Protein AF-0000000083382140 (afdb_homodimer)

Sequence (510 aa):
MSEPKHSSSPPAGTVYHRVIHLPLLIGEDTEAACHGDRGETRAVQCLDQLLLPPCPHCAQPQSFLDHEGVDYEYKSVNPRTDPDYVKINPLDYIPALVDADVVVSDSHAITLYLEDKYPKHPLLPNDLKRKALNLQIANIVCSSIQPLQAQGYAIIGVHGGRLSPDESLQVIQYYIDKGFRAIEKLLEGCESKYATGDDVQLGDVFLAPQIHAGIHRFQIDMSKYPILARLHDTYMETPAFQDALPENQPDAPSSMSEPKHSSSPPAGTVYHRVIHLPLLIGEDTEAACHGDRGETRAVQCLDQLLLPPCPHCAQPQSFLDHEGVDYEYKSVNPRTDPDYVKINPLDYIPALVDADVVVSDSHAITLYLEDKYPKHPLLPNDLKRKALNLQIANIVCSSIQPLQAQGYAIIGVHGGRLSPDESLQVIQYYIDKGFRAIEKLLEGCESKYATGDDVQLGDVFLAPQIHAGIHRFQIDMSKYPILARLHDTYMETPAFQDALPENQPDAPSS

Radius of gyration: 28.2 Å; Cα contacts (8 Å, |Δi|>4): 692; chains: 2; bounding box: 55×165×77 Å

Foldseek 3Di:
DDPPDPPPPDDPDDPPPCPPPPDPDDDDPPPPPPPPPPPDPPVQLEQEEWEDAFDLLSLLLQLVCLVLVHHYDYHYDDLVPDVCVCVLPVVSDDTWTHGPPDIDHTSVRSNVVCCVVRVPPHQADPDPVLNVLLVVLLCLLRPQQVVCVVCLCVVVPPVVVPDDPVRSLVSNQVSLVVSLVVLLVSQPPPDALASRHVDHHNSLSNLQSSVVCCVPPSNHDCVVRVVSVSNNVSLCVPVSSVCSHSCNDPPRDDD/DDDPPPPPPDDDDPPCPCPPPPPPPVDDPPDPPPPPPPPDPPVQLEFEEWEDAQDLLSLLLQLVCLVLVHHYDYHYDDLVPDVCVCVLPVVSDDTWTHGPPDIDHTSVRSNVVCCVVRVPPHQADPDPVLNVLLVVLLCLLRPQQVVCVVCVCCVVPPPVVPDDPVRSLVSNQVSLVVSLVVLLVSQPPPDALASRHVDHHNSLSSLQSSVVCCVPPSNHDCVVRVVSVSNNVSLCVPVSSVCSHSCNDPPRDDD

Nearest PDB structures (foldseek):
  2jl4-assembly1_B  TM=9.138E-01  e=1.648E-14  Ralstonia sp. U2
  6jwk-assembly1_A  TM=8.766E-01  e=2.594E-12  Pseudomonas aeruginosa PAO1
  6jwk-assembly1_B  TM=9.003E-01  e=1.610E-11  Pseudomonas aeruginosa PAO1
  4o7h-assembly1_B  TM=7.891E-01  e=1.287E-09  Rhodospirillum rubrum F11
  6weg-assembly2_D  TM=7.941E-01  e=6.430E-08  Francisella tularensis subsp. tularensis SCHU S4

Secondary structure (DSSP, 8-state):
-------------------------S-----------SSS------EEEEEE-S-HHHHHHHHHHHHHT--EEEEE--TTT-GGGGGT-TT--S-EEEETTEEEESHHHHHHHHHHH-TTS-SS-SSHHHHHHHHHHHHIIIIIIHHHHHHIIIIIIIIT--S-HHHHHHHHHHHHHHHHHHHHHHTTT--SSSSSSSS--HHHHHHHHHHHHHHHTT---GGG-HHHHHHHHHHHTSHHHHHTSGGGSTTS---/------------------------SS-----------SSS------EEEEEE-S-HHHHHHHHHHHHHT--EEEEE--TTT-GGGGGT-TT--S-EEEETTEEEESHHHHHHHHHHH-TTS-SS-SSHHHHHHHHHHHHIIIIIIHHHHHHIIIIIIIIT--S-HHHHHHHHHHHHHHHHHHHHHHTTT--SSSSSSSS--HHHHHHHHHHHHHHHTT---GGG-HHHHHHHHHHHTSHHHHHTSGGGSTTS---

Organism: Setaria viridis (NCBI:txid4556)

Solvent-accessible surface area (backbone atoms only — not comparable to full-atom values): 29070 Å² total; per-residue (Å²): 138,82,78,80,79,81,78,76,79,81,83,82,81,82,80,77,77,77,73,77,74,78,80,82,75,91,86,82,81,75,76,79,71,81,65,70,75,69,81,79,82,66,82,61,68,65,42,50,33,43,35,25,58,76,38,53,51,32,23,25,39,43,20,49,32,50,64,66,68,50,46,64,37,82,37,81,49,50,59,88,78,33,80,70,44,42,78,74,30,62,70,54,60,76,21,36,37,35,45,88,92,37,73,35,47,43,39,66,33,38,38,54,45,45,46,68,73,52,57,86,71,55,40,64,60,86,51,64,64,60,27,40,50,27,41,28,49,31,43,40,45,52,25,58,24,43,38,45,51,66,39,35,45,42,54,45,23,62,77,53,65,72,35,50,73,67,55,37,49,51,53,34,43,48,36,43,49,48,43,51,53,21,50,44,60,74,39,60,87,59,78,46,70,35,76,88,27,81,53,79,31,44,27,41,42,45,43,50,35,47,52,50,42,34,46,76,74,59,65,49,73,51,85,82,32,60,66,57,46,51,41,48,56,48,37,68,71,31,65,36,52,45,59,33,32,44,84,61,37,96,81,32,79,77,127,134,88,73,83,77,79,78,77,79,79,83,87,82,78,78,74,75,76,74,76,73,72,73,86,63,105,67,85,84,76,73,82,68,80,68,66,79,68,81,80,83,65,84,61,66,62,42,49,34,42,35,26,61,76,37,56,51,35,23,25,40,42,20,49,32,51,66,67,68,50,44,62,37,80,37,82,47,50,60,89,77,32,82,67,45,40,79,74,30,61,69,54,60,76,21,37,38,34,44,86,93,38,73,36,45,43,40,68,31,37,39,54,45,44,45,67,75,51,58,86,71,55,39,64,59,86,53,64,64,62,27,39,50,27,42,28,49,31,44,41,44,52,26,59,25,4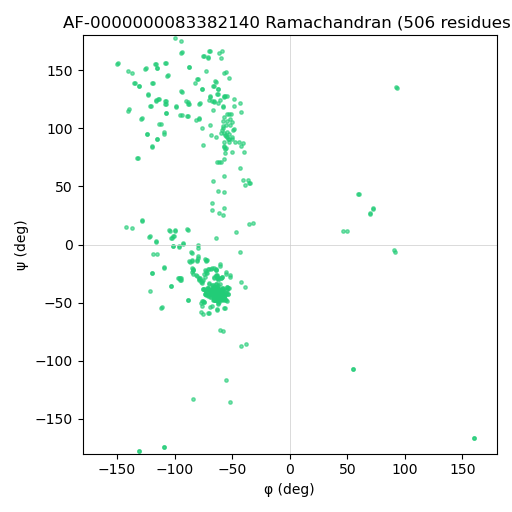2,37,46,50,65,40,34,45,41,52,46,26,60,77,55,63,72,37,51,73,67,55,36,48,50,53,35,44,49,36,43,48,47,43,51,52,22,50,44,59,73,41,60,88,61,79,45,70,35,77,90,30,80,54,80,30,46,27,42,41,43,42,48,35,47,52,51,41,34,46,75,73,59,66,49,74,50,83,82,31,61,65,57,45,51,40,47,56,48,37,69,70,32,65,37,52,45,61,32,33,44,82,61,39,94,82,32,77,79,126

pLDDT: mean 74.11, std 25.02, range [18.27, 98.0]

Structure (mmCIF, N/CA/C/O backbone):
data_AF-0000000083382140-model_v1
#
loop_
_entity.id
_entity.type
_entity.pdbx_description
1 polymer 'GST N-terminal domain-containing protein'
#
loop_
_atom_site.group_PDB
_atom_site.id
_atom_site.type_symbol
_atom_site.label_atom_id
_atom_site.label_alt_id
_atom_site.label_comp_id
_atom_site.label_asym_id
_atom_site.label_entity_id
_atom_site.label_seq_id
_atom_site.pdbx_PDB_ins_code
_atom_site.Cartn_x
_atom_site.Cartn_y
_atom_site.Cartn_z
_atom_site.occupancy
_atom_site.B_iso_or_equiv
_atom_site.auth_seq_id
_atom_site.auth_comp_id
_atom_site.auth_asym_id
_atom_site.auth_atom_id
_atom_site.pdbx_PDB_model_num
ATOM 1 N N . MET A 1 1 ? -3.844 83.125 -4.703 1 29.58 1 MET A N 1
ATOM 2 C CA . MET A 1 1 ? -4.398 81.938 -4.074 1 29.58 1 MET A CA 1
ATOM 3 C C . MET A 1 1 ? -4.617 80.812 -5.105 1 29.58 1 MET A C 1
ATOM 5 O O . MET A 1 1 ? -5.512 80.938 -5.945 1 29.58 1 MET A O 1
ATOM 9 N N . SER A 1 2 ? -3.488 80.188 -5.656 1 28.16 2 SER A N 1
ATOM 10 C CA . SER A 1 2 ? -3.023 79.5 -6.844 1 28.16 2 SER A CA 1
ATOM 11 C C . SER A 1 2 ? -3.699 78.125 -6.969 1 28.16 2 SER A C 1
ATOM 13 O O . SER A 1 2 ? -3.771 77.375 -5.996 1 28.16 2 SER A O 1
ATOM 15 N N . GLU A 1 3 ? -4.715 78 -7.875 1 31.7 3 GLU A N 1
ATOM 16 C CA . GLU A 1 3 ? -5.66 76.938 -8.211 1 31.7 3 GLU A CA 1
ATOM 17 C C . GLU A 1 3 ? -4.934 75.688 -8.586 1 31.7 3 GLU A C 1
ATOM 19 O O . GLU A 1 3 ? -4.141 75.625 -9.531 1 31.7 3 GLU A O 1
ATOM 24 N N . PRO A 1 4 ? -4.52 74.812 -7.586 1 33.47 4 PRO A N 1
ATOM 25 C CA . PRO A 1 4 ? -3.598 73.688 -7.871 1 33.47 4 PRO A CA 1
ATOM 26 C C . PRO A 1 4 ? -4.133 72.75 -8.93 1 33.47 4 PRO A C 1
ATOM 28 O O . PRO A 1 4 ? -5.332 72.438 -8.953 1 33.47 4 PRO A O 1
ATOM 31 N N . LYS A 1 5 ? -3.6 72.75 -10.203 1 29.62 5 LYS A N 1
ATOM 32 C CA . LYS A 1 5 ? -3.857 72.062 -11.461 1 29.62 5 LYS A CA 1
ATOM 33 C C . LYS A 1 5 ? -3.848 70.562 -11.258 1 29.62 5 LYS A C 1
ATOM 35 O O . LYS A 1 5 ? -2.877 70 -10.734 1 29.62 5 LYS A O 1
ATOM 40 N N . HIS A 1 6 ? -5.035 69.875 -10.945 1 30 6 HIS A N 1
ATOM 41 C CA . HIS A 1 6 ? -5.305 68.5 -10.688 1 30 6 HIS A CA 1
ATOM 42 C C . HIS A 1 6 ? -4.871 67.625 -11.867 1 30 6 HIS A C 1
ATOM 44 O O . HIS A 1 6 ? -5.414 67.75 -12.969 1 30 6 HIS A O 1
ATOM 50 N N . SER A 1 7 ? -3.51 67.375 -12.125 1 25.11 7 SER A N 1
ATOM 51 C CA . SER A 1 7 ? -2.91 66.688 -13.234 1 25.11 7 SER A CA 1
ATOM 52 C C . SER A 1 7 ? -3.549 65.312 -13.406 1 25.11 7 SER A C 1
ATOM 54 O O . SER A 1 7 ? -3.535 64.5 -12.477 1 25.11 7 SER A O 1
ATOM 56 N N . SER A 1 8 ? -4.598 65.125 -14.195 1 26.41 8 SER A N 1
ATOM 57 C CA . SER A 1 8 ? -5.426 64 -14.578 1 26.41 8 SER A CA 1
ATOM 58 C C . SER A 1 8 ? -4.582 62.875 -15.18 1 26.41 8 SER A C 1
ATOM 60 O O . SER A 1 8 ? -3.939 63.062 -16.219 1 26.41 8 SER A O 1
ATOM 62 N N . SER A 1 9 ? -3.906 61.969 -14.352 1 25.59 9 SER A N 1
ATOM 63 C CA . SER A 1 9 ? -2.979 60.906 -14.727 1 25.59 9 SER A CA 1
ATOM 64 C C . SER A 1 9 ? -3.555 60.062 -15.844 1 25.59 9 SER A C 1
ATOM 66 O O . SER A 1 9 ? -4.73 59.688 -15.805 1 25.59 9 SER A O 1
ATOM 68 N N . PRO A 1 10 ? -2.852 59.875 -16.984 1 27.16 10 PRO A N 1
ATOM 69 C CA . PRO A 1 10 ? -3.229 59.375 -18.312 1 27.16 10 PRO A CA 1
ATOM 70 C C . PRO A 1 10 ? -3.807 57.969 -18.266 1 27.16 10 PRO A C 1
ATOM 72 O O . PRO A 1 10 ? -3.613 57.25 -17.281 1 27.16 10 PRO A O 1
ATOM 75 N N . PRO A 1 11 ? -4.445 57.5 -19.375 1 27.75 11 PRO A N 1
ATOM 76 C CA . PRO A 1 11 ? -5.41 56.531 -19.844 1 27.75 11 PRO A CA 1
ATOM 77 C C . PRO A 1 11 ? -4.824 55.094 -19.906 1 27.75 11 PRO A C 1
ATOM 79 O O . PRO A 1 11 ? -3.697 54.906 -20.375 1 27.75 11 PRO A O 1
ATOM 82 N N . ALA A 1 12 ? -5.066 54.188 -18.938 1 26.3 12 ALA A N 1
ATOM 83 C CA . ALA A 1 12 ? -4.539 52.844 -18.734 1 26.3 12 ALA A CA 1
ATOM 84 C C . ALA A 1 12 ? -4.613 52.031 -20.016 1 26.3 12 ALA A C 1
ATOM 86 O O . ALA A 1 12 ? -5.59 52.094 -20.766 1 26.3 12 ALA A O 1
ATOM 87 N N . GLY A 1 13 ? -3.43 51.531 -20.594 1 22.27 13 GLY A N 1
ATOM 88 C CA . GLY A 1 13 ? -3.004 50.844 -21.797 1 22.27 13 GLY A CA 1
ATOM 89 C C . GLY A 1 13 ? -3.826 49.594 -22.094 1 22.27 13 GLY A C 1
ATOM 90 O O . GLY A 1 13 ? -4.164 48.844 -21.188 1 22.27 13 GLY A O 1
ATOM 91 N N . THR A 1 14 ? -4.637 49.562 -23.188 1 22.02 14 THR A N 1
ATOM 92 C CA . THR A 1 14 ? -5.516 48.625 -23.875 1 22.02 14 THR A CA 1
ATOM 93 C C . THR A 1 14 ? -4.773 47.344 -24.203 1 22.02 14 THR A C 1
ATOM 95 O O . THR A 1 14 ? -3.795 47.344 -24.953 1 22.02 14 THR A O 1
ATOM 98 N N . VAL A 1 15 ? -4.82 46.281 -23.312 1 21.27 15 VAL A N 1
ATOM 99 C CA . VAL A 1 15 ? -4.293 44.906 -23.406 1 21.27 15 VAL A CA 1
ATOM 100 C C . VAL A 1 15 ? -4.91 44.188 -24.609 1 21.27 15 VAL A C 1
ATOM 102 O O . VAL A 1 15 ? -6.117 43.938 -24.625 1 21.27 15 VAL A O 1
ATOM 105 N N . TYR A 1 16 ? -4.574 44.531 -25.828 1 19.42 16 TYR A N 1
ATOM 106 C CA . TYR A 1 16 ? -5.109 43.906 -27.031 1 19.42 16 TYR A CA 1
ATOM 107 C C . TYR A 1 16 ? -4.867 42.406 -27.016 1 19.42 16 TYR A C 1
ATOM 109 O O . TYR A 1 16 ? -3.725 41.938 -26.891 1 19.42 16 TYR A O 1
ATOM 117 N N . HIS A 1 17 ? -5.863 41.625 -26.531 1 20.72 17 HIS A N 1
ATOM 118 C CA . HIS A 1 17 ? -5.938 40.188 -26.422 1 20.72 17 HIS A CA 1
ATOM 119 C C . HIS A 1 17 ? -5.98 39.531 -27.797 1 20.72 17 HIS A C 1
ATOM 121 O O . HIS A 1 17 ? -7.051 39.406 -28.391 1 20.72 17 HIS A O 1
ATOM 127 N N . ARG A 1 18 ? -5.004 39.812 -28.688 1 18.27 18 ARG A N 1
ATOM 128 C CA . ARG A 1 18 ? -5.18 39.312 -30.062 1 18.27 18 ARG A CA 1
ATOM 129 C C . ARG A 1 18 ? -5.297 37.781 -30.078 1 18.27 18 ARG A C 1
ATOM 131 O O . ARG A 1 18 ? -4.387 37.094 -29.641 1 18.27 18 ARG A O 1
ATOM 138 N N . VAL A 1 19 ? -6.512 37.312 -30.094 1 22.27 19 VAL A N 1
ATOM 139 C CA . VAL A 1 19 ? -7.055 35.969 -30.203 1 22.27 19 VAL A CA 1
ATOM 140 C C . VAL A 1 19 ? -6.652 35.344 -31.547 1 22.27 19 VAL A C 1
ATOM 142 O O . VAL A 1 19 ? -7.512 34.969 -32.344 1 22.27 19 VAL A O 1
ATOM 145 N N . ILE A 1 20 ? -5.359 35.438 -31.969 1 19.91 20 ILE A N 1
ATOM 146 C CA . ILE A 1 20 ? -5.18 35.062 -33.375 1 19.91 20 ILE A CA 1
ATOM 147 C C . ILE A 1 20 ? -5.609 33.594 -33.562 1 19.91 20 ILE A C 1
ATOM 149 O O . ILE A 1 20 ? -5.277 32.75 -32.75 1 19.91 20 ILE A O 1
ATOM 153 N N . HIS A 1 21 ? -6.539 33.312 -34.469 1 23.45 21 HIS A N 1
ATOM 154 C CA . HIS A 1 21 ? -7.312 32.219 -35.062 1 23.45 21 HIS A CA 1
ATOM 155 C C . HIS A 1 21 ? -6.402 31.203 -35.75 1 23.45 21 HIS A C 1
ATOM 157 O O . HIS A 1 21 ? -6.844 30.469 -36.625 1 23.45 21 HIS A O 1
ATOM 163 N N . LEU A 1 22 ? -5.141 31 -35.375 1 21.78 22 LEU A N 1
ATOM 164 C CA . LEU A 1 22 ? -4.469 30.266 -36.438 1 21.78 22 LEU A CA 1
ATOM 165 C C . LEU A 1 22 ? -5.117 28.906 -36.656 1 21.78 22 LEU A C 1
ATOM 167 O O . LEU A 1 22 ? -5.379 28.172 -35.688 1 21.78 22 LEU A O 1
ATOM 171 N N . PRO A 1 23 ? -5.621 28.562 -37.844 1 26.27 23 PRO A N 1
ATOM 172 C CA . PRO A 1 23 ? -6.094 27.297 -38.438 1 26.27 23 PRO A CA 1
ATOM 173 C C . PRO A 1 23 ? -5.176 26.125 -38.125 1 26.27 23 PRO A C 1
ATOM 175 O O . PRO A 1 23 ? -3.951 26.281 -38.094 1 26.27 23 PRO A O 1
ATOM 178 N N . LEU A 1 24 ? -5.656 25 -37.469 1 25.77 24 LEU A N 1
ATOM 179 C CA . LEU A 1 24 ? -5.258 23.75 -36.844 1 25.77 24 LEU A CA 1
ATOM 180 C C . LEU A 1 24 ? -4.645 22.797 -37.844 1 25.77 24 LEU A C 1
ATOM 182 O O . LEU A 1 24 ? -4.738 21.578 -37.688 1 25.77 24 LEU A O 1
ATOM 186 N N . LEU A 1 25 ? -4.402 23.188 -39.188 1 23.61 25 LEU A N 1
ATOM 187 C CA . LEU A 1 25 ? -4.098 22.078 -40.094 1 23.61 25 LEU A CA 1
ATOM 188 C C . LEU A 1 25 ? -2.914 21.266 -39.562 1 23.61 25 LEU A C 1
ATOM 190 O O . LEU A 1 25 ? -2.998 20.047 -39.469 1 23.61 25 LEU A O 1
ATOM 194 N N . ILE A 1 26 ? -1.724 21.266 -40.406 1 24.98 26 ILE A N 1
ATOM 195 C CA . ILE A 1 26 ? -0.537 20.422 -40.469 1 24.98 26 ILE A CA 1
ATOM 196 C C . ILE A 1 26 ? 0.092 20.328 -39.062 1 24.98 26 ILE A C 1
ATOM 198 O O . ILE A 1 26 ? -0.226 21.125 -38.188 1 24.98 26 ILE A O 1
ATOM 202 N N . GLY A 1 27 ? 1.683 20.484 -39 1 24.38 27 GLY A N 1
ATOM 203 C CA . GLY A 1 27 ? 3.07 20.047 -38.969 1 24.38 27 GLY A CA 1
ATOM 204 C C . GLY A 1 27 ? 3.809 20.531 -37.719 1 24.38 27 GLY A C 1
ATOM 205 O O . GLY A 1 27 ? 4.926 20.094 -37.438 1 24.38 27 GLY A O 1
ATOM 206 N N . GLU A 1 28 ? 3.652 21.734 -37.188 1 24.69 28 GLU A N 1
ATOM 207 C CA . GLU A 1 28 ? 4.723 22.547 -36.594 1 24.69 28 GLU A CA 1
ATOM 208 C C . GLU A 1 28 ? 5.012 22.125 -35.156 1 24.69 28 GLU A C 1
ATOM 210 O O . GLU A 1 28 ? 4.098 21.734 -34.406 1 24.69 28 GLU A O 1
ATOM 215 N N . ASP A 1 29 ? 6.418 22.078 -34.75 1 28.23 29 ASP A N 1
ATOM 216 C CA . ASP A 1 29 ? 7.383 21.781 -33.688 1 28.23 29 ASP A CA 1
ATOM 217 C C . ASP A 1 29 ? 7.09 22.609 -32.438 1 28.23 29 ASP A C 1
ATOM 219 O O . ASP A 1 29 ? 7.629 23.703 -32.25 1 28.23 29 ASP A O 1
ATOM 223 N N . THR A 1 30 ? 5.973 22.984 -32.062 1 27.38 30 THR A N 1
ATOM 224 C CA . THR A 1 30 ? 5.832 24.016 -31.047 1 27.38 30 THR A CA 1
ATOM 225 C C . THR A 1 30 ? 6.598 23.609 -29.781 1 27.38 30 THR A C 1
ATOM 227 O O . THR A 1 30 ? 6.348 22.547 -29.203 1 27.38 30 THR A O 1
ATOM 230 N N . GLU A 1 31 ? 7.805 24.25 -29.594 1 28.62 31 GLU A N 1
ATOM 231 C CA . GLU A 1 31 ? 8.719 24.391 -28.469 1 28.62 31 GLU A CA 1
ATOM 232 C C . GLU A 1 31 ? 7.961 24.672 -27.172 1 28.62 31 GLU A C 1
ATOM 234 O O . GLU A 1 31 ? 7.324 25.734 -27.047 1 28.62 31 GLU A O 1
ATOM 239 N N . ALA A 1 32 ? 7.258 23.859 -26.734 1 29.56 32 ALA A N 1
ATOM 240 C CA . ALA A 1 32 ? 6.609 24.031 -25.438 1 29.56 32 ALA A CA 1
ATOM 241 C C . ALA A 1 32 ? 7.555 24.688 -24.438 1 29.56 32 ALA A C 1
ATOM 243 O O . ALA A 1 32 ? 8.562 24.109 -24.047 1 29.56 32 ALA A O 1
ATOM 244 N N . ALA A 1 33 ? 7.711 26 -24.5 1 29.75 33 ALA A N 1
ATOM 245 C CA . ALA A 1 33 ? 8.398 26.953 -23.641 1 29.75 33 ALA A CA 1
ATOM 246 C C . ALA A 1 33 ? 8.117 26.672 -22.156 1 29.75 33 ALA A C 1
ATOM 248 O O . ALA A 1 33 ? 6.965 26.688 -21.734 1 29.75 33 ALA A O 1
ATOM 249 N N . CYS A 1 34 ? 8.852 25.859 -21.469 1 31.48 34 CYS A N 1
ATOM 250 C CA . CYS A 1 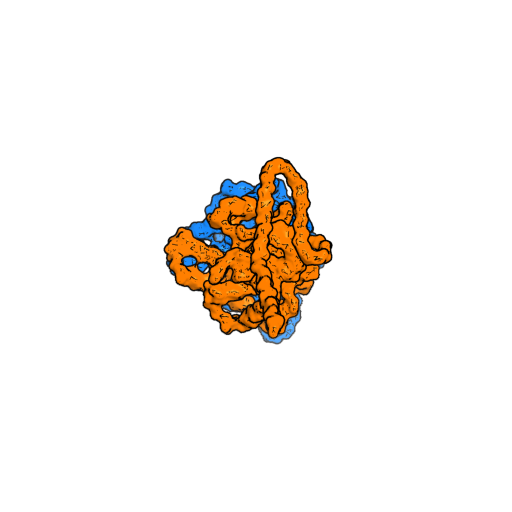34 ? 9.148 25.828 -20.047 1 31.48 34 CYS A CA 1
ATOM 251 C C . CYS A 1 34 ? 9.328 27.234 -19.5 1 31.48 34 CYS A C 1
ATOM 253 O O . CYS A 1 34 ? 10.359 27.875 -19.719 1 31.48 34 CYS A O 1
ATOM 255 N N . HIS A 1 35 ? 8.352 28.141 -19.766 1 28.94 35 HIS A N 1
ATOM 256 C CA . HIS A 1 35 ? 8.539 29.562 -19.547 1 28.94 35 HIS A CA 1
ATOM 257 C C . HIS A 1 35 ? 8.656 29.875 -18.062 1 28.94 35 HIS A C 1
ATOM 259 O O . HIS A 1 35 ? 7.934 30.734 -17.547 1 28.94 35 HIS A O 1
ATOM 265 N N . GLY A 1 36 ? 9.125 29.125 -17.078 1 28.84 36 GLY A N 1
ATOM 266 C CA . GLY A 1 36 ? 9.25 29.844 -15.82 1 28.84 36 GLY A CA 1
ATOM 267 C C . GLY A 1 36 ? 9.984 31.172 -15.961 1 28.84 36 GLY A C 1
ATOM 268 O O . GLY A 1 36 ? 10.93 31.281 -16.75 1 28.84 36 GLY A O 1
ATOM 269 N N . ASP A 1 37 ? 9.359 32.25 -15.93 1 30.17 37 ASP A N 1
ATOM 270 C CA . ASP A 1 37 ? 10 33.562 -15.781 1 30.17 37 ASP A CA 1
ATOM 271 C C . ASP A 1 37 ? 11.117 33.531 -14.742 1 30.17 37 ASP A C 1
ATOM 273 O O . ASP A 1 37 ? 11.656 34.562 -14.352 1 30.17 37 ASP A O 1
ATOM 277 N N . ARG A 1 38 ? 11.023 32.688 -13.648 1 28.02 38 ARG A N 1
ATOM 278 C CA . ARG A 1 38 ? 12.18 33.031 -12.828 1 28.02 38 ARG A CA 1
ATOM 279 C C . ARG A 1 38 ? 13.469 32.969 -13.641 1 28.02 38 ARG A C 1
ATOM 281 O O . ARG A 1 38 ? 13.531 32.281 -14.664 1 28.02 38 ARG A O 1
ATOM 288 N N . GLY A 1 39 ? 14.516 33.812 -13.5 1 29.52 39 GLY A N 1
ATOM 289 C CA . GLY A 1 39 ? 15.781 34.062 -14.188 1 29.52 39 GLY A CA 1
ATOM 290 C C . GLY A 1 39 ? 16.453 32.781 -14.672 1 29.52 39 GLY A C 1
ATOM 291 O O . GLY A 1 39 ? 16.844 32.688 -15.836 1 29.52 39 GLY A O 1
ATOM 292 N N . GLU A 1 40 ? 17.312 32.094 -13.664 1 32.09 40 GLU A N 1
ATOM 293 C CA . GLU A 1 40 ? 18.359 31.172 -14.125 1 32.09 40 GLU A CA 1
ATOM 294 C C . GLU A 1 40 ? 17.75 29.922 -14.773 1 32.09 40 GLU A C 1
ATOM 296 O O . GLU A 1 40 ? 16.688 29.469 -14.367 1 32.09 40 GLU A O 1
ATOM 301 N N . THR A 1 41 ? 17.984 29.5 -15.977 1 33.09 41 THR A N 1
ATOM 302 C CA . THR A 1 41 ? 17.797 28.391 -16.922 1 33.09 41 THR A CA 1
ATOM 303 C C . THR A 1 41 ? 17.781 27.062 -16.188 1 33.09 41 THR A C 1
ATOM 305 O O . THR A 1 41 ? 18.781 26.328 -16.172 1 33.09 41 THR A O 1
ATOM 308 N N . ARG A 1 42 ? 17.547 27.016 -14.859 1 30.88 42 ARG A N 1
ATOM 309 C CA . ARG A 1 42 ? 17.719 25.672 -14.305 1 30.88 42 ARG A CA 1
ATOM 310 C C . ARG A 1 42 ? 16.859 24.656 -15.055 1 30.88 42 ARG A C 1
ATOM 312 O O . ARG A 1 42 ? 15.68 24.906 -15.312 1 30.88 42 ARG A O 1
ATOM 319 N N . ALA A 1 43 ? 17.344 23.781 -15.891 1 33.53 43 ALA A N 1
ATOM 320 C CA . ALA A 1 43 ? 16.812 22.625 -16.594 1 33.53 43 ALA A CA 1
ATOM 321 C C . ALA A 1 43 ? 15.766 21.891 -15.758 1 33.53 43 ALA A C 1
ATOM 323 O O . ALA A 1 43 ? 16.109 21.172 -14.828 1 33.53 43 ALA A O 1
ATOM 324 N N . VAL A 1 44 ? 14.766 22.516 -15.25 1 37.59 44 VAL A N 1
ATOM 325 C CA . VAL A 1 44 ? 13.758 21.906 -14.391 1 37.59 44 VAL A CA 1
ATOM 326 C C . VAL A 1 44 ? 13.18 20.656 -15.07 1 37.59 44 VAL A C 1
ATOM 328 O O . VAL A 1 44 ? 12.766 20.719 -16.234 1 37.59 44 VAL A O 1
ATOM 331 N N . GLN A 1 45 ? 13.727 19.516 -14.922 1 43.59 45 GLN A N 1
ATOM 332 C CA . GLN A 1 45 ? 13.219 18.234 -15.414 1 43.59 45 GLN A CA 1
ATOM 333 C C . GLN A 1 45 ? 11.703 18.141 -15.219 1 43.59 45 GLN A C 1
ATOM 335 O O . GLN A 1 45 ? 11.203 18.375 -14.117 1 43.59 45 GLN A O 1
ATOM 340 N N . CYS A 1 46 ? 10.875 18.609 -16.156 1 42.31 46 CYS A N 1
ATOM 341 C CA . CYS A 1 46 ? 9.422 18.719 -16.219 1 42.31 46 CYS A CA 1
ATOM 342 C C . CYS A 1 46 ? 8.766 17.344 -16.203 1 42.31 46 CYS A C 1
ATOM 344 O O . CYS A 1 46 ? 9.133 16.484 -17 1 42.31 46 CYS A O 1
ATOM 346 N N . LEU A 1 47 ? 8.383 16.797 -15.062 1 49.94 47 LEU A N 1
ATOM 347 C CA . LEU A 1 47 ? 7.418 15.703 -15.109 1 49.94 47 LEU A CA 1
ATOM 348 C C . LEU A 1 47 ? 6.168 16.125 -15.883 1 49.94 47 LEU A C 1
ATOM 350 O O . LEU A 1 47 ? 5.758 17.281 -15.828 1 49.94 47 LEU A O 1
ATOM 354 N N . ASP A 1 48 ? 5.703 15.422 -16.844 1 50.72 48 ASP A N 1
ATOM 355 C CA . ASP A 1 48 ? 4.625 15.867 -17.719 1 50.72 48 ASP A CA 1
ATOM 356 C C . ASP A 1 48 ? 3.354 16.141 -16.906 1 50.72 48 ASP A C 1
ATOM 358 O O . ASP A 1 48 ? 2.855 17.281 -16.906 1 50.72 48 ASP A O 1
ATOM 362 N N . GLN A 1 49 ? 2.637 15.07 -16.422 1 54.69 49 GLN A N 1
ATOM 363 C CA . GLN A 1 49 ? 1.291 15.367 -15.945 1 54.69 49 GLN A CA 1
ATOM 364 C C . GLN A 1 49 ? 0.968 14.586 -14.68 1 54.69 49 GLN A C 1
ATOM 366 O O . GLN A 1 49 ? 1.248 13.391 -14.594 1 54.69 49 GLN A O 1
ATOM 371 N N . LEU A 1 50 ? 0.811 15.414 -13.672 1 55.59 50 LEU A N 1
ATOM 372 C CA . LEU A 1 50 ? 0.125 14.812 -12.531 1 55.59 50 LEU A CA 1
ATOM 373 C C . LEU A 1 50 ? -1.375 15.078 -12.602 1 55.59 50 LEU A C 1
ATOM 375 O O . LEU A 1 50 ? -1.806 16.234 -12.602 1 55.59 50 LEU A O 1
ATOM 379 N N . LEU A 1 51 ? -2.104 14.016 -12.828 1 47.53 51 LEU A N 1
ATOM 380 C CA . LEU A 1 51 ? -3.549 14.125 -13 1 47.53 51 LEU A CA 1
ATOM 381 C C . LEU A 1 51 ? -4.27 14.023 -11.664 1 47.53 51 LEU A C 1
ATOM 383 O O . LEU A 1 51 ? -4.164 13.008 -10.977 1 47.53 51 LEU A O 1
ATOM 387 N N . LEU A 1 52 ? -4.859 15.188 -11.234 1 60.41 52 LEU A N 1
ATOM 388 C CA . LEU A 1 52 ? -5.555 15.398 -9.969 1 60.41 52 LEU A CA 1
ATOM 389 C C . LEU A 1 52 ? -6.957 15.945 -10.211 1 60.41 52 LEU A C 1
ATOM 391 O O . LEU A 1 52 ? -7.332 16.219 -11.352 1 60.41 52 LEU A O 1
ATOM 395 N N . PRO A 1 53 ? -8.141 15.547 -9.039 1 59.09 53 PRO A N 1
ATOM 396 C CA . PRO A 1 53 ? -8.555 16.672 -8.188 1 59.09 53 PRO A CA 1
ATOM 397 C C . PRO A 1 53 ? -7.859 16.656 -6.824 1 59.09 53 PRO A C 1
ATOM 399 O O . PRO A 1 53 ? -7.121 15.727 -6.508 1 59.09 53 PRO A O 1
ATOM 402 N N . PRO A 1 54 ? -8.297 17.75 -6.188 1 57.84 54 PRO A N 1
ATOM 403 C CA . PRO A 1 54 ? -7.848 17.875 -4.801 1 57.84 54 PRO A CA 1
ATOM 404 C C . PRO A 1 54 ? -8.273 16.688 -3.939 1 57.84 54 PRO A C 1
ATOM 406 O O . PRO A 1 54 ? -9.477 16.469 -3.725 1 57.84 54 PRO A O 1
ATOM 409 N N . CYS A 1 55 ? -7.414 15.742 -3.719 1 69.69 55 CYS A N 1
ATOM 410 C CA . CYS A 1 55 ? -7.676 14.617 -2.832 1 69.69 55 CYS A CA 1
ATOM 411 C C . CYS A 1 55 ? -6.438 14.258 -2.02 1 69.69 55 CYS A C 1
ATOM 413 O O . CYS A 1 55 ? -5.316 14.586 -2.414 1 69.69 55 CYS A O 1
ATOM 415 N N . PRO A 1 56 ? -6.754 13.773 -0.869 1 73.12 56 PRO A N 1
ATOM 416 C CA . PRO A 1 56 ? -5.617 13.422 -0.015 1 73.12 56 PRO A CA 1
ATOM 417 C C . PRO A 1 56 ? -4.609 12.516 -0.716 1 73.12 56 PRO A C 1
ATOM 419 O O . PRO A 1 56 ? -3.404 12.609 -0.461 1 73.12 56 PRO A O 1
ATOM 422 N N . HIS A 1 57 ? -5.043 11.75 -1.646 1 77.25 57 HIS A N 1
ATOM 423 C CA . HIS A 1 57 ? -4.156 10.844 -2.365 1 77.25 57 HIS A CA 1
ATOM 424 C C . HIS A 1 57 ? -3.287 11.602 -3.365 1 77.25 57 HIS A C 1
ATOM 426 O O . HIS A 1 57 ? -2.141 11.227 -3.611 1 77.25 57 HIS A O 1
ATOM 432 N N . CYS A 1 58 ? -3.859 12.641 -3.836 1 77.5 58 CYS A N 1
ATOM 433 C CA . CYS A 1 58 ? -3.15 13.445 -4.824 1 77.5 58 CYS A CA 1
ATOM 434 C C . CYS A 1 58 ? -2.117 14.344 -4.152 1 77.5 58 CYS A C 1
ATOM 436 O O . CYS A 1 58 ? -1.075 14.641 -4.738 1 77.5 58 CYS A O 1
ATOM 438 N N . ALA A 1 59 ? -2.445 14.672 -2.959 1 81.75 59 ALA A N 1
ATOM 439 C CA . ALA A 1 59 ? -1.577 15.594 -2.229 1 81.75 59 ALA A CA 1
ATOM 440 C C . ALA A 1 59 ? -0.255 14.922 -1.861 1 81.75 59 ALA A C 1
ATOM 442 O O . ALA A 1 59 ? 0.749 15.602 -1.636 1 81.75 59 ALA A O 1
ATOM 443 N N . GLN A 1 60 ? -0.233 13.633 -1.837 1 88.38 60 GLN A N 1
ATOM 444 C CA . GLN A 1 60 ? 0.959 12.914 -1.398 1 88.38 60 GLN A CA 1
ATOM 445 C C . GLN A 1 60 ? 2.084 13.039 -2.42 1 88.38 60 GLN A C 1
ATOM 447 O O . GLN A 1 60 ? 3.115 13.656 -2.145 1 88.38 60 GLN A O 1
ATOM 452 N N . PRO A 1 61 ? 1.876 12.617 -3.641 1 86.06 61 PRO A N 1
ATOM 453 C CA . PRO A 1 61 ? 2.947 12.836 -4.613 1 86.06 61 PRO A CA 1
ATOM 454 C C . PRO A 1 61 ? 3.219 14.32 -4.867 1 86.06 61 PRO A C 1
ATOM 456 O O . PRO A 1 61 ? 4.359 14.703 -5.148 1 86.06 61 PRO A O 1
ATOM 459 N N . GLN A 1 62 ? 2.236 15.156 -4.695 1 84.25 62 GLN A N 1
ATOM 460 C CA . GLN A 1 62 ? 2.43 16.594 -4.867 1 84.25 62 GLN A CA 1
ATOM 461 C C . GLN A 1 62 ? 3.375 17.156 -3.809 1 84.25 62 GLN A C 1
ATOM 463 O O . GLN A 1 62 ? 4.27 17.938 -4.121 1 84.25 62 GLN A O 1
ATOM 468 N N . SER A 1 63 ? 3.096 16.766 -2.629 1 85.5 63 SER A N 1
ATOM 469 C CA . SER A 1 63 ? 3.953 17.219 -1.536 1 85.5 63 SER A CA 1
ATOM 470 C C . SER A 1 63 ? 5.402 16.812 -1.77 1 85.5 63 SER A C 1
ATOM 472 O O . SER A 1 63 ? 6.324 17.547 -1.43 1 85.5 63 SER A O 1
ATOM 474 N N . PHE A 1 64 ? 5.602 15.625 -2.314 1 84.19 64 PHE A N 1
ATOM 475 C CA . PHE A 1 64 ? 6.949 15.18 -2.648 1 84.19 64 PHE A CA 1
ATOM 476 C C . PHE A 1 64 ? 7.582 16.094 -3.688 1 84.19 64 PHE A C 1
ATOM 478 O O . PHE A 1 64 ? 8.719 16.547 -3.525 1 84.19 64 PHE A O 1
ATOM 485 N N . LEU A 1 65 ? 6.859 16.359 -4.707 1 82.69 65 LEU A N 1
ATOM 486 C CA . LEU A 1 65 ? 7.371 17.172 -5.805 1 82.69 65 LEU A CA 1
ATOM 487 C C . LEU A 1 65 ? 7.711 18.578 -5.32 1 82.69 65 LEU A C 1
ATOM 489 O O . LEU A 1 65 ? 8.758 19.125 -5.676 1 82.69 65 LEU A O 1
ATOM 493 N N . ASP A 1 66 ? 6.867 19.031 -4.508 1 82.69 66 ASP A N 1
ATOM 494 C CA . ASP A 1 66 ? 7.098 20.359 -3.955 1 82.69 66 ASP A CA 1
ATOM 495 C C . ASP A 1 66 ? 8.297 20.359 -3.012 1 82.69 66 ASP A C 1
ATOM 497 O O . ASP A 1 66 ? 9.086 21.312 -3.01 1 82.69 66 ASP A O 1
ATOM 501 N N . HIS A 1 67 ? 8.383 19.359 -2.285 1 84.25 67 HIS A N 1
ATOM 502 C CA . HIS A 1 67 ? 9.508 19.203 -1.37 1 84.25 67 HIS A CA 1
ATOM 503 C C . HIS A 1 67 ? 10.828 19.109 -2.129 1 84.25 67 HIS A C 1
ATOM 505 O O . HIS A 1 67 ? 11.844 19.641 -1.684 1 84.25 67 HIS A O 1
ATOM 511 N N . GLU A 1 68 ? 10.797 18.453 -3.264 1 84.62 68 GLU A N 1
ATOM 512 C CA . GLU A 1 68 ? 12 18.25 -4.07 1 84.62 68 GLU A CA 1
ATOM 513 C C . GLU A 1 68 ? 12.266 19.438 -4.984 1 84.62 68 GLU A C 1
ATOM 515 O O . GLU A 1 68 ? 13.352 19.562 -5.559 1 84.62 68 GLU A O 1
ATOM 520 N N . GLY A 1 69 ? 11.359 20.266 -5.141 1 81.62 69 GLY A N 1
ATOM 521 C CA . GLY A 1 69 ? 11.5 21.406 -6.027 1 81.62 69 GLY A CA 1
ATOM 522 C C . GLY A 1 69 ? 11.461 21.031 -7.496 1 81.62 69 GLY A C 1
ATOM 523 O O . GLY A 1 69 ? 12.188 21.609 -8.305 1 81.62 69 GLY A O 1
ATOM 524 N N . VAL A 1 70 ? 10.742 20.016 -7.816 1 83.06 70 VAL A N 1
ATOM 525 C CA . VAL A 1 70 ? 10.617 19.547 -9.195 1 83.06 70 VAL A CA 1
ATOM 526 C C . VAL A 1 70 ? 9.375 20.156 -9.836 1 83.06 70 VAL A C 1
ATOM 528 O O . VAL A 1 70 ? 8.289 20.141 -9.25 1 83.06 70 VAL A O 1
ATOM 531 N N . ASP A 1 71 ? 9.57 20.656 -10.969 1 81.75 71 ASP A N 1
ATOM 532 C CA . ASP A 1 71 ? 8.445 21.25 -11.688 1 81.75 71 ASP A CA 1
ATOM 533 C C . ASP A 1 71 ? 7.613 20.172 -12.375 1 81.75 71 ASP A C 1
ATOM 535 O O . ASP A 1 71 ? 8.156 19.172 -12.875 1 81.75 71 ASP A O 1
ATOM 539 N N . TYR A 1 72 ? 6.312 20.422 -12.344 1 81.81 72 TYR A N 1
ATOM 540 C CA . TYR A 1 72 ? 5.406 19.5 -13.008 1 81.81 72 TYR A CA 1
ATOM 541 C C . TYR A 1 72 ? 4.168 20.219 -13.531 1 81.81 72 TYR A C 1
ATOM 543 O O . TYR A 1 72 ? 3.844 21.312 -13.062 1 81.81 72 TYR A O 1
ATOM 551 N N . GLU A 1 73 ? 3.576 19.578 -14.531 1 82.12 73 GLU A N 1
ATOM 552 C CA . GLU A 1 73 ? 2.301 20.094 -15.039 1 82.12 73 GLU A CA 1
ATOM 553 C C . GLU A 1 73 ? 1.129 19.469 -14.281 1 82.12 73 GLU A C 1
ATOM 555 O O . GLU A 1 73 ? 1.03 18.25 -14.172 1 82.12 73 GLU A O 1
ATOM 560 N N . TYR A 1 74 ? 0.371 20.375 -13.734 1 81.25 74 TYR A N 1
ATOM 561 C CA . TYR A 1 74 ? -0.838 19.969 -13.023 1 81.25 74 TYR A CA 1
ATOM 562 C C . TYR A 1 74 ? -2.021 19.859 -13.977 1 81.25 74 TYR A C 1
ATOM 564 O O . TYR A 1 74 ? -2.357 20.828 -14.664 1 81.25 74 TYR A O 1
ATOM 572 N N . LYS A 1 75 ? -2.627 18.656 -14.07 1 80.75 75 LYS A N 1
ATOM 573 C CA . LYS A 1 75 ? -3.83 18.469 -14.875 1 80.75 75 LYS A CA 1
ATOM 574 C C . LYS A 1 75 ? -4.992 17.969 -14.023 1 80.75 75 LYS A C 1
ATOM 576 O O . LYS A 1 75 ? -4.91 16.891 -13.43 1 80.75 75 LYS A O 1
ATOM 581 N N . SER A 1 76 ? -6.016 18.766 -13.992 1 80.31 76 SER A N 1
ATOM 582 C CA . SER A 1 76 ? -7.211 18.375 -13.258 1 80.31 76 SER A CA 1
ATOM 583 C C . SER A 1 76 ? -8.039 17.359 -14.055 1 80.31 76 SER A C 1
ATOM 585 O O . SER A 1 76 ? -8.383 17.609 -15.211 1 80.31 76 SER A O 1
ATOM 587 N N . VAL A 1 77 ? -8.258 16.203 -13.453 1 77.69 77 VAL A N 1
ATOM 588 C CA . VAL A 1 77 ? -9.055 15.172 -14.117 1 77.69 77 VAL A CA 1
ATOM 589 C C . VAL A 1 77 ? -10.117 14.641 -13.156 1 77.69 77 VAL A C 1
ATOM 591 O O . VAL A 1 77 ? -9.867 14.523 -11.953 1 77.69 77 VAL A O 1
ATOM 594 N N . ASN A 1 78 ? -11.258 14.492 -13.672 1 74.25 78 ASN A N 1
ATOM 595 C CA . ASN A 1 78 ? -12.328 13.789 -12.977 1 74.25 78 ASN A CA 1
ATOM 596 C C . ASN A 1 78 ? -12.703 12.484 -13.68 1 74.25 78 ASN A C 1
ATOM 598 O O . ASN A 1 78 ? -13.391 12.508 -14.703 1 74.25 78 ASN A O 1
ATOM 602 N N . PRO A 1 79 ? -12.211 11.375 -13.055 1 74.75 79 PRO A N 1
ATOM 603 C CA . PRO A 1 79 ? -12.453 10.086 -13.719 1 74.75 79 PRO A CA 1
ATOM 604 C C . PRO A 1 79 ? -13.93 9.836 -14 1 74.75 79 PRO A C 1
ATOM 606 O O . PRO A 1 79 ? -14.266 9.125 -14.953 1 74.75 79 PRO A O 1
ATOM 609 N N . ARG A 1 80 ? -14.797 10.391 -13.289 1 72.81 80 ARG A N 1
ATOM 610 C CA . ARG A 1 80 ? -16.219 10.172 -13.461 1 72.81 80 ARG A CA 1
ATOM 611 C C . ARG A 1 80 ? -16.734 10.883 -14.711 1 72.81 80 ARG A C 1
ATOM 613 O O . ARG A 1 80 ? -17.703 10.43 -15.336 1 72.81 80 ARG A O 1
ATOM 620 N N . THR A 1 81 ? -16.109 11.898 -15.062 1 74.81 81 THR A N 1
ATOM 621 C CA . THR A 1 81 ? -16.625 12.695 -16.172 1 74.81 81 THR A CA 1
ATOM 622 C C . THR A 1 81 ? -15.672 12.672 -17.359 1 74.81 81 THR A C 1
ATOM 624 O O . THR A 1 81 ? -16 13.172 -18.438 1 74.81 81 THR A O 1
ATOM 627 N N . ASP A 1 82 ? -14.523 12.094 -17.094 1 79.69 82 ASP A N 1
ATOM 628 C CA . ASP A 1 82 ? -13.539 12.008 -18.156 1 79.69 82 ASP A CA 1
ATOM 629 C C . ASP A 1 82 ? -13.383 10.562 -18.641 1 79.69 82 ASP A C 1
ATOM 631 O O . ASP A 1 82 ? -12.57 9.805 -18.109 1 79.69 82 ASP A O 1
ATOM 635 N N . PRO A 1 83 ? -14.039 10.219 -19.672 1 82.44 83 PRO A N 1
ATOM 636 C CA . PRO A 1 83 ? -14.047 8.82 -20.109 1 82.44 83 PRO A CA 1
ATOM 637 C C . PRO A 1 83 ? -12.688 8.359 -20.641 1 82.44 83 PRO A C 1
ATOM 639 O O . PRO A 1 83 ? -12.398 7.164 -20.656 1 82.44 83 PRO A O 1
ATOM 642 N N . ASP A 1 84 ? -11.875 9.312 -21.031 1 83.62 84 ASP A N 1
ATOM 643 C CA . ASP A 1 84 ? -10.594 8.945 -21.625 1 83.62 84 ASP A CA 1
ATOM 644 C C . ASP A 1 84 ? -9.539 8.711 -20.547 1 83.62 84 ASP A C 1
ATOM 646 O O . ASP A 1 84 ? -8.453 8.203 -20.844 1 83.62 84 ASP A O 1
ATOM 650 N N . TYR A 1 85 ? -9.883 8.992 -19.328 1 84.81 85 TYR A N 1
ATOM 651 C CA . TYR A 1 85 ? -8.898 8.859 -18.25 1 84.81 85 TYR A CA 1
ATOM 652 C C . TYR A 1 85 ? -8.492 7.402 -18.062 1 84.81 85 TYR A C 1
ATOM 654 O O . TYR A 1 85 ? -7.352 7.105 -17.703 1 84.81 85 TYR A O 1
ATOM 662 N N . VAL A 1 86 ? -9.398 6.496 -18.391 1 86.75 86 VAL A N 1
ATOM 663 C CA . VAL A 1 86 ? -9.156 5.066 -18.203 1 86.75 86 VAL A CA 1
ATOM 664 C C . VAL A 1 86 ? -8.023 4.613 -19.125 1 86.75 86 VAL A C 1
ATOM 666 O O . VAL A 1 86 ? -7.363 3.609 -18.844 1 86.75 86 VAL A O 1
ATOM 669 N N . LYS A 1 87 ? -7.746 5.352 -20.141 1 86.06 87 LYS A N 1
ATOM 670 C CA . LYS A 1 87 ? -6.641 5.043 -21.047 1 86.06 87 LYS A CA 1
ATOM 671 C C . LYS A 1 87 ? -5.293 5.336 -20.391 1 86.06 87 LYS A C 1
ATOM 673 O O . LYS A 1 87 ? -4.273 4.754 -20.766 1 86.06 87 LYS A O 1
ATOM 678 N N . ILE A 1 88 ? -5.348 6.223 -19.438 1 85.12 88 ILE A N 1
ATOM 679 C CA . ILE A 1 88 ? -4.137 6.602 -18.719 1 85.12 88 ILE A CA 1
ATOM 680 C C . ILE A 1 88 ? -3.932 5.672 -17.531 1 85.12 88 ILE A C 1
ATOM 682 O O . ILE A 1 88 ? -2.846 5.113 -17.344 1 85.12 88 ILE A O 1
ATOM 686 N N . ASN A 1 89 ? -5.02 5.496 -16.781 1 86.94 89 ASN A N 1
ATOM 687 C CA . ASN A 1 89 ? -5.016 4.582 -15.648 1 86.94 89 ASN A CA 1
ATOM 688 C C . ASN A 1 89 ? -6.18 3.598 -15.711 1 86.94 89 ASN A C 1
ATOM 690 O O . ASN A 1 89 ? -7.312 3.947 -15.375 1 86.94 89 ASN A O 1
ATOM 694 N N . PRO A 1 90 ? -5.832 2.414 -15.984 1 88.5 90 PRO A N 1
ATOM 695 C CA . PRO A 1 90 ? -6.891 1.414 -16.156 1 88.5 90 PRO A CA 1
ATOM 696 C C . PRO A 1 90 ? -7.684 1.175 -14.867 1 88.5 90 PRO A C 1
ATOM 698 O O . PRO A 1 90 ? -8.797 0.646 -14.922 1 88.5 90 PRO A O 1
ATOM 701 N N . LEU A 1 91 ? -7.164 1.465 -13.703 1 86.25 91 LEU A N 1
ATOM 702 C CA . LEU A 1 91 ? -7.906 1.352 -12.453 1 86.25 91 LEU A CA 1
ATOM 703 C C . LEU A 1 91 ? -8.945 2.463 -12.336 1 86.25 91 LEU A C 1
ATOM 705 O O . LEU A 1 91 ? -9.875 2.365 -11.531 1 86.25 91 LEU A O 1
ATOM 709 N N . ASP A 1 92 ? -8.727 3.516 -13.039 1 79.44 92 ASP A N 1
ATOM 710 C CA . ASP A 1 92 ? -9.641 4.652 -13.125 1 79.44 92 ASP A CA 1
ATOM 711 C C . ASP A 1 92 ? -9.68 5.422 -11.812 1 79.44 92 ASP A C 1
ATOM 713 O O . ASP A 1 92 ? -10.734 5.941 -11.422 1 79.44 92 ASP A O 1
ATOM 717 N N . TYR A 1 93 ? -8.562 5.297 -11.117 1 80.94 93 TYR A N 1
ATOM 718 C CA . TYR A 1 93 ? -8.383 6.082 -9.898 1 80.94 93 TYR A CA 1
ATOM 719 C C . TYR A 1 93 ? -7.371 7.199 -10.117 1 80.94 93 TYR A C 1
ATOM 721 O O . TYR A 1 93 ? -6.625 7.191 -11.094 1 80.94 93 TYR A O 1
ATOM 729 N N . ILE A 1 94 ? -7.504 8.188 -9.32 1 80.31 94 ILE A N 1
ATOM 730 C CA . ILE A 1 94 ? -6.523 9.266 -9.266 1 80.31 94 ILE A CA 1
ATOM 731 C C . ILE A 1 94 ? -5.688 9.141 -7.992 1 80.31 94 ILE A C 1
ATOM 733 O O . ILE A 1 94 ? -6.148 8.586 -6.992 1 80.31 94 ILE A O 1
ATOM 737 N N . PRO A 1 95 ? -4.363 9.508 -8.039 1 86.94 95 PRO A N 1
ATOM 738 C CA . PRO A 1 95 ? -3.619 10.242 -9.062 1 86.94 95 PRO A CA 1
ATOM 739 C C . PRO A 1 95 ? -2.926 9.32 -10.062 1 86.94 95 PRO A C 1
ATOM 741 O O . PRO A 1 95 ? -2.822 8.117 -9.836 1 86.94 95 PRO A O 1
ATOM 744 N N . ALA A 1 96 ? -2.492 9.914 -11.18 1 88.44 96 ALA A N 1
ATOM 745 C CA . ALA A 1 96 ? -1.598 9.281 -12.141 1 88.44 96 ALA A CA 1
ATOM 746 C C . ALA A 1 96 ? -0.489 10.234 -12.57 1 88.44 96 ALA A C 1
ATOM 748 O O . ALA A 1 96 ? -0.729 11.43 -12.758 1 88.44 96 ALA A O 1
ATOM 749 N N . LEU A 1 97 ? 0.686 9.727 -12.688 1 89.88 97 LEU A N 1
ATOM 750 C CA . LEU A 1 97 ? 1.847 10.477 -13.164 1 89.88 97 LEU A CA 1
ATOM 751 C C . LEU A 1 97 ? 2.246 10.031 -14.562 1 89.88 97 LEU A C 1
ATOM 753 O O . LEU A 1 97 ? 2.395 8.836 -14.82 1 89.88 97 LEU A O 1
ATOM 757 N N . VAL A 1 98 ? 2.279 10.961 -15.438 1 88.25 98 VAL A N 1
ATOM 758 C CA . VAL A 1 98 ? 2.797 10.703 -16.781 1 88.25 98 VAL A CA 1
ATOM 759 C C . VAL A 1 98 ? 4.164 11.367 -16.938 1 88.25 98 VAL A C 1
ATOM 761 O O . VAL A 1 98 ? 4.277 12.594 -16.844 1 88.25 98 VAL A O 1
ATOM 764 N N . ASP A 1 99 ? 5.164 10.57 -17.078 1 87.75 99 ASP A N 1
ATOM 765 C CA . ASP A 1 99 ? 6.543 11.008 -17.297 1 87.75 99 ASP A CA 1
ATOM 766 C C . ASP A 1 99 ? 7.125 10.398 -18.562 1 87.75 99 ASP A C 1
ATOM 768 O O . ASP A 1 99 ? 7.695 9.305 -18.531 1 87.75 99 ASP A O 1
ATOM 772 N N . ALA A 1 100 ? 7.035 11.172 -19.656 1 84.38 100 ALA A N 1
ATOM 773 C CA . ALA A 1 100 ? 7.449 10.672 -20.969 1 84.38 100 ALA A CA 1
ATOM 774 C C . ALA A 1 100 ? 6.727 9.375 -21.312 1 84.38 100 ALA A C 1
ATOM 776 O O . ALA A 1 100 ? 5.496 9.344 -21.406 1 84.38 100 ALA A O 1
ATOM 777 N N . ASP A 1 101 ? 7.395 8.273 -21.266 1 84.25 101 ASP A N 1
ATOM 778 C CA . ASP A 1 101 ? 6.793 7.008 -21.672 1 84.25 101 ASP A CA 1
ATOM 779 C C . ASP A 1 101 ? 6.441 6.156 -20.469 1 84.25 101 ASP A C 1
ATOM 781 O O . ASP A 1 101 ? 6.043 4.996 -20.609 1 84.25 101 ASP A O 1
ATOM 785 N N . VAL A 1 102 ? 6.488 6.805 -19.328 1 86.75 102 VAL A N 1
ATOM 786 C CA . VAL A 1 102 ? 6.184 6.078 -18.094 1 86.75 102 VAL A CA 1
ATOM 787 C C . VAL A 1 102 ? 4.91 6.641 -17.469 1 86.75 102 VAL A C 1
ATOM 789 O O . VAL A 1 102 ? 4.77 7.855 -17.312 1 86.75 102 VAL A O 1
ATOM 792 N N . VAL A 1 103 ? 4.012 5.75 -17.25 1 87.88 103 VAL A N 1
ATOM 793 C CA . VAL A 1 103 ? 2.801 6.109 -16.516 1 87.88 103 VAL A CA 1
ATOM 794 C C . VAL A 1 103 ? 2.734 5.324 -15.211 1 87.88 103 VAL A C 1
ATOM 796 O O . VAL A 1 103 ? 2.875 4.098 -15.203 1 87.88 103 VAL A O 1
ATOM 799 N N . VAL A 1 104 ? 2.629 6.062 -14.172 1 90.06 104 VAL A N 1
ATOM 800 C CA . VAL A 1 104 ? 2.523 5.43 -12.867 1 90.06 104 VAL A CA 1
ATOM 801 C C . VAL A 1 104 ? 1.252 5.898 -12.164 1 90.06 104 VAL A C 1
ATOM 803 O O . VAL A 1 104 ? 0.968 7.098 -12.117 1 90.06 104 VAL A O 1
ATOM 806 N N . SER A 1 105 ? 0.557 4.863 -11.711 1 88.06 105 SER A N 1
ATOM 807 C CA . SER A 1 105 ? -0.642 5.184 -10.945 1 88.06 105 SER A CA 1
ATOM 808 C C . SER A 1 105 ? -0.53 4.684 -9.508 1 88.06 105 SER A C 1
ATOM 810 O O . SER A 1 105 ? 0.236 3.76 -9.227 1 88.06 105 SER A O 1
ATOM 812 N N . ASP A 1 106 ? -1.277 5.32 -8.625 1 86.38 106 ASP A N 1
ATOM 813 C CA . ASP A 1 106 ? -1.253 5.074 -7.184 1 86.38 106 ASP A CA 1
ATOM 814 C C . ASP A 1 106 ? -0.264 6 -6.48 1 86.38 106 ASP A C 1
ATOM 816 O O . ASP A 1 106 ? 0.887 6.129 -6.906 1 86.38 106 ASP A O 1
ATOM 820 N N . SER A 1 107 ? -0.659 6.523 -5.453 1 88.12 107 SER A N 1
ATOM 821 C CA . SER A 1 107 ? 0.112 7.551 -4.762 1 88.12 107 SER A CA 1
ATOM 822 C C . SER A 1 107 ? 1.422 6.984 -4.223 1 88.12 107 SER A C 1
ATOM 824 O O . SER A 1 107 ? 2.469 7.633 -4.32 1 88.12 107 SER A O 1
ATOM 826 N N . HIS A 1 108 ? 1.36 5.785 -3.715 1 91.69 108 HIS A N 1
ATOM 827 C CA . HIS A 1 108 ? 2.561 5.191 -3.139 1 91.69 108 HIS A CA 1
ATOM 828 C C . HIS A 1 108 ? 3.568 4.824 -4.223 1 91.69 108 HIS A C 1
ATOM 830 O O . HIS A 1 108 ? 4.758 5.121 -4.098 1 91.69 108 HIS A O 1
ATOM 836 N N . ALA A 1 109 ? 3.107 4.238 -5.301 1 91.12 109 ALA A N 1
ATOM 837 C CA . ALA A 1 109 ? 3.98 3.881 -6.414 1 91.12 109 ALA A CA 1
ATOM 838 C C . ALA A 1 109 ? 4.594 5.125 -7.051 1 91.12 109 ALA A C 1
ATOM 840 O O . ALA A 1 109 ? 5.785 5.141 -7.375 1 91.12 109 ALA A O 1
ATOM 841 N N . ILE A 1 110 ? 3.777 6.125 -7.188 1 91.12 110 ILE A N 1
ATOM 842 C CA . ILE A 1 110 ? 4.254 7.379 -7.758 1 91.12 110 ILE A CA 1
ATOM 843 C C . ILE A 1 110 ? 5.367 7.953 -6.883 1 91.12 110 ILE A C 1
ATOM 845 O O . ILE A 1 110 ? 6.422 8.352 -7.387 1 91.12 110 ILE A O 1
ATOM 849 N N . THR A 1 111 ? 5.109 7.965 -5.609 1 92.06 111 THR A N 1
ATOM 850 C CA . THR A 1 111 ? 6.059 8.57 -4.676 1 92.06 111 THR A CA 1
ATOM 851 C C . THR A 1 111 ? 7.379 7.805 -4.68 1 92.06 111 THR A C 1
ATOM 853 O O . THR A 1 111 ? 8.453 8.414 -4.699 1 92.06 111 THR A O 1
ATOM 856 N N . LEU A 1 112 ? 7.316 6.5 -4.734 1 92.12 112 LEU A N 1
ATOM 857 C CA . LEU A 1 112 ? 8.539 5.703 -4.766 1 92.12 112 LEU A CA 1
ATOM 858 C C . LEU A 1 112 ? 9.258 5.867 -6.102 1 92.12 112 LEU A C 1
ATOM 860 O O . LEU A 1 112 ? 10.492 5.891 -6.145 1 92.12 112 LEU A O 1
ATOM 864 N N . TYR A 1 113 ? 8.523 6.047 -7.199 1 91.81 113 TYR A N 1
ATOM 865 C CA . TYR A 1 113 ? 9.094 6.324 -8.508 1 91.81 113 TYR A CA 1
ATOM 866 C C . TYR A 1 113 ? 9.859 7.645 -8.5 1 91.81 113 TYR A C 1
ATOM 868 O O . TYR A 1 113 ? 11 7.715 -8.969 1 91.81 113 TYR A O 1
ATOM 876 N N . LEU A 1 114 ? 9.258 8.578 -7.879 1 89.56 114 LEU A N 1
ATOM 877 C CA . LEU A 1 114 ? 9.852 9.914 -7.809 1 89.56 114 LEU A CA 1
ATOM 878 C C . LEU A 1 114 ? 11.07 9.914 -6.895 1 89.56 114 LEU A C 1
ATOM 880 O O . LEU A 1 114 ? 12.047 10.617 -7.156 1 89.56 114 LEU A O 1
ATOM 884 N N . GLU A 1 115 ? 10.922 9.156 -5.855 1 90.56 115 GLU A N 1
ATOM 885 C CA . GLU A 1 115 ? 12.047 9.008 -4.941 1 90.56 115 GLU A CA 1
ATOM 886 C C . GLU A 1 115 ? 13.281 8.469 -5.664 1 90.56 115 GLU A C 1
ATOM 888 O O . GLU A 1 115 ? 14.406 8.898 -5.387 1 90.56 115 GLU A O 1
ATOM 893 N N . ASP A 1 116 ? 13.102 7.562 -6.531 1 89.75 116 ASP A N 1
ATOM 894 C CA . ASP A 1 116 ? 14.188 6.961 -7.297 1 89.75 116 ASP A CA 1
ATOM 895 C C . ASP A 1 116 ? 14.727 7.93 -8.344 1 89.75 116 ASP A C 1
ATOM 897 O O . ASP A 1 116 ? 15.938 7.996 -8.57 1 89.75 116 ASP A O 1
ATOM 901 N N . LYS A 1 117 ? 13.898 8.594 -8.93 1 88.81 117 LYS A N 1
ATOM 902 C CA . LYS A 1 117 ? 14.258 9.469 -10.039 1 88.81 117 LYS A CA 1
ATOM 903 C C . LYS A 1 117 ? 14.945 10.734 -9.547 1 88.81 117 LYS A C 1
ATOM 905 O O . LYS A 1 117 ? 15.852 11.258 -10.203 1 88.81 117 LYS A O 1
ATOM 910 N N . TYR A 1 118 ? 14.453 11.25 -8.414 1 87.88 118 TYR A N 1
ATOM 911 C CA . TYR A 1 118 ? 14.984 12.484 -7.844 1 87.88 118 TYR A CA 1
ATOM 912 C C . TYR A 1 118 ? 15.539 12.242 -6.445 1 87.88 118 TYR A C 1
ATOM 914 O O . TYR A 1 118 ? 14.914 12.625 -5.453 1 87.88 118 TYR A O 1
ATOM 922 N N . PRO A 1 119 ? 16.75 11.797 -6.352 1 84.31 119 PRO A N 1
ATOM 923 C CA . PRO A 1 119 ? 17.297 11.375 -5.059 1 84.31 119 PRO A CA 1
ATOM 924 C C . PRO A 1 119 ? 17.953 12.516 -4.293 1 84.31 119 PRO A C 1
ATOM 926 O O . PRO A 1 119 ? 18.625 12.281 -3.283 1 84.31 119 PRO A O 1
ATOM 929 N N . LYS A 1 120 ? 17.828 13.734 -4.598 1 85.75 120 LYS A N 1
ATOM 930 C CA . LYS A 1 120 ? 18.516 14.867 -3.979 1 85.75 120 LYS A CA 1
ATOM 931 C C . LYS A 1 120 ? 18.156 14.984 -2.5 1 85.75 120 LYS A C 1
ATOM 933 O O . LYS A 1 120 ? 19.031 15.133 -1.65 1 85.75 120 LYS A O 1
ATOM 938 N N . HIS A 1 121 ? 16.922 14.977 -2.18 1 87.94 121 HIS A N 1
ATOM 939 C CA . HIS A 1 121 ? 16.422 14.961 -0.808 1 87.94 121 HIS A CA 1
ATOM 940 C C . HIS A 1 121 ? 15.664 13.672 -0.512 1 87.94 121 HIS A C 1
ATOM 942 O O . HIS A 1 121 ? 14.438 13.625 -0.621 1 87.94 121 HIS A O 1
ATOM 948 N N . PRO A 1 122 ? 16.312 12.719 -0.05 1 90.06 122 PRO A N 1
ATOM 949 C CA . PRO A 1 122 ? 15.695 11.398 0.074 1 90.06 122 PRO A CA 1
ATOM 950 C C . PRO A 1 122 ? 14.562 11.367 1.1 1 90.06 122 PRO A C 1
ATOM 952 O O . PRO A 1 122 ? 14.695 11.938 2.184 1 90.06 122 PRO A O 1
ATOM 955 N N . LEU A 1 123 ? 13.531 10.734 0.733 1 92.81 123 LEU A N 1
ATOM 956 C CA . LEU A 1 123 ? 12.406 10.516 1.63 1 92.81 123 LEU A CA 1
ATOM 957 C C . LEU A 1 123 ? 12.633 9.289 2.502 1 92.81 123 LEU A C 1
ATOM 959 O O . LEU A 1 123 ? 11.992 9.133 3.545 1 92.81 123 LEU A O 1
ATOM 963 N N . LEU A 1 124 ? 13.453 8.453 1.976 1 94 124 LEU A N 1
ATOM 964 C CA . LEU A 1 124 ? 13.758 7.246 2.74 1 94 124 LEU A CA 1
ATOM 965 C C . LEU A 1 124 ? 15.18 7.301 3.291 1 94 124 LEU A C 1
ATOM 967 O O . LEU A 1 124 ? 16.141 7.473 2.535 1 94 124 LEU A O 1
ATOM 971 N N . PRO A 1 125 ? 15.289 7.215 4.613 1 93.44 125 PRO A N 1
ATOM 972 C CA . PRO A 1 125 ? 16.625 7.23 5.223 1 93.44 125 PRO A CA 1
ATOM 973 C C . PRO A 1 125 ? 17.406 5.953 4.941 1 93.44 125 PRO A C 1
ATOM 975 O O . PRO A 1 125 ? 16.828 4.945 4.527 1 93.44 125 PRO A O 1
ATOM 978 N N . ASN A 1 126 ? 18.734 6 5.223 1 89.81 126 ASN A N 1
ATOM 979 C CA . ASN A 1 126 ? 19.594 4.848 4.996 1 89.81 126 ASN A CA 1
ATOM 980 C C . ASN A 1 126 ? 19.484 3.832 6.133 1 89.81 126 ASN A C 1
ATOM 982 O O . ASN A 1 126 ? 19.719 2.639 5.926 1 89.81 126 ASN A O 1
ATOM 986 N N . ASP A 1 127 ? 19.141 4.363 7.266 1 92.25 127 ASP A N 1
ATOM 987 C CA . ASP A 1 127 ? 18.969 3.48 8.414 1 92.25 127 ASP A CA 1
ATOM 988 C C . ASP A 1 127 ? 17.797 2.533 8.211 1 92.25 127 ASP A C 1
ATOM 990 O O . ASP A 1 127 ? 16.656 2.977 8 1 92.25 127 ASP A O 1
ATOM 994 N N . LEU A 1 128 ? 18.031 1.228 8.281 1 91.38 128 LEU A N 1
ATOM 995 C CA . LEU A 1 128 ? 17.062 0.203 7.93 1 91.38 128 LEU A CA 1
ATOM 996 C C . LEU A 1 128 ? 15.828 0.292 8.836 1 91.38 128 LEU A C 1
ATOM 998 O O . LEU A 1 128 ? 14.703 0.13 8.375 1 91.38 128 LEU A O 1
ATOM 1002 N N . LYS A 1 129 ? 16.078 0.496 10.07 1 91.56 129 LYS A N 1
ATOM 1003 C CA . LYS A 1 129 ? 14.977 0.568 11.031 1 91.56 129 LYS A CA 1
ATOM 1004 C C . LYS A 1 129 ? 14.078 1.773 10.75 1 91.56 129 LYS A C 1
ATOM 1006 O O . LYS A 1 129 ? 12.859 1.646 10.695 1 91.56 129 LYS A O 1
ATOM 1011 N N . ARG A 1 130 ? 14.695 2.891 10.562 1 93.38 130 ARG A N 1
ATOM 1012 C CA . ARG A 1 130 ? 13.945 4.109 10.281 1 93.38 130 ARG A CA 1
ATOM 1013 C C . ARG A 1 130 ? 13.258 4.027 8.922 1 93.38 130 ARG A C 1
ATOM 1015 O O . ARG A 1 130 ? 12.148 4.535 8.75 1 93.38 130 ARG A O 1
ATOM 1022 N N . LYS A 1 131 ? 13.945 3.422 8.023 1 94.44 131 LYS A N 1
ATOM 1023 C CA . LYS A 1 131 ? 13.359 3.221 6.699 1 94.44 131 LYS A CA 1
ATOM 1024 C C . LYS A 1 131 ? 12.102 2.354 6.785 1 94.44 131 LYS A C 1
ATOM 1026 O O . LYS A 1 131 ? 11.07 2.691 6.203 1 94.44 131 LYS A O 1
ATOM 1031 N N . ALA A 1 132 ? 12.195 1.307 7.512 1 93.38 132 ALA A N 1
ATOM 1032 C CA . ALA A 1 132 ? 11.07 0.397 7.695 1 93.38 132 ALA A CA 1
ATOM 1033 C C . ALA A 1 132 ? 9.891 1.111 8.352 1 93.38 132 ALA A C 1
ATOM 1035 O O . ALA A 1 132 ? 8.734 0.886 7.984 1 93.38 132 ALA A O 1
ATOM 1036 N N . LEU A 1 133 ? 10.188 1.965 9.281 1 94.75 133 LEU A N 1
ATOM 1037 C CA . LEU A 1 133 ? 9.141 2.713 9.969 1 94.75 133 LEU A CA 1
ATOM 1038 C C . LEU A 1 133 ? 8.422 3.648 9 1 94.75 133 LEU A C 1
ATOM 1040 O O . LEU A 1 133 ? 7.191 3.742 9.023 1 94.75 133 LEU A O 1
ATOM 1044 N N . ASN A 1 134 ? 9.18 4.293 8.18 1 95.94 134 ASN A N 1
ATOM 1045 C CA . ASN A 1 134 ? 8.594 5.16 7.164 1 95.94 134 ASN A CA 1
ATOM 1046 C C . ASN A 1 134 ? 7.684 4.379 6.219 1 95.94 134 ASN A C 1
ATOM 1048 O O . ASN A 1 134 ? 6.559 4.801 5.941 1 95.94 134 ASN A O 1
ATOM 1052 N N . LEU A 1 135 ? 8.18 3.273 5.773 1 95 135 LEU A N 1
ATOM 1053 C CA . LEU A 1 135 ? 7.402 2.436 4.863 1 95 135 LEU A CA 1
ATOM 1054 C C . LEU A 1 135 ? 6.133 1.933 5.543 1 95 135 LEU A C 1
ATOM 1056 O O . LEU A 1 135 ? 5.062 1.916 4.93 1 95 135 LEU A O 1
ATOM 1060 N N . GLN A 1 136 ? 6.227 1.605 6.75 1 94.5 136 GLN A N 1
ATOM 1061 C CA . GLN A 1 136 ? 5.086 1.103 7.504 1 94.5 136 GLN A CA 1
ATOM 1062 C C . GLN A 1 136 ? 4.02 2.18 7.672 1 94.5 136 GLN A C 1
ATOM 1064 O O . GLN A 1 136 ? 2.832 1.927 7.453 1 94.5 136 GLN A O 1
ATOM 1069 N N . ILE A 1 137 ? 4.438 3.35 8.062 1 96.25 137 ILE A N 1
ATOM 1070 C CA . ILE A 1 137 ? 3.506 4.457 8.234 1 96.25 137 ILE A CA 1
ATOM 1071 C C . ILE A 1 137 ? 2.797 4.754 6.918 1 96.25 137 ILE A C 1
ATOM 1073 O O . ILE A 1 137 ? 1.57 4.867 6.875 1 96.25 137 ILE A O 1
ATOM 1077 N N . ALA A 1 138 ? 3.57 4.824 5.875 1 95.5 138 ALA A N 1
ATOM 1078 C CA . ALA A 1 138 ? 3.012 5.105 4.555 1 95.5 138 ALA A CA 1
ATOM 1079 C C . ALA A 1 138 ? 2.004 4.035 4.145 1 95.5 138 ALA A C 1
ATOM 1081 O O . ALA A 1 138 ? 0.932 4.348 3.623 1 95.5 138 ALA A O 1
ATOM 1082 N N . ASN A 1 139 ? 2.303 2.836 4.395 1 93.06 139 ASN A N 1
ATOM 1083 C CA . ASN A 1 139 ? 1.438 1.731 3.992 1 93.06 139 ASN A CA 1
ATOM 1084 C C . ASN A 1 139 ? 0.166 1.678 4.832 1 93.06 139 ASN A C 1
ATOM 1086 O O . ASN A 1 139 ? -0.897 1.3 4.34 1 93.06 139 ASN A O 1
ATOM 1090 N N . ILE A 1 140 ? 0.282 1.987 6.125 1 93.44 140 ILE A N 1
ATOM 1091 C CA . ILE A 1 140 ? -0.918 2.047 6.953 1 93.44 140 ILE A CA 1
ATOM 1092 C C . ILE A 1 140 ? -1.897 3.062 6.367 1 93.44 140 ILE A C 1
ATOM 1094 O O . ILE A 1 140 ? -3.09 2.775 6.23 1 93.44 140 ILE A O 1
ATOM 1098 N N . VAL A 1 141 ? -1.361 4.141 5.973 1 94.12 141 VAL A N 1
ATOM 1099 C CA . VAL A 1 141 ? -2.211 5.191 5.422 1 94.12 141 VAL A CA 1
ATOM 1100 C C . VAL A 1 141 ? -2.781 4.746 4.078 1 94.12 141 VAL A C 1
ATOM 1102 O O . VAL A 1 141 ? -3.998 4.777 3.873 1 94.12 141 VAL A O 1
ATOM 1105 N N . CYS A 1 142 ? -1.949 4.184 3.24 1 90.19 142 CYS A N 1
ATOM 1106 C CA . CYS A 1 142 ? -2.32 3.953 1.849 1 90.19 142 CYS A CA 1
ATOM 1107 C C . CYS A 1 142 ? -3.1 2.652 1.7 1 90.19 142 CYS A C 1
ATOM 1109 O O . CYS A 1 142 ? -3.848 2.477 0.736 1 90.19 142 CYS A O 1
ATOM 1111 N N . SER A 1 143 ? -2.959 1.781 2.648 1 88 143 SER A N 1
ATOM 1112 C CA . SER A 1 143 ? -3.557 0.465 2.449 1 88 143 SER A CA 1
ATOM 1113 C C . SER A 1 143 ? -4.59 0.157 3.525 1 88 143 SER A C 1
ATOM 1115 O O . SER A 1 143 ? -5.512 -0.631 3.301 1 88 143 SER A O 1
ATOM 1117 N N . SER A 1 144 ? -4.492 0.758 4.645 1 87.5 144 SER A N 1
ATOM 1118 C CA . SER A 1 144 ? -5.395 0.391 5.73 1 87.5 144 SER A CA 1
ATOM 1119 C C . SER A 1 144 ? -6.418 1.49 5.996 1 87.5 144 SER A C 1
ATOM 1121 O O . SER A 1 144 ? -7.484 1.23 6.559 1 87.5 144 SER A O 1
ATOM 1123 N N . ILE A 1 145 ? -6.16 2.707 5.578 1 88.69 145 ILE A N 1
ATOM 1124 C CA . ILE A 1 145 ? -7.059 3.818 5.875 1 88.69 145 ILE A CA 1
ATOM 1125 C C . ILE A 1 145 ? -7.742 4.289 4.594 1 88.69 145 ILE A C 1
ATOM 1127 O O . ILE A 1 145 ? -8.961 4.164 4.449 1 88.69 145 ILE A O 1
ATOM 1131 N N . GLN A 1 146 ? -6.98 4.586 3.635 1 87.62 146 GLN A N 1
ATOM 1132 C CA . GLN A 1 146 ? -7.461 5.375 2.506 1 87.62 146 GLN A CA 1
ATOM 1133 C C . GLN A 1 146 ? -8.352 4.543 1.592 1 87.62 146 GLN A C 1
ATOM 1135 O O . GLN A 1 146 ? -9.352 5.043 1.063 1 87.62 146 GLN A O 1
ATOM 1140 N N . PRO A 1 147 ? -7.992 3.262 1.393 1 81.5 147 PRO A N 1
ATOM 1141 C CA . PRO A 1 147 ? -8.891 2.488 0.531 1 81.5 147 PRO A CA 1
ATOM 1142 C C . PRO A 1 147 ? -10.312 2.406 1.084 1 81.5 147 PRO A C 1
ATOM 1144 O O . PRO A 1 147 ? -11.273 2.363 0.315 1 81.5 147 PRO A O 1
ATOM 1147 N N . LEU A 1 148 ? -10.477 2.465 2.336 1 77 148 LEU A N 1
ATOM 1148 C CA . LEU A 1 148 ? -11.789 2.377 2.971 1 77 148 LEU A CA 1
ATOM 1149 C C . LEU A 1 148 ? -12.469 3.738 2.992 1 77 148 LEU A C 1
ATOM 1151 O O . LEU A 1 148 ? -13.695 3.82 3.105 1 77 148 LEU A O 1
ATOM 1155 N N . GLN A 1 149 ? -11.664 4.75 2.896 1 76.81 149 GLN A N 1
ATOM 1156 C CA . GLN A 1 149 ? -12.203 6.102 2.777 1 76.81 149 GLN A CA 1
ATOM 1157 C C . GLN A 1 149 ? -12.766 6.348 1.383 1 76.81 149 GLN A C 1
ATOM 1159 O O . GLN A 1 149 ? -13.859 6.902 1.239 1 76.81 149 GLN A O 1
ATOM 1164 N N . ALA A 1 150 ? -11.961 6.008 0.41 1 64.88 150 ALA A N 1
ATOM 1165 C CA . ALA A 1 150 ? -12.336 6.27 -0.978 1 64.88 150 ALA A CA 1
ATOM 1166 C C . ALA A 1 150 ? -13.438 5.32 -1.44 1 64.88 150 ALA A C 1
ATOM 1168 O O . ALA A 1 150 ? -14.406 5.746 -2.08 1 64.88 150 ALA A O 1
ATOM 1169 N N . GLN A 1 151 ? -13.273 4.055 -1.067 1 59.88 151 GLN A N 1
ATOM 1170 C CA . GLN A 1 151 ? -14.188 3.049 -1.602 1 59.88 151 GLN A CA 1
ATOM 1171 C C . GLN A 1 151 ? -15.328 2.766 -0.625 1 59.88 151 GLN A C 1
ATOM 1173 O O . GLN A 1 151 ? -16.391 2.293 -1.026 1 59.88 151 GLN A O 1
ATOM 1178 N N . GLY A 1 152 ? -14.984 2.957 0.636 1 55.75 152 GLY A N 1
ATOM 1179 C CA . GLY A 1 152 ? -16.031 2.707 1.609 1 55.75 152 GLY A CA 1
ATOM 1180 C C . GLY A 1 152 ? -17.312 3.49 1.331 1 55.75 152 GLY A C 1
ATOM 1181 O O . GLY A 1 152 ? -18.406 2.941 1.398 1 55.75 152 GLY A O 1
ATOM 1182 N N . TYR A 1 153 ? -17 4.844 1.092 1 53.41 153 TYR A N 1
ATOM 1183 C CA . TYR A 1 153 ? -18.188 5.617 0.747 1 53.41 153 TYR A CA 1
ATOM 1184 C C . TYR A 1 153 ? -18.875 5.051 -0.497 1 53.41 153 TYR A C 1
ATOM 1186 O O . TYR A 1 153 ? -20.094 4.941 -0.549 1 53.41 153 TYR A O 1
ATOM 1194 N N . ALA A 1 154 ? -18.016 4.82 -1.441 1 51.03 154 ALA A N 1
ATOM 1195 C CA . ALA A 1 154 ? -18.594 4.465 -2.736 1 51.03 154 ALA A CA 1
ATOM 1196 C C . ALA A 1 154 ? -19.25 3.09 -2.688 1 51.03 154 ALA A C 1
ATOM 1198 O O . ALA A 1 154 ? -20.375 2.912 -3.178 1 51.03 154 ALA A O 1
ATOM 1199 N N . ILE A 1 155 ? -18.484 2.154 -2.264 1 49.94 155 ILE A N 1
ATOM 1200 C CA . ILE A 1 155 ? -18.922 0.764 -2.33 1 49.94 155 ILE A CA 1
ATOM 1201 C C . ILE A 1 155 ? -20.141 0.565 -1.451 1 49.94 155 ILE A C 1
ATOM 1203 O O . ILE A 1 155 ? -21.125 -0.06 -1.871 1 49.94 155 ILE A O 1
ATOM 1207 N N . ILE A 1 156 ? -19.875 0.967 -0.187 1 51 156 ILE A N 1
ATOM 1208 C CA . ILE A 1 156 ? -20.953 0.666 0.755 1 51 156 ILE A CA 1
ATOM 1209 C C . ILE A 1 156 ? -22.188 1.493 0.412 1 51 156 ILE A C 1
ATOM 1211 O O . ILE A 1 156 ? -23.312 1.002 0.502 1 51 156 ILE A O 1
ATOM 1215 N N . GLY A 1 157 ? -21.938 2.664 0.234 1 46.31 157 GLY A N 1
ATOM 1216 C CA . GLY A 1 157 ? -23.047 3.57 0.036 1 46.31 157 GLY A CA 1
ATOM 1217 C C . GLY A 1 157 ? -23.672 3.463 -1.346 1 46.31 157 GLY A C 1
ATOM 1218 O O . GLY A 1 157 ? -24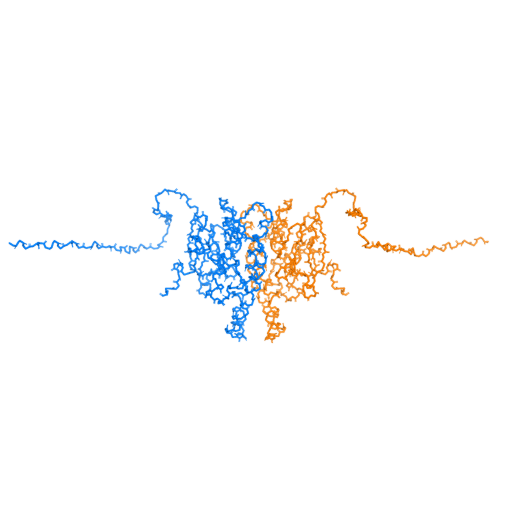.891 3.383 -1.48 1 46.31 157 GLY A O 1
ATOM 1219 N N . VAL A 1 158 ? -22.828 3.709 -2.229 1 46.09 158 VAL A N 1
ATOM 1220 C CA . VAL A 1 158 ? -23.391 4.078 -3.521 1 46.09 158 VAL A CA 1
ATOM 1221 C C . VAL A 1 158 ? -23.891 2.828 -4.242 1 46.09 158 VAL A C 1
ATOM 1223 O O . VAL A 1 158 ? -25 2.816 -4.781 1 46.09 158 VAL A O 1
ATOM 1226 N N . HIS A 1 159 ? -22.906 1.799 -4.281 1 49.34 159 HIS A N 1
ATOM 1227 C CA . HIS A 1 159 ? -23.391 0.813 -5.238 1 49.34 159 HIS A CA 1
ATOM 1228 C C . HIS A 1 159 ? -24.438 -0.096 -4.609 1 49.34 159 HIS A C 1
ATOM 1230 O O . HIS A 1 159 ? -25.266 -0.688 -5.316 1 49.34 159 HIS A O 1
ATOM 1236 N N . GLY A 1 160 ? -24.578 0.248 -3.24 1 52.19 160 GLY A N 1
ATOM 1237 C CA . GLY A 1 160 ? -25.672 -0.632 -2.857 1 52.19 160 GLY A CA 1
ATOM 1238 C C . GLY A 1 160 ? -26.703 0.052 -1.994 1 52.19 160 GLY A C 1
ATOM 1239 O O . GLY A 1 160 ? -27.641 -0.594 -1.503 1 52.19 160 GLY A O 1
ATOM 1240 N N . GLY A 1 161 ? -26.531 1.442 -2.045 1 57 161 GLY A N 1
ATOM 1241 C CA . GLY A 1 161 ? -27.578 2.131 -1.299 1 57 161 GLY A CA 1
ATOM 1242 C C . GLY A 1 161 ? -27.828 1.519 0.065 1 57 161 GLY A C 1
ATOM 1243 O O . GLY A 1 161 ? -28.891 1.739 0.658 1 57 161 GLY A O 1
ATOM 1244 N N . ARG A 1 162 ? -26.953 0.659 0.443 1 61.88 162 ARG A N 1
ATOM 1245 C CA . ARG A 1 162 ? -27.344 -0.073 1.643 1 61.88 162 ARG A CA 1
ATOM 1246 C C . ARG A 1 162 ? -26.938 0.684 2.902 1 61.88 162 ARG A C 1
ATOM 1248 O O . ARG A 1 162 ? -27.547 0.511 3.961 1 61.88 162 ARG A O 1
ATOM 1255 N N . LEU A 1 163 ? -25.984 1.75 2.729 1 69.25 163 LEU A N 1
ATOM 1256 C CA . LEU A 1 163 ? -25.609 2.527 3.904 1 69.25 163 LEU A CA 1
ATOM 1257 C C . LEU A 1 163 ? -25.969 3.998 3.723 1 69.25 163 LEU A C 1
ATOM 1259 O O . LEU A 1 163 ? -25.828 4.547 2.629 1 69.25 163 LEU A O 1
ATOM 1263 N N . SER A 1 164 ? -26.453 4.484 4.801 1 73.88 164 SER A N 1
ATOM 1264 C CA . SER A 1 164 ? -26.688 5.926 4.801 1 73.88 164 SER A CA 1
ATOM 1265 C C . SER A 1 164 ? -25.375 6.695 4.824 1 73.88 164 SER A C 1
ATOM 1267 O O . SER A 1 164 ? -24.328 6.141 5.164 1 73.88 164 SER A O 1
ATOM 1269 N N . PRO A 1 165 ? -25.438 7.945 4.438 1 74.38 165 PRO A N 1
ATOM 1270 C CA . PRO A 1 165 ? -24.234 8.781 4.527 1 74.38 165 PRO A CA 1
ATOM 1271 C C . PRO A 1 165 ? -23.641 8.797 5.93 1 74.38 165 PRO A C 1
ATOM 1273 O O . PRO A 1 165 ? -22.406 8.781 6.074 1 74.38 165 PRO A O 1
ATOM 1276 N N . ASP A 1 166 ? -24.5 8.773 6.859 1 77.94 166 ASP A N 1
ATOM 1277 C CA . ASP A 1 166 ? -24.031 8.789 8.242 1 77.94 166 ASP A CA 1
ATOM 1278 C C . ASP A 1 166 ? -23.344 7.477 8.609 1 77.94 166 ASP A C 1
ATOM 1280 O O . ASP A 1 166 ? -22.328 7.469 9.297 1 77.94 166 ASP A O 1
ATOM 1284 N N . GLU A 1 167 ? -23.875 6.457 8.156 1 76.69 167 GLU A N 1
ATOM 1285 C CA . GLU A 1 167 ? -23.281 5.145 8.414 1 76.69 167 GLU A CA 1
ATOM 1286 C C . GLU A 1 167 ? -21.938 4.988 7.715 1 76.69 167 GLU A C 1
ATOM 1288 O O . GLU A 1 167 ? -21 4.41 8.273 1 76.69 167 GLU A O 1
ATOM 1293 N N . SER A 1 168 ? -21.938 5.508 6.598 1 77.31 168 SER A N 1
ATOM 1294 C CA . SER A 1 168 ? -20.688 5.469 5.848 1 77.31 168 SER A CA 1
ATOM 1295 C C . SER A 1 168 ? -19.594 6.258 6.555 1 77.31 168 SER A C 1
ATOM 1297 O O . SER A 1 168 ? -18.438 5.805 6.645 1 77.31 168 SER A O 1
ATOM 1299 N N . LEU A 1 169 ? -20 7.387 7.055 1 81.31 169 LEU A N 1
ATOM 1300 C CA . LEU A 1 169 ? -19.047 8.227 7.77 1 81.31 169 LEU A CA 1
ATOM 1301 C C . LEU A 1 169 ? -18.531 7.516 9.016 1 81.31 169 LEU A C 1
ATOM 1303 O O . LEU A 1 169 ? -17.344 7.602 9.336 1 81.31 169 LEU A O 1
ATOM 1307 N N . GLN A 1 170 ? -19.344 6.805 9.625 1 81.75 170 GLN A N 1
ATOM 1308 C CA . GLN A 1 170 ? -18.953 6.094 10.836 1 81.75 170 GLN A CA 1
ATOM 1309 C C . GLN A 1 170 ? -17.938 4.988 10.523 1 81.75 170 GLN A C 1
ATOM 1311 O O . GLN A 1 170 ? -17.016 4.762 11.289 1 81.75 170 GLN A O 1
ATOM 1316 N N . VAL A 1 171 ? -18.156 4.348 9.438 1 78 171 VAL A N 1
ATOM 1317 C CA . VAL A 1 171 ? -17.234 3.291 9.023 1 78 171 VAL A CA 1
ATOM 1318 C C . VAL A 1 171 ? -15.875 3.891 8.695 1 78 171 VAL A C 1
ATOM 1320 O O . VAL A 1 171 ? -14.844 3.357 9.109 1 78 171 VAL A O 1
ATOM 1323 N N . ILE A 1 172 ? -15.945 4.973 8.023 1 83.44 172 ILE A N 1
ATOM 1324 C CA . ILE A 1 172 ? -14.711 5.656 7.641 1 83.44 172 ILE A CA 1
ATOM 1325 C C . ILE A 1 172 ? -13.969 6.117 8.891 1 83.44 172 ILE A C 1
ATOM 1327 O O . ILE A 1 172 ? -12.758 5.898 9.016 1 83.44 172 ILE A O 1
ATOM 1331 N N . GLN A 1 173 ? -14.711 6.672 9.805 1 87.75 173 GLN A N 1
ATOM 1332 C CA . GLN A 1 173 ? -14.109 7.156 11.047 1 87.75 173 GLN A CA 1
ATOM 1333 C C . GLN A 1 173 ? -13.508 6.008 11.852 1 87.75 173 GLN A C 1
ATOM 1335 O O . GLN A 1 173 ? -12.484 6.18 12.516 1 87.75 173 GLN A O 1
ATOM 1340 N N . TYR A 1 174 ? -14.125 4.945 11.766 1 84.94 174 TYR A N 1
ATOM 1341 C CA . TYR A 1 174 ? -13.633 3.771 12.484 1 84.94 174 TYR A CA 1
ATOM 1342 C C . TYR A 1 174 ? -12.266 3.355 11.969 1 84.94 174 TYR A C 1
ATOM 1344 O O . TYR A 1 174 ? -11.344 3.111 12.766 1 84.94 174 TYR A O 1
ATOM 1352 N N . TYR A 1 175 ? -12.109 3.305 10.75 1 85.75 175 TYR A N 1
ATOM 1353 C CA . TYR A 1 175 ? -10.859 2.828 10.172 1 85.75 175 TYR A CA 1
ATOM 1354 C C . TYR A 1 175 ? -9.773 3.895 10.273 1 85.75 175 TYR A C 1
ATOM 1356 O O . TYR A 1 175 ? -8.594 3.576 10.422 1 85.75 175 TYR A O 1
ATOM 1364 N N . ILE A 1 176 ? -10.211 5.133 10.172 1 91.56 176 ILE A N 1
ATOM 1365 C CA . ILE A 1 176 ? -9.242 6.191 10.422 1 91.56 176 ILE A CA 1
ATOM 1366 C C . ILE A 1 176 ? -8.719 6.086 11.859 1 91.56 176 ILE A C 1
ATOM 1368 O O . ILE A 1 176 ? -7.516 6.16 12.094 1 91.56 176 ILE A O 1
ATOM 1372 N N . ASP A 1 177 ? -9.641 5.871 12.75 1 93.69 177 ASP A N 1
ATOM 1373 C CA . ASP A 1 177 ? -9.273 5.73 14.156 1 93.69 177 ASP A CA 1
ATOM 1374 C C . ASP A 1 177 ? -8.312 4.559 14.359 1 93.69 177 ASP A C 1
ATOM 1376 O O . ASP A 1 177 ? -7.301 4.691 15.039 1 93.69 177 ASP A O 1
ATOM 1380 N N . LYS A 1 178 ? -8.602 3.479 13.758 1 89.94 178 LYS A N 1
ATOM 1381 C CA . LYS A 1 178 ? -7.758 2.293 13.875 1 89.94 178 LYS A CA 1
ATOM 1382 C C . LYS A 1 178 ? -6.348 2.574 13.359 1 89.94 178 LYS A C 1
ATOM 1384 O O . LYS A 1 178 ? -5.363 2.244 14.023 1 89.94 178 LYS A O 1
ATOM 1389 N N . GLY A 1 179 ? -6.238 3.16 12.242 1 94.5 179 GLY A N 1
ATOM 1390 C CA . GLY A 1 179 ? -4.945 3.498 11.664 1 94.5 179 GLY A CA 1
ATOM 1391 C C . GLY A 1 179 ? -4.188 4.539 12.461 1 94.5 179 GLY A C 1
ATOM 1392 O O . GLY A 1 179 ? -2.992 4.387 12.719 1 94.5 179 GLY A O 1
ATOM 1393 N N . PHE A 1 180 ? -4.91 5.594 12.891 1 97.5 180 PHE A N 1
ATOM 1394 C CA . PHE A 1 180 ? -4.277 6.668 13.648 1 97.5 180 PHE A CA 1
ATOM 1395 C C . PHE A 1 180 ? -3.771 6.16 14.992 1 97.5 180 PHE A C 1
ATOM 1397 O O . PHE A 1 180 ? -2.686 6.535 15.438 1 97.5 180 PHE A O 1
ATOM 1404 N N . ARG A 1 181 ? -4.496 5.301 15.602 1 96.44 181 ARG A N 1
ATOM 1405 C CA . ARG A 1 181 ? -4.055 4.727 16.859 1 96.44 181 ARG A CA 1
ATOM 1406 C C . ARG A 1 181 ? -2.801 3.881 16.672 1 96.44 181 ARG A C 1
ATOM 1408 O O . ARG A 1 181 ? -1.884 3.924 17.5 1 96.44 181 ARG A O 1
ATOM 1415 N N . ALA A 1 182 ? -2.797 3.145 15.656 1 95.06 182 ALA A N 1
ATOM 1416 C CA . ALA A 1 182 ? -1.632 2.314 15.367 1 95.06 182 ALA A CA 1
ATOM 1417 C C . ALA A 1 182 ? -0.394 3.174 15.125 1 95.06 182 ALA A C 1
ATOM 1419 O O . ALA A 1 182 ? 0.679 2.893 15.664 1 95.06 182 ALA A O 1
ATOM 1420 N N . ILE A 1 183 ? -0.532 4.227 14.359 1 97.19 183 ILE A N 1
ATOM 1421 C CA . ILE A 1 183 ? 0.594 5.098 14.039 1 97.19 183 ILE A CA 1
ATOM 1422 C C . ILE A 1 183 ? 1.043 5.844 15.289 1 97.19 183 ILE A C 1
ATOM 1424 O O . ILE A 1 183 ? 2.242 6.035 15.508 1 97.19 183 ILE A O 1
ATOM 1428 N N . GLU A 1 184 ? 0.049 6.293 16.078 1 96.88 184 GLU A N 1
ATOM 1429 C CA . GLU A 1 184 ? 0.362 6.93 17.359 1 96.88 184 GLU A CA 1
ATOM 1430 C C . GLU A 1 184 ? 1.254 6.039 18.219 1 96.88 184 GLU A C 1
ATOM 1432 O O . GLU A 1 184 ? 2.232 6.512 18.797 1 96.88 184 GLU A O 1
ATOM 1437 N N . LYS A 1 185 ? 0.945 4.82 18.234 1 95 185 LYS A N 1
ATOM 1438 C CA . LYS A 1 185 ? 1.714 3.859 19.016 1 95 185 LYS A CA 1
ATOM 1439 C C . LYS A 1 185 ? 3.109 3.662 18.422 1 95 185 LYS A C 1
ATOM 1441 O O . LYS A 1 185 ? 4.094 3.592 19.172 1 95 185 LYS A O 1
ATOM 1446 N N . LEU A 1 186 ? 3.213 3.582 17.156 1 93.94 186 LEU A N 1
ATOM 1447 C CA . LEU A 1 186 ? 4.492 3.402 16.469 1 93.94 186 LEU A CA 1
ATOM 1448 C C . LEU A 1 186 ? 5.418 4.582 16.734 1 93.94 186 LEU A C 1
ATOM 1450 O O . LEU A 1 186 ? 6.641 4.422 16.797 1 93.94 186 LEU A O 1
ATOM 1454 N N . LEU A 1 187 ? 4.828 5.73 16.969 1 95.94 187 LEU A N 1
ATOM 1455 C CA . LEU A 1 187 ? 5.617 6.953 17.094 1 95.94 187 LEU A CA 1
ATOM 1456 C C . LEU A 1 187 ? 5.793 7.332 18.562 1 95.94 187 LEU A C 1
ATOM 1458 O O . LEU A 1 187 ? 6.305 8.414 18.875 1 95.94 187 LEU A O 1
ATOM 1462 N N . GLU A 1 188 ? 5.355 6.453 19.344 1 92.44 188 GLU A N 1
ATOM 1463 C CA . GLU A 1 188 ? 5.488 6.746 20.781 1 92.44 188 GLU A CA 1
ATOM 1464 C C . GLU A 1 188 ? 6.941 7.027 21.141 1 92.44 188 GLU A C 1
ATOM 1466 O O . GLU A 1 188 ? 7.844 6.27 20.766 1 92.44 188 GLU A O 1
ATOM 1471 N N . GLY A 1 189 ? 7.203 8.125 21.781 1 83 189 GLY A N 1
ATOM 1472 C CA . GLY A 1 189 ? 8.531 8.523 22.219 1 83 189 GLY A CA 1
ATOM 1473 C C . GLY A 1 189 ? 9.273 9.367 21.203 1 83 189 GLY A C 1
ATOM 1474 O O . GLY A 1 189 ? 10.398 9.805 21.453 1 83 189 GLY A O 1
ATOM 1475 N N . CYS A 1 190 ? 8.656 9.477 20.078 1 80.75 190 CYS A N 1
ATOM 1476 C CA . CYS A 1 190 ? 9.258 10.312 19.047 1 80.75 190 CYS A CA 1
ATOM 1477 C C . CYS A 1 190 ? 9.211 11.789 19.438 1 80.75 190 CYS A C 1
ATOM 1479 O O . CYS A 1 190 ? 8.141 12.32 19.734 1 80.75 190 CYS A O 1
ATOM 1481 N N . GLU A 1 191 ? 10.32 12.469 19.406 1 86.69 191 GLU A N 1
ATOM 1482 C CA . GLU A 1 191 ? 10.406 13.883 19.766 1 86.69 191 GLU A CA 1
ATOM 1483 C C . GLU A 1 191 ? 10.953 14.719 18.609 1 86.69 191 GLU A C 1
ATOM 1485 O O . GLU A 1 191 ? 11.195 15.914 18.766 1 86.69 191 GLU A O 1
ATOM 1490 N N . SER A 1 192 ? 11.078 14.094 17.562 1 92.94 192 SER A N 1
ATOM 1491 C CA . SER A 1 192 ? 11.633 14.797 16.422 1 92.94 192 SER A CA 1
ATOM 1492 C C . SER A 1 192 ? 10.609 15.742 15.797 1 92.94 192 SER A C 1
ATOM 1494 O O . SER A 1 192 ? 9.43 15.688 16.125 1 92.94 192 SER A O 1
ATOM 1496 N N . LYS A 1 193 ? 11.086 16.641 15.031 1 96.19 193 LYS A N 1
ATOM 1497 C CA . LYS A 1 193 ? 10.242 17.641 14.391 1 96.19 193 LYS A CA 1
ATOM 1498 C C . LYS A 1 193 ? 9.188 16.969 13.508 1 96.19 193 LYS A C 1
ATOM 1500 O O . LYS A 1 193 ? 8.008 17.328 13.562 1 96.19 193 LYS A O 1
ATOM 1505 N N . TYR A 1 194 ? 9.609 16.016 12.773 1 97.19 194 TYR A N 1
ATOM 1506 C CA . TYR A 1 194 ? 8.695 15.266 11.922 1 97.19 194 TYR A CA 1
ATOM 1507 C C . TYR A 1 194 ? 8.492 13.852 12.461 1 97.19 194 TYR A C 1
ATOM 1509 O O . TYR A 1 194 ? 8.852 13.555 13.602 1 97.19 194 TYR A O 1
ATOM 1517 N N . ALA A 1 195 ? 7.777 13.008 11.719 1 96.69 195 ALA A N 1
ATOM 1518 C CA . ALA A 1 195 ? 7.328 11.727 12.242 1 96.69 195 ALA A CA 1
ATOM 1519 C C . ALA A 1 195 ? 8.516 10.836 12.609 1 96.69 195 ALA A C 1
ATOM 1521 O O . ALA A 1 195 ? 8.484 10.141 13.625 1 96.69 195 ALA A O 1
ATOM 1522 N N . THR A 1 196 ? 9.594 10.859 11.719 1 94.62 196 THR A N 1
ATOM 1523 C CA . THR A 1 196 ? 10.68 9.906 11.945 1 94.62 196 THR A CA 1
ATOM 1524 C C . THR A 1 196 ? 12.031 10.609 11.969 1 94.62 196 THR A C 1
ATOM 1526 O O . THR A 1 196 ? 13.07 9.984 11.742 1 94.62 196 THR A O 1
ATOM 1529 N N . GLY A 1 197 ? 12.078 11.875 12.195 1 93.75 197 GLY A N 1
ATOM 1530 C CA . GLY A 1 197 ? 13.289 12.672 12.242 1 93.75 197 GLY A CA 1
ATOM 1531 C C . GLY A 1 197 ? 13.039 14.156 12.055 1 93.75 197 GLY A C 1
ATOM 1532 O O . GLY A 1 197 ? 11.891 14.609 12.125 1 93.75 197 GLY A O 1
ATOM 1533 N N . ASP A 1 198 ? 14.172 14.844 11.812 1 95 198 ASP A N 1
ATOM 1534 C CA . ASP A 1 198 ? 14.055 16.297 11.734 1 95 198 ASP A CA 1
ATOM 1535 C C . ASP A 1 198 ? 13.914 16.766 10.281 1 95 198 ASP A C 1
ATOM 1537 O O . ASP A 1 198 ? 13.727 17.953 10.023 1 95 198 ASP A O 1
ATOM 1541 N N . ASP A 1 199 ? 13.961 15.797 9.438 1 93.88 199 ASP A N 1
ATOM 1542 C CA . ASP A 1 199 ? 13.703 16.078 8.031 1 93.88 199 ASP A CA 1
ATOM 1543 C C . ASP A 1 199 ? 12.43 15.375 7.559 1 93.88 199 ASP A C 1
ATOM 1545 O O . ASP A 1 199 ? 12.039 14.344 8.102 1 93.88 199 ASP A O 1
ATOM 1549 N N . VAL A 1 200 ? 11.812 16.016 6.539 1 95.12 200 VAL A N 1
ATOM 1550 C CA . VAL A 1 200 ? 10.633 15.414 5.941 1 95.12 200 VAL A CA 1
ATOM 1551 C C . VAL A 1 200 ? 11 14.078 5.309 1 95.12 200 VAL A C 1
ATOM 1553 O O . VAL A 1 200 ? 11.984 13.984 4.566 1 95.12 200 VAL A O 1
ATOM 1556 N N . GLN A 1 201 ? 10.227 13.109 5.664 1 95.56 201 GLN A N 1
ATOM 1557 C CA . GLN A 1 201 ? 10.43 11.781 5.094 1 95.56 201 GLN A CA 1
ATOM 1558 C C . GLN A 1 201 ? 9.117 11.195 4.578 1 95.56 201 GLN A C 1
ATOM 1560 O O . GLN A 1 201 ? 8.094 11.883 4.555 1 95.56 201 GLN A O 1
ATOM 1565 N N . LEU A 1 202 ? 9.195 9.922 4.059 1 95.81 202 LEU A N 1
ATOM 1566 C CA . LEU A 1 202 ? 8.07 9.297 3.373 1 95.81 202 LEU A CA 1
ATOM 1567 C C . LEU A 1 202 ? 6.836 9.258 4.27 1 95.81 202 LEU A C 1
ATOM 1569 O O . LEU A 1 202 ? 5.723 9.539 3.818 1 95.81 202 LEU A O 1
ATOM 1573 N N . GLY A 1 203 ? 7.02 8.883 5.492 1 96.38 203 GLY A N 1
ATOM 1574 C CA . GLY A 1 203 ? 5.898 8.836 6.414 1 96.38 203 GLY A CA 1
ATOM 1575 C C . GLY A 1 203 ? 5.152 10.156 6.512 1 96.38 203 GLY A C 1
ATOM 1576 O O . GLY A 1 203 ? 3.924 10.172 6.59 1 96.38 203 GLY A O 1
ATOM 1577 N N . ASP A 1 204 ? 5.883 11.227 6.5 1 97 204 ASP A N 1
ATOM 1578 C CA . ASP A 1 204 ? 5.281 12.555 6.602 1 97 204 ASP A CA 1
ATOM 1579 C C . ASP A 1 204 ? 4.438 12.875 5.367 1 97 204 ASP A C 1
ATOM 1581 O O . ASP A 1 204 ? 3.367 13.469 5.477 1 97 204 ASP A O 1
ATOM 1585 N N . VAL A 1 205 ? 4.934 12.453 4.234 1 95 205 VAL A N 1
ATOM 1586 C CA . VAL A 1 205 ? 4.297 12.734 2.953 1 95 205 VAL A CA 1
ATOM 1587 C C . VAL A 1 205 ? 2.912 12.086 2.912 1 95 205 VAL A C 1
ATOM 1589 O O . VAL A 1 205 ? 1.987 12.633 2.303 1 95 205 VAL A O 1
ATOM 1592 N N . PHE A 1 206 ? 2.742 11.023 3.604 1 95.38 206 PHE A N 1
ATOM 1593 C CA . PHE A 1 206 ? 1.465 10.32 3.615 1 95.38 206 PHE A CA 1
ATOM 1594 C C . PHE A 1 206 ? 0.618 10.758 4.805 1 95.38 206 PHE A C 1
ATOM 1596 O O . PHE A 1 206 ? -0.607 10.852 4.699 1 95.38 206 PHE A O 1
ATOM 1603 N N . LEU A 1 207 ? 1.253 11.117 5.855 1 96.69 207 LEU A N 1
ATOM 1604 C CA . LEU A 1 207 ? 0.534 11.492 7.066 1 96.69 207 LEU A CA 1
ATOM 1605 C C . LEU A 1 207 ? -0.112 12.859 6.914 1 96.69 207 LEU A C 1
ATOM 1607 O O . LEU A 1 207 ? -1.259 13.062 7.32 1 96.69 207 LEU A O 1
ATOM 1611 N N . ALA A 1 208 ? 0.587 13.766 6.359 1 96 208 ALA A N 1
ATOM 1612 C CA . ALA A 1 208 ? 0.146 15.156 6.316 1 96 208 ALA A CA 1
ATOM 1613 C C . ALA A 1 208 ? -1.224 15.273 5.652 1 96 208 ALA A C 1
ATOM 1615 O O . ALA A 1 208 ? -2.184 15.734 6.277 1 96 208 ALA A O 1
ATOM 1616 N N . PRO A 1 209 ? -1.36 14.758 4.441 1 93.44 209 PRO A N 1
ATOM 1617 C CA . PRO A 1 209 ? -2.682 14.867 3.818 1 93.44 209 PRO A CA 1
ATOM 1618 C C . PRO A 1 209 ? -3.746 14.039 4.535 1 93.44 209 PRO A C 1
ATOM 1620 O O . PRO A 1 209 ? -4.914 14.438 4.578 1 93.44 209 PRO A O 1
ATOM 1623 N N . GLN A 1 210 ? -3.361 12.93 5.043 1 94.44 210 GLN A N 1
ATOM 1624 C CA . GLN A 1 210 ? -4.336 12.07 5.699 1 94.44 210 GLN A CA 1
ATOM 1625 C C . GLN A 1 210 ? -4.879 12.719 6.969 1 94.44 210 GLN A C 1
ATOM 1627 O O . GLN A 1 210 ? -6.082 12.664 7.234 1 94.44 210 GLN A O 1
ATOM 1632 N N . ILE A 1 211 ? -3.988 13.32 7.777 1 96.69 211 ILE A N 1
ATOM 1633 C CA . ILE A 1 211 ? -4.426 13.992 9 1 96.69 211 ILE A CA 1
ATOM 1634 C C . ILE A 1 211 ? -5.328 15.172 8.648 1 96.69 211 ILE A C 1
ATOM 1636 O O . ILE A 1 211 ? -6.371 15.367 9.273 1 96.69 211 ILE A O 1
ATOM 1640 N N . HIS A 1 212 ? -4.914 15.844 7.676 1 93.81 212 HIS A N 1
ATOM 1641 C CA . HIS A 1 212 ? -5.719 16.984 7.234 1 93.81 212 HIS A CA 1
ATOM 1642 C C . HIS A 1 212 ? -7.117 16.547 6.824 1 93.81 212 HIS A C 1
ATOM 1644 O O . HIS A 1 212 ? -8.109 17.156 7.23 1 93.81 212 HIS A O 1
ATOM 1650 N N . ALA A 1 213 ? -7.223 15.5 6.047 1 90.44 213 ALA A N 1
ATOM 1651 C CA . ALA A 1 213 ? -8.516 14.969 5.641 1 90.44 213 ALA A CA 1
ATOM 1652 C C . ALA A 1 213 ? -9.305 14.469 6.848 1 90.44 213 ALA A C 1
ATOM 1654 O O . ALA A 1 213 ? -10.531 14.633 6.906 1 90.44 213 ALA A O 1
ATOM 1655 N N . GLY A 1 214 ? -8.633 13.828 7.734 1 93.06 214 GLY A N 1
ATOM 1656 C CA . GLY A 1 214 ? -9.289 13.367 8.945 1 93.06 214 GLY A CA 1
ATOM 1657 C C . GLY A 1 214 ? -9.977 14.484 9.711 1 93.06 214 GLY A C 1
ATOM 1658 O O . GLY A 1 214 ? -11.109 14.328 10.156 1 93.06 214 GLY A O 1
ATOM 1659 N N . ILE A 1 215 ? -9.336 15.578 9.805 1 94.19 215 ILE A N 1
ATOM 1660 C CA . ILE A 1 215 ? -9.836 16.719 10.57 1 94.19 215 ILE A CA 1
ATOM 1661 C C . ILE A 1 215 ? -10.953 17.406 9.797 1 94.19 215 ILE A C 1
ATOM 1663 O O . ILE A 1 215 ? -12.062 17.578 10.312 1 94.19 215 ILE A O 1
ATOM 1667 N N . HIS A 1 216 ? -10.75 17.688 8.57 1 89.5 216 HIS A N 1
ATOM 1668 C CA . HIS A 1 216 ? -11.594 18.641 7.863 1 89.5 216 HIS A CA 1
ATOM 1669 C C . HIS A 1 216 ? -12.711 17.922 7.105 1 89.5 216 HIS A C 1
ATOM 1671 O O . HIS A 1 216 ? -13.797 18.484 6.926 1 89.5 216 HIS A O 1
ATOM 1677 N N . ARG A 1 217 ? -12.477 16.719 6.695 1 85.81 217 ARG A N 1
ATOM 1678 C CA . ARG A 1 217 ? -13.461 16.016 5.883 1 85.81 217 ARG A CA 1
ATOM 1679 C C . ARG A 1 217 ? -14.219 14.984 6.711 1 85.81 217 ARG A C 1
ATOM 1681 O O . ARG A 1 217 ? -15.422 14.797 6.527 1 85.81 217 ARG A O 1
ATOM 1688 N N . PHE A 1 218 ? -13.5 14.375 7.648 1 89.5 218 PHE A N 1
ATOM 1689 C CA . PHE A 1 218 ? -14.117 13.227 8.305 1 89.5 218 PHE A CA 1
ATOM 1690 C C . PHE A 1 218 ? -14.336 13.5 9.789 1 89.5 218 PHE A C 1
ATOM 1692 O O . PHE A 1 218 ? -14.703 12.602 10.539 1 89.5 218 PHE A O 1
ATOM 1699 N N . GLN A 1 219 ? -14.016 14.695 10.258 1 93.25 219 GLN A N 1
ATOM 1700 C CA . GLN A 1 219 ? -14.359 15.188 11.586 1 93.25 219 GLN A CA 1
ATOM 1701 C C . GLN A 1 219 ? -13.766 14.297 12.672 1 93.25 219 GLN A C 1
ATOM 1703 O O . GLN A 1 219 ? -14.445 13.953 13.641 1 93.25 219 GLN A O 1
ATOM 1708 N N . ILE A 1 220 ? -12.594 13.945 12.477 1 96.19 220 ILE A N 1
ATOM 1709 C CA . ILE A 1 220 ? -11.883 13.141 13.469 1 96.19 220 ILE A CA 1
ATOM 1710 C C . ILE A 1 220 ? -11.461 14.023 14.641 1 96.19 220 ILE A C 1
ATOM 1712 O O . ILE A 1 220 ? -10.961 15.133 14.445 1 96.19 220 ILE A O 1
ATOM 1716 N N . ASP A 1 221 ? -11.695 13.555 15.898 1 97.31 221 ASP A N 1
ATOM 1717 C CA . ASP A 1 221 ? -11.211 14.211 17.109 1 97.31 221 ASP A CA 1
ATOM 1718 C C . ASP A 1 221 ? -9.727 13.906 17.344 1 97.31 221 ASP A C 1
ATOM 1720 O O . ASP A 1 221 ? -9.375 12.82 17.797 1 97.31 221 ASP A O 1
ATOM 1724 N N . MET A 1 222 ? -8.891 14.875 17.141 1 97.5 222 MET A N 1
ATOM 1725 C CA . MET A 1 222 ? -7.445 14.664 17.156 1 97.5 222 MET A CA 1
ATOM 1726 C C . MET A 1 222 ? -6.914 14.609 18.578 1 97.5 222 MET A C 1
ATOM 1728 O O . MET A 1 222 ? -5.758 14.242 18.812 1 97.5 222 MET A O 1
ATOM 1732 N N . SER A 1 223 ? -7.676 14.938 19.594 1 97.56 223 SER A N 1
ATOM 1733 C CA . SER A 1 223 ? -7.238 14.875 20.969 1 97.56 223 SER A CA 1
ATOM 1734 C C . SER A 1 223 ? -6.855 13.453 21.375 1 97.56 223 SER A C 1
ATOM 1736 O O . SER A 1 223 ? -6.121 13.25 22.344 1 97.56 223 SER A O 1
ATOM 1738 N N . LYS A 1 224 ? -7.281 12.477 20.609 1 96.94 224 LYS A N 1
ATOM 1739 C CA . LYS A 1 224 ? -6.996 11.07 20.875 1 96.94 224 LYS A CA 1
ATOM 1740 C C . LYS A 1 224 ? -5.605 10.688 20.391 1 96.94 224 LYS A C 1
ATOM 1742 O O . LYS A 1 224 ? -5.086 9.625 20.734 1 96.94 224 LYS A O 1
ATOM 1747 N N . TYR A 1 225 ? -5.062 11.578 19.594 1 97.5 225 TYR A N 1
ATOM 1748 C CA . TYR A 1 225 ? -3.773 11.328 18.953 1 97.5 225 TYR A CA 1
ATOM 1749 C C . TYR A 1 225 ? -2.844 12.523 19.109 1 97.5 225 TYR A C 1
ATOM 1751 O O . TYR A 1 225 ? -2.555 13.234 18.141 1 97.5 225 TYR A O 1
ATOM 1759 N N . PRO A 1 226 ? -2.305 12.703 20.297 1 96.94 226 PRO A N 1
ATOM 1760 C CA . PRO A 1 226 ? -1.541 13.922 20.562 1 96.94 226 PRO A CA 1
ATOM 1761 C C . PRO A 1 226 ? -0.305 14.055 19.672 1 96.94 226 PRO A C 1
ATOM 1763 O O . PRO A 1 226 ? 0.061 15.164 19.281 1 96.94 226 PRO A O 1
ATOM 1766 N N . ILE A 1 227 ? 0.372 12.992 19.391 1 97.62 227 ILE A N 1
ATOM 1767 C CA . ILE A 1 227 ? 1.555 13.062 18.547 1 97.62 227 ILE A CA 1
ATOM 1768 C C . ILE A 1 227 ? 1.151 13.477 17.125 1 97.62 227 ILE A C 1
ATOM 1770 O O . ILE A 1 227 ? 1.772 14.359 16.531 1 97.62 227 ILE A O 1
ATOM 1774 N N . LEU A 1 228 ? 0.11 12.844 16.609 1 98 228 LEU A N 1
ATOM 1775 C CA . LEU A 1 228 ? -0.356 13.18 15.266 1 98 228 LEU A CA 1
ATOM 1776 C C . LEU A 1 228 ? -0.857 14.617 15.211 1 98 228 LEU A C 1
ATOM 1778 O O . LEU A 1 228 ? -0.702 15.297 14.188 1 98 228 LEU A O 1
ATOM 1782 N N . ALA A 1 229 ? -1.504 15.062 16.266 1 97.44 229 ALA A N 1
ATOM 1783 C CA . ALA A 1 229 ? -1.955 16.453 16.344 1 97.44 229 ALA A CA 1
ATOM 1784 C C . ALA A 1 229 ? -0.775 17.406 16.266 1 97.44 229 ALA A C 1
ATOM 1786 O O . ALA A 1 229 ? -0.826 18.406 15.531 1 97.44 229 ALA A O 1
ATOM 1787 N N . ARG A 1 230 ? 0.227 17.125 16.984 1 97 230 ARG A N 1
ATOM 1788 C CA . ARG A 1 230 ? 1.436 17.938 16.953 1 97 230 ARG A CA 1
ATOM 1789 C C . ARG A 1 230 ? 2.051 17.938 15.555 1 97 230 ARG A C 1
ATOM 1791 O O . ARG A 1 230 ? 2.473 18.969 15.047 1 97 230 ARG A O 1
ATOM 1798 N N . LEU A 1 231 ? 2.133 16.766 14.977 1 97.62 231 LEU A N 1
ATOM 1799 C CA . LEU A 1 231 ? 2.676 16.641 13.633 1 97.62 231 LEU A CA 1
ATOM 1800 C C . LEU A 1 231 ? 1.859 17.469 12.641 1 97.62 231 LEU A C 1
ATOM 1802 O O . LEU A 1 231 ? 2.418 18.094 11.734 1 97.62 231 LEU A O 1
ATOM 1806 N N . HIS A 1 232 ? 0.579 17.422 12.812 1 97.69 232 HIS A N 1
ATOM 1807 C CA . HIS A 1 232 ? -0.275 18.234 11.945 1 97.69 232 HIS A CA 1
ATOM 1808 C C . HIS A 1 232 ? 0.103 19.703 12.016 1 97.69 232 HIS A C 1
ATOM 1810 O O . HIS A 1 232 ? 0.214 20.375 10.992 1 97.69 232 HIS A O 1
ATOM 1816 N N . ASP A 1 233 ? 0.259 20.188 13.211 1 97 233 ASP A N 1
ATOM 1817 C CA . ASP A 1 233 ? 0.661 21.594 13.383 1 97 233 ASP A CA 1
ATOM 1818 C C . ASP A 1 233 ? 1.979 21.875 12.664 1 97 233 ASP A C 1
ATOM 1820 O O . ASP A 1 233 ? 2.125 22.906 12 1 97 233 ASP A O 1
ATOM 1824 N N . THR A 1 234 ? 2.898 21 12.805 1 97.25 234 THR A N 1
ATOM 1825 C CA . THR A 1 234 ? 4.191 21.109 12.133 1 97.25 234 THR A CA 1
ATOM 1826 C C . THR A 1 234 ? 4.016 21.125 10.617 1 97.25 234 THR A C 1
ATOM 1828 O O . THR A 1 234 ? 4.637 21.938 9.922 1 97.25 234 THR A O 1
ATOM 1831 N N . TYR A 1 235 ? 3.189 20.203 10.133 1 96.56 235 TYR A N 1
ATOM 1832 C CA . TYR A 1 235 ? 2.955 20.109 8.695 1 96.56 235 TYR A CA 1
ATOM 1833 C C . TYR A 1 235 ? 2.324 21.391 8.164 1 96.56 235 TYR A C 1
ATOM 1835 O O . TYR A 1 235 ? 2.645 21.828 7.059 1 96.56 235 TYR A O 1
ATOM 1843 N N . MET A 1 236 ? 1.483 22.047 8.93 1 95.62 236 MET A N 1
ATOM 1844 C CA . MET A 1 236 ? 0.8 23.266 8.508 1 95.62 236 MET A CA 1
ATOM 1845 C C . MET A 1 236 ? 1.766 24.438 8.477 1 95.62 236 MET A C 1
ATOM 1847 O O . MET A 1 236 ? 1.459 25.484 7.891 1 95.62 236 MET A O 1
ATOM 1851 N N . GLU A 1 237 ? 2.869 24.25 9.055 1 95.38 237 GLU A N 1
ATOM 1852 C CA . GLU A 1 237 ? 3.9 25.281 9.023 1 95.38 237 GLU A CA 1
ATOM 1853 C C . GLU A 1 237 ? 4.973 24.953 7.984 1 95.38 237 GLU A C 1
ATOM 1855 O O . GLU A 1 237 ? 5.926 25.719 7.816 1 95.38 237 GLU A O 1
ATOM 1860 N N . THR A 1 238 ? 4.852 23.875 7.336 1 94.38 238 THR A N 1
ATOM 1861 C CA . THR A 1 238 ? 5.805 23.453 6.316 1 94.38 238 THR A CA 1
ATOM 1862 C C . THR A 1 238 ? 5.285 23.781 4.922 1 94.38 238 THR A C 1
ATOM 1864 O O . THR A 1 238 ? 4.277 23.234 4.48 1 94.38 238 THR A O 1
ATOM 1867 N N . PRO A 1 239 ? 5.984 24.578 4.184 1 92.12 239 PRO A N 1
ATOM 1868 C CA . PRO A 1 239 ? 5.473 25.094 2.91 1 92.12 239 PRO A CA 1
ATOM 1869 C C . PRO A 1 239 ? 5.078 23.984 1.938 1 92.12 239 PRO A C 1
ATOM 1871 O O . PRO A 1 239 ? 4.016 24.047 1.315 1 92.12 239 PRO A O 1
ATOM 1874 N N . ALA A 1 240 ? 5.824 22.984 1.806 1 88.31 240 ALA A N 1
ATOM 1875 C CA . ALA A 1 240 ? 5.551 21.922 0.853 1 88.31 240 ALA A CA 1
ATOM 1876 C C . ALA A 1 240 ? 4.199 21.266 1.137 1 88.31 240 ALA A C 1
ATOM 1878 O O . ALA A 1 240 ? 3.477 20.891 0.21 1 88.31 240 ALA A O 1
ATOM 1879 N N . PHE A 1 241 ? 3.826 21.078 2.408 1 92.19 241 PHE A N 1
ATOM 1880 C CA . PHE A 1 241 ? 2.564 20.453 2.787 1 92.19 241 PHE A CA 1
ATOM 1881 C C . PHE A 1 241 ? 1.412 21.438 2.66 1 92.19 241 PHE A C 1
ATOM 1883 O O . PHE A 1 241 ? 0.299 21.062 2.291 1 92.19 241 PHE A O 1
ATOM 1890 N N . GLN A 1 242 ? 1.678 22.688 2.859 1 89.69 242 GLN A N 1
ATOM 1891 C CA . GLN A 1 242 ? 0.657 23.719 2.699 1 89.69 242 GLN A CA 1
ATOM 1892 C C . GLN A 1 242 ? 0.266 23.875 1.232 1 89.69 242 GLN A C 1
ATOM 1894 O O . GLN A 1 242 ? -0.919 23.984 0.909 1 89.69 242 GLN A O 1
ATOM 1899 N N . ASP A 1 243 ? 1.245 23.875 0.456 1 85.69 243 ASP A N 1
ATOM 1900 C CA . ASP A 1 243 ? 1.029 24.078 -0.973 1 85.69 243 ASP A CA 1
ATOM 1901 C C . ASP A 1 243 ? 0.189 22.953 -1.569 1 85.69 243 ASP A C 1
ATOM 1903 O O . ASP A 1 243 ? -0.558 23.172 -2.525 1 85.69 243 ASP A O 1
ATOM 1907 N N . ALA A 1 244 ? 0.255 21.828 -0.943 1 84.12 244 ALA A N 1
ATOM 1908 C CA . ALA A 1 244 ? -0.393 20.656 -1.508 1 84.12 244 ALA A CA 1
ATOM 1909 C C . ALA A 1 244 ? -1.812 20.5 -0.971 1 84.12 244 ALA A C 1
ATOM 1911 O O . ALA A 1 244 ? -2.541 19.594 -1.381 1 84.12 244 ALA A O 1
ATOM 1912 N N . LEU A 1 245 ? -2.254 21.406 -0.133 1 85.69 245 LEU A N 1
ATOM 1913 C CA . LEU A 1 245 ? -3.6 21.328 0.427 1 85.69 245 LEU A CA 1
ATOM 1914 C C . LEU A 1 245 ? -4.652 21.484 -0.664 1 85.69 245 LEU A C 1
ATOM 1916 O O . LEU A 1 245 ? -4.488 22.297 -1.575 1 85.69 245 LEU A O 1
ATOM 1920 N N . PRO A 1 246 ? -5.719 20.672 -0.501 1 81.12 246 PRO A N 1
ATOM 1921 C CA . PRO A 1 246 ? -6.781 20.75 -1.505 1 81.12 246 PRO A CA 1
ATOM 1922 C C . PRO A 1 246 ? -7.297 22.188 -1.692 1 81.12 246 PRO A C 1
ATOM 1924 O O . PRO A 1 246 ? -7.598 22.594 -2.816 1 81.12 246 PRO A O 1
ATOM 1927 N N . GLU A 1 247 ? -7.391 22.938 -0.71 1 83.25 247 GLU A N 1
ATOM 1928 C CA . GLU A 1 247 ? -7.941 24.297 -0.767 1 83.25 247 GLU A CA 1
ATOM 1929 C C . GLU A 1 247 ? -6.98 25.25 -1.463 1 83.25 247 GLU A C 1
ATOM 1931 O O . GLU A 1 247 ? -7.367 26.344 -1.86 1 83.25 247 GLU A O 1
ATOM 1936 N N . ASN A 1 248 ? -5.73 24.828 -1.638 1 82.88 248 ASN A N 1
ATOM 1937 C CA . ASN A 1 248 ? -4.727 25.688 -2.25 1 82.88 248 ASN A CA 1
ATOM 1938 C C . ASN A 1 248 ? -4.469 25.312 -3.705 1 82.88 248 ASN A C 1
ATOM 1940 O O . ASN A 1 248 ? -3.57 25.859 -4.348 1 82.88 248 ASN A O 1
ATOM 1944 N N . GLN A 1 249 ? -5.293 24.328 -4.223 1 81.19 249 GLN A N 1
ATOM 1945 C CA . GLN A 1 249 ? -5.105 23.891 -5.605 1 81.19 249 GLN A CA 1
ATOM 1946 C C . GLN A 1 249 ? -5.902 24.766 -6.57 1 81.19 249 GLN A C 1
ATOM 1948 O O . GLN A 1 249 ? -6.906 25.375 -6.184 1 81.19 249 GLN A O 1
ATOM 1953 N N . PRO A 1 250 ? -5.391 24.844 -7.82 1 75.81 250 PRO A N 1
ATOM 1954 C CA . PRO A 1 250 ? -6.031 25.734 -8.797 1 75.81 250 PRO A CA 1
ATOM 1955 C C . PRO A 1 250 ? -7.5 25.375 -9.039 1 75.81 250 PRO A C 1
ATOM 1957 O O . PRO A 1 250 ? -8.297 26.25 -9.391 1 75.81 250 PRO A O 1
ATOM 1960 N N . ASP A 1 251 ? -7.871 24.078 -8.859 1 74 251 ASP A N 1
ATOM 1961 C CA . ASP A 1 251 ? -9.242 23.656 -9.148 1 74 251 ASP A CA 1
ATOM 1962 C C . ASP A 1 251 ? -10.07 23.562 -7.867 1 74 251 ASP A C 1
ATOM 1964 O O . ASP A 1 251 ? -11.148 22.969 -7.863 1 74 251 ASP A O 1
ATOM 1968 N N . ALA A 1 252 ? -9.492 24.094 -6.82 1 75.88 252 ALA A N 1
ATOM 1969 C CA . ALA A 1 252 ? -10.266 24.078 -5.582 1 75.88 252 ALA A CA 1
ATOM 1970 C C . ALA A 1 252 ? -11.547 24.891 -5.734 1 75.88 252 ALA A C 1
ATOM 1972 O O . ALA A 1 252 ? -11.547 25.953 -6.371 1 75.88 252 ALA A O 1
ATOM 1973 N N . PRO A 1 253 ? -12.633 24.141 -5.191 1 64.31 253 PRO A N 1
ATOM 1974 C CA . PRO A 1 253 ? -13.859 24.938 -5.301 1 64.31 253 PRO A CA 1
ATOM 1975 C C . PRO A 1 253 ? -13.758 26.281 -4.602 1 64.31 253 PRO A C 1
ATOM 1977 O O . PRO A 1 253 ? -13.055 26.406 -3.598 1 64.31 253 PRO A O 1
ATOM 1980 N N . SER A 1 254 ? -13.891 27.344 -5.324 1 55.78 254 SER A N 1
ATOM 1981 C CA . SER A 1 254 ? -13.914 28.688 -4.766 1 55.78 254 SER A CA 1
ATOM 1982 C C . SER A 1 254 ? -14.891 28.797 -3.598 1 55.78 254 SER A C 1
ATOM 1984 O O . SER A 1 254 ? -15.992 28.234 -3.648 1 55.78 254 SER A O 1
ATOM 1986 N N . SER A 1 255 ? -14.25 28.703 -2.305 1 44.78 255 SER A N 1
ATOM 1987 C CA . SER A 1 255 ? -15.188 29.062 -1.237 1 44.78 255 SER A CA 1
ATOM 1988 C C . SER A 1 255 ? -15.898 30.375 -1.532 1 44.78 255 SER A C 1
ATOM 1990 O O . SER A 1 255 ? -15.352 31.25 -2.201 1 44.78 255 SER A O 1
ATOM 1992 N N . MET B 1 1 ? 15.188 -83.375 5.785 1 24.14 1 MET B N 1
ATOM 1993 C CA . MET B 1 1 ? 15.586 -82.938 7.129 1 24.14 1 MET B CA 1
ATOM 1994 C C . MET B 1 1 ? 15.375 -81.5 7.34 1 24.14 1 MET B C 1
ATOM 1996 O O . MET B 1 1 ? 14.781 -81.062 8.336 1 24.14 1 MET B O 1
ATOM 2000 N N . SER B 1 2 ? 16.391 -80.625 7.031 1 26.33 2 SER B N 1
ATOM 2001 C CA . SER B 1 2 ? 16.812 -79.438 7.77 1 26.33 2 SER B CA 1
ATOM 2002 C C . SER B 1 2 ? 15.922 -78.25 7.438 1 26.33 2 SER B C 1
ATOM 2004 O O . SER B 1 2 ? 15.758 -77.875 6.266 1 26.33 2 SER B O 1
ATOM 2006 N N . GLU B 1 3 ? 15.031 -77.812 8.344 1 28.95 3 GLU B N 1
ATOM 2007 C CA . GLU B 1 3 ? 13.844 -76.938 8.406 1 28.95 3 GLU B CA 1
ATOM 2008 C C . GLU B 1 3 ? 14.227 -75.5 8.352 1 28.95 3 GLU B C 1
ATOM 2010 O O . GLU B 1 3 ? 14.969 -75 9.203 1 28.95 3 GLU B O 1
ATOM 2015 N N . PRO B 1 4 ? 14.422 -74.875 7.184 1 27.02 4 PRO B N 1
ATOM 2016 C CA . PRO B 1 4 ? 15.047 -73.562 7.113 1 27.02 4 PRO B CA 1
ATOM 2017 C C . PRO B 1 4 ? 14.297 -72.5 7.926 1 27.02 4 PRO B C 1
ATOM 2019 O O . PRO B 1 4 ? 13.078 -72.375 7.812 1 27.02 4 PRO B O 1
ATOM 2022 N N . LYS B 1 5 ? 14.805 -72.125 9.18 1 27.39 5 LYS B N 1
ATOM 2023 C CA . LYS B 1 5 ? 14.312 -71.25 10.266 1 27.39 5 LYS B CA 1
ATOM 2024 C C . LYS B 1 5 ? 14.008 -69.875 9.781 1 27.39 5 LYS B C 1
ATOM 2026 O O . LYS B 1 5 ? 14.867 -69.188 9.18 1 27.39 5 LYS B O 1
ATOM 2031 N N . HIS B 1 6 ? 12.758 -69.562 9.391 1 26.19 6 HIS B N 1
ATOM 2032 C CA . HIS B 1 6 ? 12.18 -68.312 8.891 1 26.19 6 HIS B CA 1
ATOM 2033 C C . HIS B 1 6 ? 12.406 -67.188 9.875 1 26.19 6 HIS B C 1
ATOM 2035 O O . HIS B 1 6 ? 11.898 -67.188 11 1 26.19 6 HIS B O 1
ATOM 2041 N N . SER B 1 7 ? 13.672 -66.562 9.93 1 25.53 7 SER B N 1
ATOM 2042 C CA . SER B 1 7 ? 14.125 -65.562 10.883 1 25.53 7 SER B CA 1
ATOM 2043 C C . SER B 1 7 ? 13.18 -64.375 10.922 1 25.53 7 SER B C 1
ATOM 2045 O O . SER B 1 7 ? 12.883 -63.781 9.883 1 25.53 7 SER B O 1
ATOM 2047 N N . SER B 1 8 ? 12.234 -64.312 11.859 1 25.59 8 SER B N 1
ATOM 2048 C CA . SER B 1 8 ? 11.148 -63.375 12.25 1 25.59 8 SER B CA 1
ATOM 2049 C C . SER B 1 8 ? 11.672 -62 12.547 1 25.59 8 SER B C 1
ATOM 2051 O O . SER B 1 8 ? 12.453 -61.812 13.484 1 25.59 8 SER B O 1
ATOM 2053 N N . SER B 1 9 ? 11.883 -61.125 11.516 1 25.88 9 SER B N 1
ATOM 2054 C CA . SER B 1 9 ? 12.477 -59.781 11.562 1 25.88 9 SER B CA 1
ATOM 2055 C C . SER B 1 9 ? 11.805 -58.906 12.609 1 25.88 9 SER B C 1
ATOM 2057 O O . SER B 1 9 ? 10.57 -58.812 12.656 1 25.88 9 SER B O 1
ATOM 2059 N N . PRO B 1 10 ? 12.453 -58.594 13.75 1 27.81 10 PRO B N 1
ATOM 2060 C CA . PRO B 1 10 ? 11.93 -58 14.992 1 27.81 10 PRO B CA 1
ATOM 2061 C C . PRO B 1 10 ? 11.242 -56.656 14.773 1 27.81 10 PRO B C 1
ATOM 2063 O O . PRO B 1 10 ? 11.508 -56 13.773 1 27.81 10 PRO B O 1
ATOM 2066 N N . PRO B 1 11 ? 10.203 -56.312 15.562 1 23.56 11 PRO B N 1
ATOM 2067 C CA . PRO B 1 11 ? 9.164 -55.281 15.602 1 23.56 11 PRO B CA 1
ATOM 2068 C C . PRO B 1 11 ? 9.734 -53.875 15.711 1 23.56 11 PRO B C 1
ATOM 2070 O O . PRO B 1 11 ? 10.891 -53.688 16.109 1 23.56 11 PRO B O 1
ATOM 2073 N N . ALA B 1 12 ? 8.867 -52.719 15.422 1 25.59 12 ALA B N 1
ATOM 2074 C CA . ALA B 1 12 ? 8.945 -51.312 15.133 1 25.59 12 ALA B CA 1
ATOM 2075 C C . ALA B 1 12 ? 9.469 -50.531 16.344 1 25.59 12 ALA B C 1
ATOM 2077 O O . ALA B 1 12 ? 9.055 -50.781 17.469 1 25.59 12 ALA B O 1
ATOM 2078 N N . GLY B 1 13 ? 10.68 -49.875 16.25 1 20.83 13 GLY B N 1
ATOM 2079 C CA . GLY B 1 13 ? 11.594 -49.125 17.109 1 20.83 13 GLY B CA 1
ATOM 2080 C C . GLY B 1 13 ? 10.922 -48 17.844 1 20.83 13 GLY B C 1
ATOM 2081 O O . GLY B 1 13 ? 10.203 -47.188 17.234 1 20.83 13 GLY B O 1
ATOM 2082 N N . THR B 1 14 ? 10.461 -48.125 19.062 1 23.33 14 THR B N 1
ATOM 2083 C CA . THR B 1 14 ? 9.844 -47.25 20.047 1 23.33 14 THR B CA 1
ATOM 2084 C C . THR B 1 14 ? 10.672 -45.969 20.234 1 23.33 14 THR B C 1
ATOM 2086 O O . THR B 1 14 ? 11.805 -46.031 20.719 1 23.33 14 THR B O 1
ATOM 2089 N N . VAL B 1 15 ? 10.578 -44.969 19.344 1 21.44 15 VAL B N 1
ATOM 2090 C CA . VAL B 1 15 ? 11.336 -43.719 19.359 1 21.44 15 VAL B CA 1
ATOM 2091 C C . VAL B 1 15 ? 11.016 -42.938 20.641 1 21.44 15 VAL B C 1
ATOM 2093 O O . VAL B 1 15 ? 9.875 -42.531 20.859 1 21.44 15 VAL B O 1
ATOM 2096 N N . TYR B 1 16 ? 11.453 -43.375 21.766 1 20.39 16 TYR B N 1
ATOM 2097 C CA . TYR B 1 16 ? 11.227 -42.719 23.062 1 20.39 16 TYR B CA 1
ATOM 2098 C C . TYR B 1 16 ? 11.695 -41.281 23.031 1 20.39 16 TYR B C 1
ATOM 2100 O O . TYR B 1 16 ? 12.875 -41 22.797 1 20.39 16 TYR B O 1
ATOM 2108 N N . HIS B 1 17 ? 10.852 -40.406 22.531 1 21.28 17 HIS B N 1
ATOM 2109 C CA . HIS B 1 17 ? 11.133 -39 22.438 1 21.28 17 HIS B CA 1
ATOM 2110 C C . HIS B 1 17 ? 11.32 -38.375 23.828 1 21.28 17 HIS B C 1
ATOM 2112 O O . HIS B 1 17 ? 10.367 -38.312 24.609 1 21.28 17 HIS B O 1
ATOM 2118 N N . ARG B 1 18 ? 12.383 -38.688 24.438 1 18.69 18 ARG B N 1
ATOM 2119 C CA . ARG B 1 18 ? 12.68 -38.25 25.797 1 18.69 18 ARG B CA 1
ATOM 2120 C C . ARG B 1 18 ? 12.492 -36.75 25.953 1 18.69 18 ARG B C 1
ATOM 2122 O O . ARG B 1 18 ? 13.156 -35.969 25.266 1 18.69 18 ARG B O 1
ATOM 2129 N N . VAL B 1 19 ? 11.359 -36.406 26.312 1 22.09 19 VAL B N 1
ATOM 2130 C CA . VAL B 1 19 ? 10.828 -35.094 26.688 1 22.09 19 VAL B CA 1
ATOM 2131 C C . VAL B 1 19 ? 11.633 -34.5 27.844 1 22.09 19 VAL B C 1
ATOM 2133 O O . VAL B 1 19 ? 11.523 -34.969 28.984 1 22.09 19 VAL B O 1
ATOM 2136 N N . ILE B 1 20 ? 12.945 -34.344 27.562 1 20.91 20 ILE B N 1
ATOM 2137 C CA . ILE B 1 20 ? 13.703 -33.875 28.734 1 20.91 20 ILE B CA 1
ATOM 2138 C C . ILE B 1 20 ? 13.047 -32.625 29.312 1 20.91 20 ILE B C 1
ATOM 2140 O O . ILE B 1 20 ? 12.719 -31.688 28.562 1 20.91 20 ILE B O 1
ATOM 2144 N N . HIS B 1 21 ? 12.523 -32.719 30.422 1 23.59 21 HIS B N 1
ATOM 2145 C CA . HIS B 1 21 ? 11.852 -31.891 31.406 1 23.59 21 HIS B CA 1
ATOM 2146 C C . HIS B 1 21 ? 12.734 -30.719 31.828 1 23.59 21 HIS B C 1
ATOM 2148 O O . HIS B 1 21 ? 13.594 -30.859 32.688 1 23.59 21 HIS B O 1
ATOM 2154 N N . LEU B 1 22 ? 13.359 -30.031 30.875 1 22.47 22 LEU B N 1
ATOM 2155 C CA . LEU B 1 22 ? 14.227 -29.062 31.547 1 22.47 22 LEU B CA 1
ATOM 2156 C C . LEU B 1 22 ? 13.414 -28.156 32.469 1 22.47 22 LEU B C 1
ATOM 2158 O O . LEU B 1 22 ? 12.461 -27.516 32.031 1 22.47 22 LEU B O 1
ATOM 2162 N N . PRO B 1 23 ? 13.398 -28.375 33.656 1 25.8 23 PRO B N 1
ATOM 2163 C CA . PRO B 1 23 ? 12.883 -27.453 34.688 1 25.8 23 PRO B CA 1
ATOM 2164 C C . PRO B 1 23 ? 13.305 -26 34.438 1 25.8 23 PRO B C 1
ATOM 2166 O O . PRO B 1 23 ? 14.406 -25.766 33.938 1 25.8 23 PRO B O 1
ATOM 2169 N N . LEU B 1 24 ? 12.391 -25.141 34.156 1 25.55 24 LEU B N 1
ATOM 2170 C CA . LEU B 1 24 ? 12.359 -23.703 33.938 1 25.55 24 LEU B CA 1
ATOM 2171 C C . LEU B 1 24 ? 13.125 -22.953 35 1 25.55 24 LEU B C 1
ATOM 2173 O O . LEU B 1 24 ? 12.797 -21.812 35.312 1 25.55 24 LEU B O 1
ATOM 2177 N N . LEU B 1 25 ? 13.93 -23.625 35.875 1 24.11 25 LEU B N 1
ATOM 2178 C CA . LEU B 1 25 ? 14.609 -22.812 36.875 1 24.11 25 LEU B CA 1
ATOM 2179 C C . LEU B 1 25 ? 15.5 -21.766 36.219 1 24.11 25 LEU B C 1
ATOM 2181 O O . LEU B 1 25 ? 15.891 -21.922 35.062 1 24.11 25 LEU B O 1
ATOM 2185 N N . ILE B 1 26 ? 16.016 -20.5 36.906 1 28.39 26 ILE B N 1
ATOM 2186 C CA . ILE B 1 26 ? 16.797 -19.328 36.562 1 28.39 26 ILE B CA 1
ATOM 2187 C C . ILE B 1 26 ? 18 -19.734 35.719 1 28.39 26 ILE B C 1
ATOM 2189 O O . ILE B 1 26 ? 18.891 -18.922 35.438 1 28.39 26 ILE B O 1
ATOM 2193 N N . GLY B 1 27 ? 18.422 -21.047 35.406 1 23.47 27 GLY B N 1
ATOM 2194 C CA . GLY B 1 27 ? 19.578 -21.906 35.25 1 23.47 27 GLY B CA 1
ATOM 2195 C C . GLY B 1 27 ? 20.219 -21.797 33.875 1 23.47 27 GLY B C 1
ATOM 2196 O O . GLY B 1 27 ? 19.656 -21.156 32.969 1 23.47 27 GLY B O 1
ATOM 2197 N N . GLU B 1 28 ? 20.594 -22.969 33.094 1 24.52 28 GLU B N 1
ATOM 2198 C CA . GLU B 1 28 ? 21.656 -23.25 32.125 1 24.52 28 GLU B CA 1
ATOM 2199 C C . GLU B 1 28 ? 21.391 -22.547 30.797 1 24.52 28 GLU B C 1
ATOM 2201 O O . GLU B 1 28 ? 20.25 -22.281 30.453 1 24.52 28 GLU B O 1
ATOM 2206 N N . ASP B 1 29 ? 22.547 -22.125 30 1 27.22 29 ASP B N 1
ATOM 2207 C CA . ASP B 1 29 ? 23.125 -21.484 28.828 1 27.22 29 ASP B CA 1
ATOM 2208 C C . ASP B 1 29 ? 22.641 -22.141 27.547 1 27.22 29 ASP B C 1
ATOM 2210 O O . ASP B 1 29 ? 23.375 -22.891 26.906 1 27.22 29 ASP B O 1
ATOM 2214 N N . THR B 1 30 ? 21.547 -22.734 27.531 1 26.52 30 THR B N 1
ATOM 2215 C CA . THR B 1 30 ? 21.375 -23.641 26.391 1 26.52 30 THR B CA 1
ATOM 2216 C C . THR B 1 30 ? 21.609 -22.906 25.078 1 26.52 30 THR B C 1
ATOM 2218 O O . THR B 1 30 ? 21.016 -21.844 24.844 1 26.52 30 THR B O 1
ATOM 2221 N N . GLU B 1 31 ? 22.719 -23.297 24.391 1 28 31 GLU B N 1
ATOM 2222 C CA . GLU B 1 31 ? 23.25 -23.078 23.062 1 28 31 GLU B CA 1
ATOM 2223 C C . GLU B 1 31 ? 22.141 -23.172 22 1 28 31 GLU B C 1
ATOM 2225 O O . GLU B 1 31 ? 21.5 -24.203 21.875 1 28 31 GLU B O 1
ATOM 2230 N N . ALA B 1 32 ? 21.531 -22.188 21.812 1 29.14 32 ALA B N 1
ATOM 2231 C CA . ALA B 1 32 ? 20.594 -22.016 20.719 1 29.14 32 ALA B CA 1
ATOM 2232 C C . ALA B 1 32 ? 21.125 -22.641 19.438 1 29.14 32 ALA B C 1
ATOM 2234 O O . ALA B 1 32 ? 21.953 -22.047 18.734 1 29.14 32 ALA B O 1
ATOM 2235 N N . ALA B 1 33 ? 21.469 -23.938 19.453 1 28.48 33 ALA B N 1
ATOM 2236 C CA . ALA B 1 33 ? 22.031 -24.672 18.328 1 28.48 33 ALA B CA 1
ATOM 2237 C C . ALA B 1 33 ? 21.094 -24.609 17.109 1 28.48 33 ALA B C 1
ATOM 2239 O O . ALA B 1 33 ? 19.938 -25.031 17.203 1 28.48 33 ALA B O 1
ATOM 2240 N N . CYS B 1 34 ? 21.203 -23.625 16.281 1 30.02 34 CYS B N 1
ATOM 2241 C CA . CYS B 1 34 ? 20.734 -23.531 14.906 1 30.02 34 CYS B CA 1
ATOM 2242 C C . CYS B 1 34 ? 20.875 -24.875 14.188 1 30.02 34 CYS B C 1
ATOM 2244 O O . CYS B 1 34 ? 21.984 -25.266 13.812 1 30.02 34 CYS B O 1
ATOM 2246 N N . HIS B 1 35 ? 20.281 -25.938 14.758 1 28.84 35 HIS B N 1
ATOM 2247 C CA . HIS B 1 35 ? 20.609 -27.281 14.32 1 28.84 35 HIS B CA 1
ATOM 2248 C C . HIS B 1 35 ? 20.125 -27.531 12.898 1 28.84 35 HIS B C 1
ATOM 2250 O O . HIS B 1 35 ? 19.156 -28.25 12.68 1 28.84 35 HIS B O 1
ATOM 2256 N N . GLY B 1 36 ? 20.094 -26.656 11.906 1 27.97 36 GLY B N 1
ATOM 2257 C CA . GLY B 1 36 ? 19.797 -27.281 10.617 1 27.97 36 GLY B CA 1
ATOM 2258 C C . GLY B 1 36 ? 20.703 -28.453 10.305 1 27.97 36 GLY B C 1
ATOM 2259 O O . GLY B 1 36 ? 21.891 -28.438 10.625 1 27.97 36 GLY B O 1
ATOM 2260 N N . ASP B 1 37 ? 20.25 -29.641 10.453 1 29.53 37 ASP B N 1
ATOM 2261 C CA . ASP B 1 37 ? 21 -30.781 9.945 1 29.53 37 ASP B CA 1
ATOM 2262 C C . ASP B 1 37 ? 21.641 -30.469 8.594 1 29.53 37 ASP B C 1
ATOM 2264 O O . ASP B 1 37 ? 22.203 -31.359 7.945 1 29.53 37 ASP B O 1
ATOM 2268 N N . ARG B 1 38 ? 20.969 -29.688 7.688 1 28.3 38 ARG B N 1
ATOM 2269 C CA . ARG B 1 38 ? 21.766 -29.797 6.465 1 28.3 38 ARG B CA 1
ATOM 2270 C C . ARG B 1 38 ? 23.219 -29.391 6.719 1 28.3 38 ARG B C 1
ATOM 2272 O O . ARG B 1 38 ? 23.5 -28.672 7.676 1 28.3 38 ARG B O 1
ATOM 2279 N N . GLY B 1 39 ? 24.281 -29.906 6.074 1 29.47 39 GLY B N 1
ATOM 2280 C CA . GLY B 1 39 ? 25.734 -29.844 6.211 1 29.47 39 GLY B CA 1
ATOM 2281 C C . GLY B 1 39 ? 26.25 -28.453 6.52 1 29.47 39 GLY B C 1
ATOM 2282 O O . GLY B 1 39 ? 27 -28.266 7.484 1 29.47 39 GLY B O 1
ATOM 2283 N N . GLU B 1 40 ? 26.531 -27.594 5.359 1 32.06 40 GLU B N 1
ATOM 2284 C CA . GLU B 1 40 ? 27.484 -26.5 5.477 1 32.06 40 GLU B CA 1
ATOM 2285 C C . GLU B 1 40 ? 26.938 -25.375 6.355 1 32.06 40 GLU B C 1
ATOM 2287 O O . GLU B 1 40 ? 25.734 -25.125 6.363 1 32.06 40 GLU B O 1
ATOM 2292 N N . THR B 1 41 ? 27.516 -24.891 7.402 1 32.34 41 THR B N 1
ATOM 2293 C CA . THR B 1 41 ? 27.484 -23.844 8.414 1 32.34 41 THR B CA 1
ATOM 2294 C C . THR B 1 41 ? 26.984 -22.531 7.824 1 32.34 41 THR B C 1
ATOM 2296 O O . THR B 1 41 ? 27.781 -21.641 7.512 1 32.34 41 THR B O 1
ATOM 2299 N N . ARG B 1 42 ? 26.328 -22.531 6.664 1 28.69 42 ARG B N 1
ATOM 2300 C CA . ARG B 1 42 ? 26.094 -21.188 6.16 1 28.69 42 ARG B CA 1
ATOM 2301 C C . ARG B 1 42 ? 25.328 -20.344 7.18 1 28.69 42 ARG B C 1
ATOM 2303 O O . ARG B 1 42 ? 24.359 -20.812 7.777 1 28.69 42 ARG B O 1
ATOM 2310 N N . ALA B 1 43 ? 25.844 -19.391 7.82 1 33.19 43 ALA B N 1
ATOM 2311 C CA . ALA B 1 43 ? 25.344 -18.359 8.719 1 33.19 43 ALA B CA 1
ATOM 2312 C C . ALA B 1 43 ? 23.953 -17.891 8.297 1 33.19 43 ALA B C 1
ATOM 2314 O O . ALA B 1 43 ? 23.797 -17.156 7.316 1 33.19 43 ALA B O 1
ATOM 2315 N N . VAL B 1 44 ? 22.953 -18.688 8.094 1 36.41 44 VAL B N 1
ATOM 2316 C CA . VAL B 1 44 ? 21.609 -18.359 7.648 1 36.41 44 VA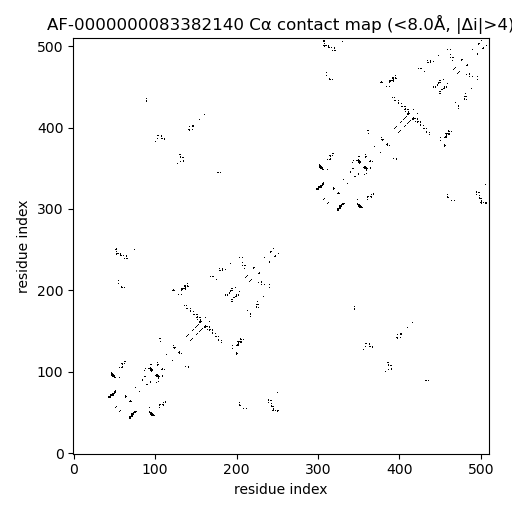L B CA 1
ATOM 2317 C C . VAL B 1 44 ? 21.047 -17.219 8.508 1 36.41 44 VAL B C 1
ATOM 2319 O O . VAL B 1 44 ? 21.062 -17.297 9.734 1 36.41 44 VAL B O 1
ATOM 2322 N N . GLN B 1 45 ? 21.188 -16.016 8.148 1 42.5 45 GLN B N 1
ATOM 2323 C CA . GLN B 1 45 ? 20.641 -14.828 8.805 1 42.5 45 GLN B CA 1
ATOM 2324 C C . GLN B 1 45 ? 19.156 -15.023 9.133 1 42.5 45 GLN B C 1
ATOM 2326 O O . GLN B 1 45 ? 18.375 -15.43 8.273 1 42.5 45 GLN B O 1
ATOM 2331 N N . CYS B 1 46 ? 18.828 -15.586 10.305 1 41.09 46 CYS B N 1
ATOM 2332 C CA . CYS B 1 46 ? 17.531 -15.992 10.852 1 41.09 46 CYS B CA 1
ATOM 2333 C C . CYS B 1 46 ? 16.656 -14.773 11.148 1 41.09 46 CYS B C 1
ATOM 2335 O O . CYS B 1 46 ? 17.109 -13.836 11.797 1 41.09 46 CYS B O 1
ATOM 2337 N N . LEU B 1 47 ? 15.805 -14.391 10.227 1 47.22 47 LEU B N 1
ATOM 2338 C CA . LEU B 1 47 ? 14.734 -13.5 10.664 1 47.22 47 LEU B CA 1
ATOM 2339 C C . LEU B 1 47 ? 13.93 -14.133 11.797 1 47.22 47 LEU B C 1
ATOM 2341 O O . LEU B 1 47 ? 13.75 -15.352 11.828 1 47.22 47 LEU B O 1
ATOM 2345 N N . ASP B 1 48 ? 13.734 -13.484 12.875 1 48.09 48 ASP B N 1
ATOM 2346 C CA . ASP B 1 48 ? 13.125 -14.086 14.055 1 48.09 48 ASP B CA 1
ATOM 2347 C C . ASP B 1 48 ? 11.734 -14.633 13.727 1 48.09 48 ASP B C 1
ATOM 2349 O O . ASP B 1 48 ? 11.484 -15.828 13.859 1 48.09 48 ASP B O 1
ATOM 2353 N N . GLN B 1 49 ? 10.68 -13.742 13.555 1 50.88 49 GLN B N 1
ATOM 2354 C CA . GLN B 1 49 ? 9.336 -14.305 13.555 1 50.88 49 GLN B CA 1
ATOM 2355 C C . GLN B 1 49 ? 8.461 -13.641 12.492 1 50.88 49 GLN B C 1
ATOM 2357 O O . GLN B 1 49 ? 8.469 -12.414 12.352 1 50.88 49 GLN B O 1
ATOM 2362 N N . LEU B 1 50 ? 8.078 -14.531 11.57 1 50.03 50 LEU B N 1
ATOM 2363 C CA . LEU B 1 50 ? 6.949 -14.109 10.75 1 50.03 50 LEU B CA 1
ATOM 2364 C C . LEU B 1 50 ? 5.637 -14.648 11.32 1 50.03 50 LEU B C 1
ATOM 2366 O O . LEU B 1 50 ? 5.461 -15.859 11.438 1 50.03 50 LEU B O 1
ATOM 2370 N N . LEU B 1 51 ? 4.812 -13.727 11.836 1 43.72 51 LEU B N 1
ATOM 2371 C CA . LEU B 1 51 ? 3.566 -14.102 12.492 1 43.72 51 LEU B CA 1
ATOM 2372 C C . LEU B 1 51 ? 2.422 -14.172 11.484 1 43.72 51 LEU B C 1
ATOM 2374 O O . LEU B 1 51 ? 2.104 -13.172 10.828 1 43.72 51 LEU B O 1
ATOM 2378 N N . LEU B 1 52 ? 1.922 -15.43 11.211 1 58.22 52 LEU B N 1
ATOM 2379 C CA . LEU B 1 52 ? 0.904 -15.82 10.242 1 58.22 52 LEU B CA 1
ATOM 2380 C C . LEU B 1 52 ? -0.221 -16.594 10.914 1 58.22 52 LEU B C 1
ATOM 2382 O O . LEU B 1 52 ? -0.142 -16.906 12.109 1 58.22 52 LEU B O 1
ATOM 2386 N N . PRO B 1 53 ? -1.819 -16.547 10.258 1 57.56 53 PRO B N 1
ATOM 2387 C CA . PRO B 1 53 ? -2.309 -17.734 9.531 1 57.56 53 PRO B CA 1
ATOM 2388 C C . PRO B 1 53 ? -2.084 -17.625 8.023 1 57.56 53 PRO B C 1
ATOM 2390 O O . PRO B 1 53 ? -1.659 -16.578 7.531 1 57.56 53 PRO B O 1
ATOM 2393 N N . PRO B 1 54 ? -2.467 -18.781 7.492 1 57.09 54 PRO B N 1
ATOM 2394 C CA . PRO B 1 54 ? -2.467 -18.859 6.027 1 57.09 54 PRO B CA 1
ATOM 2395 C C . PRO B 1 54 ? -3.35 -17.781 5.387 1 57.09 54 PRO B C 1
ATOM 2397 O O . PRO B 1 54 ? -4.57 -17.812 5.555 1 57.09 54 PRO B O 1
ATOM 2400 N N . CYS B 1 55 ? -2.797 -16.703 5 1 69.25 55 CYS B N 1
ATOM 2401 C CA . CYS B 1 55 ? -3.525 -15.648 4.297 1 69.25 55 CYS B CA 1
ATOM 2402 C C . CYS B 1 55 ? -2.713 -15.109 3.123 1 69.25 55 CYS B C 1
ATOM 2404 O O . CYS B 1 55 ? -1.486 -15.227 3.109 1 69.25 55 CYS B O 1
ATOM 2406 N N . PRO B 1 56 ? -3.475 -14.742 2.152 1 72.38 56 PRO B N 1
ATOM 2407 C CA . PRO B 1 56 ? -2.775 -14.227 0.972 1 72.38 56 PRO B CA 1
ATOM 2408 C C . PRO B 1 56 ? -1.767 -13.133 1.313 1 72.38 56 PRO B C 1
ATOM 2410 O O . PRO B 1 56 ? -0.727 -13.016 0.66 1 72.38 56 PRO B O 1
ATOM 2413 N N . HIS B 1 57 ? -1.979 -12.438 2.367 1 77.31 57 HIS B N 1
ATOM 2414 C CA . HIS B 1 57 ? -1.075 -11.367 2.764 1 77.31 57 HIS B CA 1
ATOM 2415 C C . HIS B 1 57 ? 0.202 -11.922 3.385 1 77.31 57 HIS B C 1
ATOM 2417 O O . HIS B 1 57 ? 1.275 -11.328 3.24 1 77.31 57 HIS B O 1
ATOM 2423 N N . CYS B 1 58 ? 0.023 -13.016 3.996 1 77.44 58 CYS B N 1
ATOM 2424 C CA . CYS B 1 58 ? 1.16 -13.648 4.656 1 77.44 58 CYS B CA 1
ATOM 2425 C C . CYS B 1 58 ? 2.053 -14.359 3.645 1 77.44 58 CYS B C 1
ATOM 2427 O O . CYS B 1 58 ? 3.268 -14.445 3.834 1 77.44 58 CYS B O 1
ATOM 2429 N N . ALA B 1 59 ? 1.399 -14.773 2.609 1 81.88 59 ALA B N 1
ATOM 2430 C CA . ALA B 1 59 ? 2.123 -15.539 1.597 1 81.88 59 ALA B CA 1
ATOM 2431 C C . ALA B 1 59 ? 3.092 -14.648 0.824 1 81.88 59 ALA B C 1
ATOM 2433 O O . ALA B 1 59 ? 4.066 -15.133 0.247 1 81.88 59 ALA B O 1
ATOM 2434 N N . GLN B 1 60 ? 2.871 -13.383 0.83 1 88.44 60 GLN B N 1
ATOM 2435 C CA . GLN B 1 60 ? 3.678 -12.469 0.033 1 88.44 60 GLN B CA 1
ATOM 2436 C C . GLN B 1 60 ? 5.09 -12.344 0.601 1 88.44 60 GLN B C 1
ATOM 2438 O O . GLN B 1 60 ? 6.059 -12.766 -0.033 1 88.44 60 GLN B O 1
ATOM 2443 N N . PRO B 1 61 ? 5.223 -11.914 1.839 1 86.19 61 PRO B N 1
ATOM 2444 C CA . PRO B 1 61 ? 6.586 -11.898 2.377 1 86.19 61 PRO B CA 1
ATOM 2445 C C . PRO B 1 61 ? 7.199 -13.297 2.473 1 86.19 61 PRO B C 1
ATOM 2447 O O . PRO B 1 61 ? 8.414 -13.453 2.336 1 86.19 61 PRO B O 1
ATOM 2450 N N . GLN B 1 62 ? 6.406 -14.312 2.617 1 84.62 62 GLN B N 1
ATOM 2451 C CA . GLN B 1 62 ? 6.91 -15.68 2.672 1 84.62 62 GLN B CA 1
ATOM 2452 C C . GLN B 1 62 ? 7.523 -16.094 1.336 1 84.62 62 GLN B C 1
ATOM 2454 O O . GLN B 1 62 ? 8.594 -16.703 1.3 1 84.62 62 GLN B O 1
ATOM 2459 N N . SER B 1 63 ? 6.785 -15.789 0.348 1 85.69 63 SER B N 1
ATOM 2460 C CA . SER B 1 63 ? 7.289 -16.109 -0.985 1 85.69 63 SER B CA 1
ATOM 2461 C C . SER B 1 63 ? 8.633 -15.438 -1.246 1 85.69 63 SER B C 1
ATOM 2463 O O . SER B 1 63 ? 9.5 -16.016 -1.902 1 85.69 63 SER B O 1
ATOM 2465 N N . PHE B 1 64 ? 8.781 -14.219 -0.773 1 84.25 64 PHE B N 1
ATOM 2466 C CA . PHE B 1 64 ? 10.062 -13.523 -0.905 1 84.25 64 PHE B CA 1
ATOM 2467 C C . PHE B 1 64 ? 11.164 -14.281 -0.173 1 84.25 64 PHE B C 1
ATOM 2469 O O . PHE B 1 64 ? 12.242 -14.508 -0.729 1 84.25 64 PHE B O 1
ATOM 2476 N N . LEU B 1 65 ? 10.898 -14.625 1.037 1 82.75 65 LEU B N 1
ATOM 2477 C CA . LEU B 1 65 ? 11.898 -15.297 1.865 1 82.75 65 LEU B CA 1
ATOM 2478 C C . LEU B 1 65 ? 12.305 -16.641 1.251 1 82.75 65 LEU B C 1
ATOM 2480 O O . LEU B 1 65 ? 13.492 -16.969 1.216 1 82.75 65 LEU B O 1
ATOM 2484 N N . ASP B 1 66 ? 11.328 -17.266 0.747 1 82.75 66 ASP B N 1
ATOM 2485 C CA . ASP B 1 66 ? 11.602 -18.547 0.104 1 82.75 66 ASP B CA 1
ATOM 2486 C C . ASP B 1 66 ? 12.391 -18.359 -1.191 1 82.75 66 ASP B C 1
ATOM 2488 O O . ASP B 1 66 ? 13.289 -19.141 -1.495 1 82.75 66 ASP B O 1
ATOM 2492 N N . HIS B 1 67 ? 12.023 -17.375 -1.858 1 84.44 67 HIS B N 1
ATOM 2493 C CA . HIS B 1 67 ? 12.727 -17.047 -3.096 1 84.44 67 HIS B CA 1
ATOM 2494 C C . HIS B 1 67 ? 14.18 -16.672 -2.826 1 84.44 67 HIS B C 1
ATOM 2496 O O . HIS B 1 67 ? 15.07 -17.016 -3.611 1 84.44 67 HIS B O 1
ATOM 2502 N N . GLU B 1 68 ? 14.406 -16 -1.726 1 85 68 GLU B N 1
ATOM 2503 C CA . GLU B 1 68 ? 15.75 -15.547 -1.366 1 85 68 GLU B CA 1
ATOM 2504 C C . GLU B 1 68 ? 16.531 -16.641 -0.64 1 85 68 GLU B C 1
ATOM 2506 O O . GLU B 1 68 ? 17.75 -16.531 -0.473 1 85 68 GLU B O 1
ATOM 2511 N N . GLY B 1 69 ? 15.898 -17.609 -0.22 1 82.38 69 GLY B N 1
ATOM 2512 C CA . GLY B 1 69 ? 16.547 -18.672 0.529 1 82.38 69 GLY B CA 1
ATOM 2513 C C . GLY B 1 69 ? 16.938 -18.266 1.933 1 82.38 69 GLY B C 1
ATOM 2514 O O . GLY B 1 69 ? 18 -18.672 2.428 1 82.38 69 GLY B O 1
ATOM 2515 N N . VAL B 1 70 ? 16.203 -17.391 2.508 1 83 70 VAL B N 1
ATOM 2516 C CA . VAL B 1 70 ? 16.469 -16.906 3.857 1 83 70 VAL B CA 1
ATOM 2517 C C . VAL B 1 70 ? 15.664 -17.719 4.867 1 83 70 VAL B C 1
ATOM 2519 O O . VAL B 1 70 ? 14.461 -17.906 4.691 1 83 70 VAL B O 1
ATOM 2522 N N . ASP B 1 71 ? 16.328 -18.141 5.832 1 81.81 71 ASP B N 1
ATOM 2523 C CA . ASP B 1 71 ? 15.648 -18.891 6.883 1 81.81 71 ASP B CA 1
ATOM 2524 C C . ASP B 1 71 ? 14.922 -17.969 7.848 1 81.81 71 ASP B C 1
ATOM 2526 O O . ASP B 1 71 ? 15.406 -16.875 8.156 1 81.81 71 ASP B O 1
ATOM 2530 N N . TYR B 1 72 ? 13.766 -18.469 8.258 1 81.81 72 TYR B N 1
ATOM 2531 C CA . TYR B 1 72 ? 12.984 -17.703 9.227 1 81.81 72 TYR B CA 1
ATOM 2532 C C . TYR B 1 72 ? 12.156 -18.625 10.109 1 81.81 72 TYR B C 1
ATOM 2534 O O . TYR B 1 72 ? 11.906 -19.781 9.75 1 81.81 72 TYR B O 1
ATOM 2542 N N . GLU B 1 73 ? 11.852 -18.078 11.281 1 81.94 73 GLU B N 1
ATOM 2543 C CA . GLU B 1 73 ? 10.938 -18.797 12.172 1 81.94 73 GLU B CA 1
ATOM 2544 C C . GLU B 1 73 ? 9.484 -18.422 11.883 1 81.94 73 GLU B C 1
ATOM 2546 O O . GLU B 1 73 ? 9.141 -17.234 11.852 1 81.94 73 GLU B O 1
ATOM 2551 N N . TYR B 1 74 ? 8.766 -19.453 11.594 1 80.69 74 TYR B N 1
ATOM 2552 C CA . TYR B 1 74 ? 7.332 -19.297 11.352 1 80.69 74 TYR B CA 1
ATOM 2553 C C . TYR B 1 74 ? 6.543 -19.406 12.648 1 80.69 74 TYR B C 1
ATOM 2555 O O . TYR B 1 74 ? 6.664 -20.391 13.375 1 80.69 74 TYR B O 1
ATOM 2563 N N . LYS B 1 75 ? 5.781 -18.328 12.984 1 80.19 75 LYS B N 1
ATOM 2564 C CA . LYS B 1 75 ? 4.906 -18.359 14.148 1 80.19 75 LYS B CA 1
ATOM 2565 C C . LYS B 1 75 ? 3.455 -18.094 13.758 1 80.19 75 LYS B C 1
ATOM 2567 O O . LYS B 1 75 ? 3.131 -17.047 13.203 1 80.19 75 LYS B O 1
ATOM 2572 N N . SER B 1 76 ? 2.639 -19.078 14.047 1 79.75 76 SER B N 1
ATOM 2573 C CA . SER B 1 76 ? 1.212 -18.938 13.781 1 79.75 76 SER B CA 1
ATOM 2574 C C . SER B 1 76 ? 0.53 -18.094 14.852 1 79.75 76 SER B C 1
ATOM 2576 O O . SER B 1 76 ? 0.658 -18.375 16.047 1 79.75 76 SER B O 1
ATOM 2578 N N . VAL B 1 77 ? -0.091 -16.984 14.406 1 77.19 77 VAL B N 1
ATOM 2579 C CA . VAL B 1 77 ? -0.794 -16.125 15.344 1 77.19 77 VAL B CA 1
ATOM 2580 C C . VAL B 1 77 ? -2.197 -15.82 14.82 1 77.19 77 VAL B C 1
ATOM 2582 O O . VAL B 1 77 ? -2.398 -15.68 13.609 1 77.19 77 VAL B O 1
ATOM 2585 N N . ASN B 1 78 ? -3.129 -15.891 15.695 1 73.5 78 ASN B N 1
ATOM 2586 C CA . ASN B 1 78 ? -4.484 -15.422 15.43 1 73.5 78 ASN B CA 1
ATOM 2587 C C . ASN B 1 78 ? -4.824 -14.188 16.266 1 73.5 78 ASN B C 1
ATOM 2589 O O . ASN B 1 78 ? -5.117 -14.297 17.453 1 73.5 78 ASN B O 1
ATOM 2593 N N . PRO B 1 79 ? -4.785 -13.016 15.547 1 73.31 79 PRO B N 1
ATOM 2594 C CA . PRO B 1 79 ? -5.016 -11.781 16.297 1 73.31 79 PRO B CA 1
ATOM 2595 C C . PRO B 1 79 ? -6.332 -11.789 17.062 1 73.31 79 PRO B C 1
ATOM 2597 O O . PRO B 1 79 ? -6.453 -11.117 18.094 1 73.31 79 PRO B O 1
ATOM 2600 N N . ARG B 1 80 ? -7.273 -12.539 16.672 1 71 80 ARG B N 1
ATOM 2601 C CA . ARG B 1 80 ? -8.578 -12.578 17.312 1 71 80 ARG B CA 1
ATOM 2602 C C . ARG B 1 80 ? -8.508 -13.312 18.641 1 71 80 ARG B C 1
ATOM 2604 O O . ARG B 1 80 ? -9.281 -13.031 19.562 1 71 80 ARG B O 1
ATOM 2611 N N . THR B 1 81 ? -7.582 -14.141 18.734 1 74.81 81 THR B N 1
ATOM 2612 C CA . THR B 1 81 ? -7.547 -14.977 19.922 1 74.81 81 THR B CA 1
ATOM 2613 C C . THR B 1 81 ? -6.262 -14.742 20.719 1 74.81 81 THR B C 1
ATOM 2615 O O . THR B 1 81 ? -6.098 -15.266 21.812 1 74.81 81 THR B O 1
ATOM 2618 N N . ASP B 1 82 ? -5.406 -13.984 20.094 1 78.75 82 ASP B N 1
ATOM 2619 C CA . ASP B 1 82 ? -4.148 -13.688 20.766 1 78.75 82 ASP B CA 1
ATOM 2620 C C . ASP B 1 82 ? -4.102 -12.227 21.219 1 78.75 82 ASP B C 1
ATOM 2622 O O . ASP B 1 82 ? -3.688 -11.352 20.453 1 78.75 82 ASP B O 1
ATOM 2626 N N . PRO B 1 83 ? -4.445 -11.969 22.406 1 81.75 83 PRO B N 1
ATOM 2627 C CA . PRO B 1 83 ? -4.555 -10.578 22.859 1 81.75 83 PRO B CA 1
ATOM 2628 C C . PRO B 1 83 ? -3.205 -9.867 22.922 1 81.75 83 PRO B C 1
ATOM 2630 O O . PRO B 1 83 ? -3.148 -8.633 22.859 1 81.75 83 PRO B O 1
ATOM 2633 N N . ASP B 1 84 ? -2.158 -10.648 22.984 1 83.19 84 ASP B N 1
ATOM 2634 C CA . ASP B 1 84 ? -0.837 -10.039 23.125 1 83.19 84 ASP B CA 1
ATOM 2635 C C . ASP B 1 84 ? -0.271 -9.648 21.766 1 83.19 84 ASP B C 1
ATOM 2637 O O . ASP B 1 84 ? 0.736 -8.945 21.672 1 83.19 84 ASP B O 1
ATOM 2641 N N . TYR B 1 85 ? -0.949 -10.031 20.719 1 84.69 85 TYR B N 1
ATOM 2642 C CA . TYR B 1 85 ? -0.426 -9.758 19.375 1 84.69 85 TYR B CA 1
ATOM 2643 C C . TYR B 1 85 ? -0.387 -8.258 19.109 1 84.69 85 TYR B C 1
ATOM 2645 O O . TYR B 1 85 ? 0.492 -7.773 18.391 1 84.69 85 TYR B O 1
ATOM 2653 N N . VAL B 1 86 ? -1.295 -7.531 19.75 1 86.56 86 VAL B N 1
ATOM 2654 C CA . VAL B 1 86 ? -1.396 -6.09 19.547 1 86.56 86 VAL B CA 1
ATOM 2655 C C . VAL B 1 86 ? -0.122 -5.406 20.031 1 86.56 86 VAL B C 1
ATOM 2657 O O . VAL B 1 86 ? 0.211 -4.305 19.594 1 86.56 86 VAL B O 1
ATOM 2660 N N . LYS B 1 87 ? 0.633 -6.035 20.891 1 85.88 87 LYS B N 1
ATOM 2661 C CA . LYS B 1 87 ? 1.901 -5.5 21.375 1 85.88 87 LYS B CA 1
ATOM 2662 C C . LYS B 1 87 ? 2.975 -5.562 20.281 1 85.88 87 LYS B C 1
ATOM 2664 O O . LYS B 1 87 ? 3.938 -4.793 20.312 1 85.88 87 LYS B O 1
ATOM 2669 N N . ILE B 1 88 ? 2.762 -6.477 19.375 1 85 88 ILE B N 1
ATOM 2670 C CA . ILE B 1 88 ? 3.703 -6.652 18.266 1 85 88 ILE B CA 1
ATOM 2671 C C . ILE B 1 88 ? 3.316 -5.738 17.109 1 85 88 ILE B C 1
ATOM 2673 O O . ILE B 1 88 ? 4.152 -5 16.594 1 85 88 ILE B O 1
ATOM 2677 N N . ASN B 1 89 ? 2.021 -5.789 16.797 1 86.88 89 ASN B N 1
ATOM 2678 C CA . ASN B 1 89 ? 1.469 -4.93 15.75 1 86.88 89 ASN B CA 1
ATOM 2679 C C . ASN B 1 89 ? 0.233 -4.18 16.234 1 86.88 89 ASN B C 1
ATOM 2681 O O . ASN B 1 89 ? -0.859 -4.746 16.297 1 86.88 89 ASN B O 1
ATOM 2685 N N . PRO B 1 90 ? 0.422 -2.928 16.422 1 88.44 90 PRO B N 1
ATOM 2686 C CA . PRO B 1 90 ? -0.684 -2.137 16.969 1 88.44 90 PRO B CA 1
ATOM 2687 C C . PRO B 1 90 ? -1.896 -2.096 16.031 1 88.44 90 PRO B C 1
ATOM 2689 O O . PRO B 1 90 ? -3.004 -1.782 16.484 1 88.44 90 PRO B O 1
ATOM 2692 N N . LEU B 1 91 ? -1.75 -2.336 14.758 1 86.25 91 LEU B N 1
ATOM 2693 C CA . LEU B 1 91 ? -2.879 -2.402 13.836 1 86.25 91 LEU B CA 1
ATOM 2694 C C . LEU B 1 91 ? -3.67 -3.691 14.039 1 86.25 91 LEU B C 1
ATOM 2696 O O . LEU B 1 91 ? -4.816 -3.797 13.602 1 86.25 91 LEU B O 1
ATOM 2700 N N . ASP B 1 92 ? -3.035 -4.66 14.602 1 79.38 92 ASP B N 1
ATOM 2701 C CA . ASP B 1 92 ? -3.639 -5.941 14.953 1 79.38 92 ASP B CA 1
ATOM 2702 C C . ASP B 1 92 ? -3.98 -6.75 13.703 1 79.38 92 ASP B C 1
ATOM 2704 O O . ASP B 1 92 ? -4.98 -7.469 13.68 1 79.38 92 ASP B O 1
ATOM 2708 N N . TYR B 1 93 ? -3.195 -6.453 12.664 1 80.75 93 TYR B N 1
ATOM 2709 C CA . TYR B 1 93 ? -3.301 -7.227 11.438 1 80.75 93 TYR B CA 1
ATOM 2710 C C . TYR B 1 93 ? -2.088 -8.133 11.258 1 80.75 93 TYR B C 1
ATOM 2712 O O . TYR B 1 93 ? -1.066 -7.953 11.922 1 80.75 93 TYR B O 1
ATOM 2720 N N . ILE B 1 94 ? -2.311 -9.141 10.516 1 80.06 94 ILE B N 1
ATOM 2721 C CA . ILE B 1 94 ? -1.221 -10.016 10.094 1 80.06 94 ILE B CA 1
ATOM 2722 C C . ILE B 1 94 ? -0.906 -9.773 8.617 1 80.06 94 ILE B C 1
ATOM 2724 O O . ILE B 1 94 ? -1.773 -9.336 7.855 1 80.06 94 ILE B O 1
ATOM 2728 N N . PRO B 1 95 ? 0.403 -9.875 8.203 1 86.56 95 PRO B N 1
ATOM 2729 C CA . PRO B 1 95 ? 1.576 -10.43 8.883 1 86.56 95 PRO B CA 1
ATOM 2730 C C . PRO B 1 95 ? 2.385 -9.359 9.625 1 86.56 95 PRO B C 1
ATOM 2732 O O . PRO B 1 95 ? 2.178 -8.164 9.406 1 86.56 95 PRO B O 1
ATOM 2735 N N . ALA B 1 96 ? 3.27 -9.828 10.508 1 88.25 96 ALA B N 1
ATOM 2736 C CA . ALA B 1 96 ? 4.309 -9.016 11.133 1 88.25 96 ALA B CA 1
ATOM 2737 C C . ALA B 1 96 ? 5.652 -9.734 11.125 1 88.25 96 ALA B C 1
ATO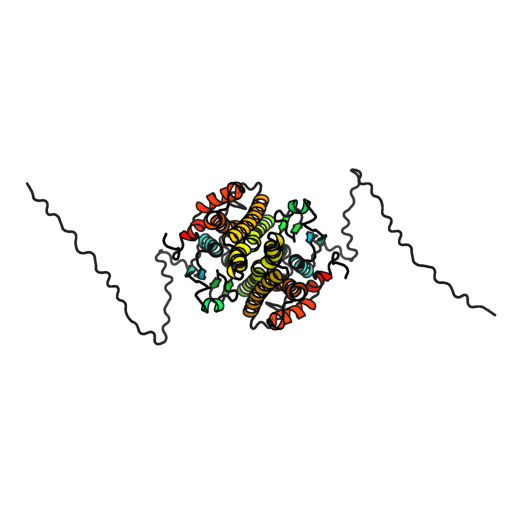M 2739 O O . ALA B 1 96 ? 5.711 -10.945 11.336 1 88.25 96 ALA B O 1
ATOM 2740 N N . LEU B 1 97 ? 6.688 -9 10.844 1 89.75 97 LEU B N 1
ATOM 2741 C CA . LEU B 1 97 ? 8.055 -9.5 10.867 1 89.75 97 LEU B CA 1
ATOM 2742 C C . LEU B 1 97 ? 8.82 -8.945 12.062 1 89.75 97 LEU B C 1
ATOM 2744 O O . LEU B 1 97 ? 8.828 -7.734 12.289 1 89.75 97 LEU B O 1
ATOM 2748 N N . VAL B 1 98 ? 9.328 -9.812 12.844 1 88.12 98 VAL B N 1
ATOM 2749 C CA . VAL B 1 98 ? 10.211 -9.422 13.938 1 88.12 98 VAL B CA 1
ATOM 2750 C C . VAL B 1 98 ? 11.648 -9.812 13.602 1 88.12 98 VAL B C 1
ATOM 2752 O O . VAL B 1 98 ? 11.953 -11 13.43 1 88.12 98 VAL B O 1
ATOM 2755 N N . ASP B 1 99 ? 12.469 -8.828 13.422 1 87.75 99 ASP B N 1
ATOM 2756 C CA . ASP B 1 99 ? 13.891 -9 13.133 1 87.75 99 ASP B CA 1
ATOM 2757 C C . ASP B 1 99 ? 14.742 -8.258 14.156 1 87.75 99 ASP B C 1
ATOM 2759 O O . ASP B 1 99 ? 15.055 -7.078 13.977 1 87.75 99 ASP B O 1
ATOM 2763 N N . ALA B 1 100 ? 15.172 -9.008 15.18 1 84.69 100 ALA B N 1
ATOM 2764 C CA . ALA B 1 100 ? 15.906 -8.391 16.297 1 84.69 100 ALA B CA 1
ATOM 2765 C C . ALA B 1 100 ? 15.109 -7.242 16.906 1 84.69 100 ALA B C 1
ATOM 2767 O O . ALA B 1 100 ? 14 -7.441 17.406 1 84.69 100 ALA B O 1
ATOM 2768 N N . ASP B 1 101 ? 15.508 -6.043 16.672 1 84.12 101 ASP B N 1
ATOM 2769 C CA . ASP B 1 101 ? 14.859 -4.898 17.297 1 84.12 101 ASP B CA 1
ATOM 2770 C C . ASP B 1 101 ? 13.953 -4.168 16.312 1 84.12 101 ASP B C 1
ATOM 2772 O O . ASP B 1 101 ? 13.422 -3.1 16.625 1 84.12 101 ASP B O 1
ATOM 2776 N N . VAL B 1 102 ? 13.75 -4.848 15.195 1 86.69 102 VAL B N 1
ATOM 2777 C CA . VAL B 1 102 ? 12.914 -4.23 14.172 1 86.69 102 VAL B CA 1
ATOM 2778 C C . VAL B 1 102 ? 11.625 -5.039 14 1 86.69 102 VAL B C 1
ATOM 2780 O O . VAL B 1 102 ? 11.672 -6.262 13.852 1 86.69 102 VAL B O 1
ATOM 2783 N N . VAL B 1 103 ? 10.547 -4.332 14.133 1 87.94 103 VAL B N 1
ATOM 2784 C CA . VAL B 1 103 ? 9.25 -4.934 13.844 1 87.94 103 VAL B CA 1
ATOM 2785 C C . VAL B 1 103 ? 8.602 -4.219 12.664 1 87.94 103 VAL B C 1
ATOM 2787 O O . VAL B 1 103 ? 8.492 -2.992 12.656 1 87.94 103 VAL B O 1
ATOM 2790 N N . VAL B 1 104 ? 8.297 -5.012 11.695 1 90.12 104 VAL B N 1
ATOM 2791 C CA . VAL B 1 104 ? 7.637 -4.449 10.516 1 90.12 104 VAL B CA 1
ATOM 2792 C C . VAL B 1 104 ? 6.312 -5.172 10.273 1 90.12 104 VAL B C 1
ATOM 2794 O O . VAL B 1 104 ? 6.258 -6.402 10.281 1 90.12 104 VAL B O 1
ATOM 2797 N N . SER B 1 105 ? 5.324 -4.289 10.141 1 88.12 105 SER B N 1
ATOM 2798 C CA . SER B 1 105 ? 4.016 -4.852 9.812 1 88.12 105 SER B CA 1
ATOM 2799 C C . SER B 1 105 ? 3.537 -4.383 8.445 1 88.12 105 SER B C 1
ATOM 2801 O O . SER B 1 105 ? 3.977 -3.344 7.949 1 88.12 105 SER B O 1
ATOM 2803 N N . ASP B 1 106 ? 2.666 -5.18 7.832 1 86.38 106 ASP B N 1
ATOM 2804 C CA . ASP B 1 106 ? 2.152 -4.973 6.48 1 86.38 106 ASP B CA 1
ATOM 2805 C C . ASP B 1 106 ? 2.994 -5.723 5.453 1 86.38 106 ASP B C 1
ATOM 2807 O O . ASP B 1 106 ? 4.223 -5.625 5.457 1 86.38 106 ASP B O 1
ATOM 2811 N N . SER B 1 107 ? 2.379 -6.352 4.605 1 88.25 107 SER B N 1
ATOM 2812 C CA . SER B 1 107 ? 3.043 -7.238 3.656 1 88.25 107 SER B CA 1
ATOM 2813 C C . SER B 1 107 ? 3.963 -6.461 2.721 1 88.25 107 SER B C 1
ATOM 2815 O O . SER B 1 107 ? 5.078 -6.898 2.434 1 88.25 107 SER B O 1
ATOM 2817 N N . HIS B 1 108 ? 3.508 -5.309 2.305 1 91.75 108 HIS B N 1
ATOM 2818 C CA . HIS B 1 108 ? 4.305 -4.52 1.375 1 91.75 108 HIS B CA 1
ATOM 2819 C C . HIS B 1 108 ? 5.535 -3.936 2.062 1 91.75 108 HIS B C 1
ATOM 2821 O O . HIS B 1 108 ? 6.645 -4.008 1.526 1 91.75 108 HIS B O 1
ATOM 2827 N N . ALA B 1 109 ? 5.367 -3.404 3.258 1 91.38 109 ALA B N 1
ATOM 2828 C CA . ALA B 1 109 ? 6.484 -2.857 4.02 1 91.38 109 ALA B CA 1
ATOM 2829 C C . ALA B 1 109 ? 7.5 -3.945 4.363 1 91.38 109 ALA B C 1
ATOM 2831 O O . ALA B 1 109 ? 8.711 -3.729 4.262 1 91.38 109 ALA B O 1
ATOM 2832 N N . ILE B 1 110 ? 6.98 -5.078 4.738 1 91.25 110 ILE B N 1
ATOM 2833 C CA . ILE B 1 110 ? 7.852 -6.199 5.074 1 91.25 110 ILE B CA 1
ATOM 2834 C C . ILE B 1 110 ? 8.688 -6.586 3.855 1 91.25 110 ILE B C 1
ATOM 2836 O O . ILE B 1 110 ? 9.898 -6.762 3.959 1 91.25 110 ILE B O 1
ATOM 2840 N N . THR B 1 111 ? 8.023 -6.688 2.742 1 92.12 111 THR B N 1
ATOM 2841 C CA . THR B 1 111 ? 8.688 -7.129 1.524 1 92.12 111 THR B CA 1
ATOM 2842 C C . THR B 1 111 ? 9.766 -6.133 1.104 1 92.12 111 THR B C 1
ATOM 2844 O O . THR B 1 111 ? 10.875 -6.523 0.737 1 92.12 111 THR B O 1
ATOM 2847 N N . LEU B 1 112 ? 9.484 -4.859 1.212 1 92.31 112 LEU B N 1
ATOM 2848 C CA . LEU B 1 112 ? 10.469 -3.844 0.853 1 92.31 112 LEU B CA 1
ATOM 2849 C C . LEU B 1 112 ? 11.617 -3.822 1.854 1 92.31 112 LEU B C 1
ATOM 2851 O O . LEU B 1 112 ? 12.773 -3.607 1.476 1 92.31 112 LEU B O 1
ATOM 2855 N N . TYR B 1 113 ? 11.336 -4.102 3.143 1 92.12 113 TYR B N 1
ATOM 2856 C CA . TYR B 1 113 ? 12.367 -4.227 4.164 1 92.12 113 TYR B CA 1
ATOM 2857 C C . TYR B 1 113 ? 13.312 -5.383 3.85 1 92.12 113 TYR B C 1
ATOM 2859 O O . TYR B 1 113 ? 14.531 -5.227 3.902 1 92.12 113 TYR B O 1
ATOM 2867 N N . LEU B 1 114 ? 12.719 -6.441 3.439 1 89.56 114 LEU B N 1
ATOM 2868 C CA . LEU B 1 114 ? 13.492 -7.637 3.123 1 89.56 114 LEU B CA 1
ATOM 2869 C C . LEU B 1 114 ? 14.305 -7.438 1.847 1 89.56 114 LEU B C 1
ATOM 2871 O O . LEU B 1 114 ? 15.43 -7.934 1.736 1 89.56 114 LEU B O 1
ATOM 2875 N N . GLU B 1 115 ? 13.68 -6.742 0.954 1 90.75 115 GLU B N 1
ATOM 2876 C CA . GLU B 1 115 ? 14.383 -6.418 -0.284 1 90.75 115 GLU B CA 1
ATOM 2877 C C . GLU B 1 115 ? 15.656 -5.633 -0.005 1 90.75 115 GLU B C 1
ATOM 2879 O O . GLU B 1 115 ? 16.688 -5.848 -0.657 1 90.75 115 GLU B O 1
ATOM 2884 N N . ASP B 1 116 ? 15.609 -4.75 0.903 1 89.69 116 ASP B N 1
ATOM 2885 C CA . ASP B 1 116 ? 16.75 -3.926 1.273 1 89.69 116 ASP B CA 1
ATOM 2886 C C . ASP B 1 116 ? 17.797 -4.742 2.041 1 89.69 116 ASP B C 1
ATOM 2888 O O . ASP B 1 116 ? 19 -4.57 1.838 1 89.69 116 ASP B O 1
ATOM 2892 N N . LYS B 1 117 ? 17.359 -5.527 2.846 1 88.94 117 LYS B N 1
ATOM 2893 C CA . LYS B 1 117 ? 18.234 -6.277 3.738 1 88.94 117 LYS B CA 1
ATOM 2894 C C . LYS B 1 117 ? 18.938 -7.406 2.996 1 88.94 117 LYS B C 1
ATOM 2896 O O . LYS B 1 117 ? 20.109 -7.719 3.281 1 88.94 117 LYS B O 1
ATOM 2901 N N . TYR B 1 118 ? 18.188 -8.047 2.08 1 88.12 118 TYR B N 1
ATOM 2902 C CA . TYR B 1 118 ? 18.719 -9.172 1.319 1 88.12 118 TYR B CA 1
ATOM 2903 C C . TYR B 1 118 ? 18.703 -8.875 -0.176 1 88.12 118 TYR B C 1
ATOM 2905 O O . TYR B 1 118 ? 17.859 -9.398 -0.909 1 88.12 118 TYR B O 1
ATOM 2913 N N . PRO B 1 119 ? 19.719 -8.219 -0.662 1 84.38 119 PRO B N 1
ATOM 2914 C CA . PRO B 1 119 ? 19.703 -7.742 -2.045 1 84.38 119 PRO B CA 1
ATOM 2915 C C . PRO B 1 119 ? 20.266 -8.766 -3.033 1 84.38 119 PRO B C 1
ATOM 2917 O O . PRO B 1 119 ? 20.484 -8.445 -4.203 1 84.38 119 PRO B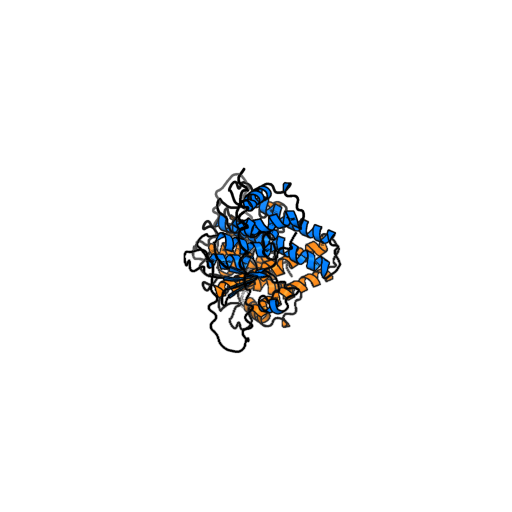 O 1
ATOM 2920 N N . LYS B 1 120 ? 20.469 -9.977 -2.725 1 85.75 120 LYS B N 1
ATOM 2921 C CA . LYS B 1 120 ? 21.109 -10.977 -3.58 1 85.75 120 LYS B CA 1
ATOM 2922 C C . LYS B 1 120 ? 20.297 -11.211 -4.848 1 85.75 120 LYS B C 1
ATOM 2924 O O . LYS B 1 120 ? 20.844 -11.219 -5.953 1 85.75 120 LYS B O 1
ATOM 2929 N N . HIS B 1 121 ? 19.047 -11.461 -4.723 1 88.19 121 HIS B N 1
ATOM 2930 C CA . HIS B 1 121 ? 18.125 -11.586 -5.84 1 88.19 121 HIS B CA 1
ATOM 2931 C C . HIS B 1 121 ? 17.078 -10.469 -5.816 1 88.19 121 HIS B C 1
ATOM 2933 O O . HIS B 1 121 ? 15.977 -10.656 -5.293 1 88.19 121 HIS B O 1
ATOM 2939 N N . PRO B 1 122 ? 17.344 -9.422 -6.441 1 90.06 122 PRO B N 1
ATOM 2940 C CA . PRO B 1 122 ? 16.484 -8.242 -6.309 1 90.06 122 PRO B CA 1
ATOM 2941 C C . PRO B 1 122 ? 15.086 -8.461 -6.883 1 90.06 122 PRO B C 1
ATOM 2943 O O . PRO B 1 122 ? 14.945 -9.031 -7.965 1 90.06 122 PRO B O 1
ATOM 2946 N N . LEU B 1 123 ? 14.148 -8.031 -6.172 1 92.81 123 LEU B N 1
ATOM 2947 C CA . LEU B 1 123 ? 12.758 -8.062 -6.621 1 92.81 123 LEU B CA 1
ATOM 2948 C C . LEU B 1 123 ? 12.445 -6.844 -7.484 1 92.81 123 LEU B C 1
ATOM 2950 O O . LEU B 1 123 ? 11.469 -6.852 -8.242 1 92.81 123 LEU B O 1
ATOM 2954 N N . LEU B 1 124 ? 13.203 -5.844 -7.234 1 94.12 124 LEU B N 1
ATOM 2955 C CA . LEU B 1 124 ? 13 -4.633 -8.016 1 94.12 124 LEU B CA 1
ATOM 2956 C C . LEU B 1 124 ? 14.125 -4.434 -9.023 1 94.12 124 LEU B C 1
ATOM 2958 O O . LEU B 1 124 ? 15.305 -4.395 -8.641 1 94.12 124 LEU B O 1
ATOM 2962 N N . PRO B 1 125 ? 13.758 -4.383 -10.289 1 93.5 125 PRO B N 1
ATOM 2963 C CA . PRO B 1 125 ? 14.781 -4.168 -11.312 1 93.5 125 PRO B CA 1
ATOM 2964 C C . PRO B 1 125 ? 15.375 -2.76 -11.273 1 93.5 125 PRO B C 1
ATOM 2966 O O . PRO B 1 125 ? 14.797 -1.862 -10.648 1 93.5 125 PRO B O 1
ATOM 2969 N N . ASN B 1 126 ? 16.5 -2.564 -11.984 1 89.69 126 ASN B N 1
ATOM 2970 C CA . ASN B 1 126 ? 17.156 -1.265 -12.023 1 89.69 126 ASN B CA 1
ATOM 2971 C C . ASN B 1 126 ? 16.5 -0.325 -13.023 1 89.69 126 ASN B C 1
ATOM 2973 O O . ASN B 1 126 ? 16.547 0.896 -12.875 1 89.69 126 ASN B O 1
ATOM 2977 N N . ASP B 1 127 ? 15.883 -0.948 -14 1 92.31 127 ASP B N 1
ATOM 2978 C CA . ASP B 1 127 ? 15.172 -0.147 -14.992 1 92.31 127 ASP B CA 1
ATOM 2979 C C . ASP B 1 127 ? 13.984 0.571 -14.359 1 92.31 127 ASP B C 1
ATOM 2981 O O . ASP B 1 127 ? 13.094 -0.069 -13.797 1 92.31 127 ASP B O 1
ATOM 2985 N N . LEU B 1 128 ? 13.93 1.9 -14.469 1 91.19 128 LEU B N 1
ATOM 2986 C CA . LEU B 1 128 ? 12.953 2.732 -13.773 1 91.19 128 LEU B CA 1
ATOM 2987 C C . LEU B 1 128 ? 11.539 2.383 -14.211 1 91.19 128 LEU B C 1
ATOM 2989 O O . LEU B 1 128 ? 10.617 2.346 -13.391 1 91.19 128 LEU B O 1
ATOM 2993 N N . LYS B 1 129 ? 11.383 2.189 -15.477 1 91.44 129 LYS B N 1
ATOM 2994 C CA . LYS B 1 129 ? 10.055 1.877 -16 1 91.44 129 LYS B CA 1
ATOM 2995 C C . LYS B 1 129 ? 9.555 0.536 -15.469 1 91.44 129 LYS B C 1
ATOM 2997 O O . LYS B 1 129 ? 8.422 0.432 -15 1 91.44 129 LYS B O 1
ATOM 3002 N N . ARG B 1 130 ? 10.391 -0.453 -15.539 1 93.31 130 ARG B N 1
ATOM 3003 C CA . ARG B 1 130 ? 10.023 -1.78 -15.055 1 93.31 130 ARG B CA 1
ATOM 3004 C C . ARG B 1 130 ? 9.836 -1.78 -13.547 1 93.31 130 ARG B C 1
ATOM 3006 O O . ARG B 1 130 ? 8.969 -2.48 -13.023 1 93.31 130 ARG B O 1
ATOM 3013 N N . LYS B 1 131 ? 10.664 -1.02 -12.906 1 94.44 131 LYS B N 1
ATOM 3014 C CA . LYS B 1 131 ? 10.531 -0.886 -11.461 1 94.44 131 LYS B CA 1
ATOM 3015 C C . LYS B 1 131 ? 9.18 -0.274 -11.086 1 94.44 131 LYS B C 1
ATOM 3017 O O . LYS B 1 131 ? 8.492 -0.777 -10.195 1 94.44 131 LYS B O 1
ATOM 3022 N N . ALA B 1 132 ? 8.82 0.749 -11.773 1 93.38 132 ALA B N 1
ATOM 3023 C CA . ALA B 1 132 ? 7.551 1.422 -11.539 1 93.38 132 ALA B CA 1
ATOM 3024 C C . ALA B 1 132 ? 6.375 0.477 -11.773 1 93.38 132 ALA B C 1
ATOM 3026 O O . ALA B 1 132 ? 5.395 0.491 -11.023 1 93.38 132 ALA B O 1
ATOM 3027 N N . LEU B 1 133 ? 6.496 -0.33 -12.773 1 94.75 133 LEU B N 1
ATOM 3028 C CA . LEU B 1 133 ? 5.438 -1.286 -13.086 1 94.75 133 LEU B CA 1
ATOM 3029 C C . LEU B 1 133 ? 5.281 -2.307 -11.969 1 94.75 133 LEU B C 1
ATOM 3031 O O . LEU B 1 133 ? 4.16 -2.631 -11.57 1 94.75 133 LEU B O 1
ATOM 3035 N N . ASN B 1 134 ? 6.379 -2.785 -11.477 1 95.94 134 ASN B N 1
ATOM 3036 C CA . ASN B 1 134 ? 6.344 -3.713 -10.352 1 95.94 134 ASN B CA 1
ATOM 3037 C C . ASN B 1 134 ? 5.684 -3.086 -9.125 1 95.94 134 ASN B C 1
ATOM 3039 O O . ASN B 1 134 ? 4.82 -3.703 -8.5 1 95.94 134 ASN B O 1
ATOM 3043 N N . LEU B 1 135 ? 6.094 -1.894 -8.844 1 94.94 135 LEU B N 1
ATOM 3044 C CA . LEU B 1 135 ? 5.531 -1.186 -7.695 1 94.94 135 LEU B CA 1
ATOM 3045 C C . LEU B 1 135 ? 4.039 -0.946 -7.883 1 94.94 135 LEU B C 1
ATOM 3047 O O . LEU B 1 135 ? 3.258 -1.104 -6.941 1 94.94 135 LEU B O 1
ATOM 3051 N N . GLN B 1 136 ? 3.656 -0.646 -9.047 1 94.56 136 GLN B N 1
ATOM 3052 C CA . GLN B 1 136 ? 2.252 -0.384 -9.344 1 94.56 136 GLN B CA 1
ATOM 3053 C C . GLN B 1 136 ? 1.41 -1.646 -9.172 1 94.56 136 GLN B C 1
ATOM 3055 O O . GLN B 1 136 ? 0.344 -1.608 -8.555 1 94.56 136 GLN B O 1
ATOM 3060 N N . ILE B 1 137 ? 1.873 -2.725 -9.719 1 96.25 137 ILE B N 1
ATOM 3061 C CA . ILE B 1 137 ? 1.158 -3.99 -9.602 1 96.25 137 ILE B CA 1
ATOM 3062 C C . ILE B 1 137 ? 1.011 -4.371 -8.133 1 96.25 137 ILE B C 1
ATOM 3064 O O . ILE B 1 137 ? -0.084 -4.711 -7.68 1 96.25 137 ILE B O 1
ATOM 3068 N N . ALA B 1 138 ? 2.086 -4.27 -7.422 1 95.44 138 ALA B N 1
ATOM 3069 C CA . ALA B 1 138 ? 2.072 -4.605 -6 1 95.44 138 ALA B CA 1
ATOM 3070 C C . ALA B 1 138 ? 1.086 -3.727 -5.238 1 95.44 138 ALA B C 1
ATOM 3072 O O . ALA B 1 138 ? 0.337 -4.215 -4.387 1 95.44 138 ALA B O 1
ATOM 3073 N N . ASN B 1 139 ? 1.062 -2.5 -5.535 1 92.94 139 ASN B N 1
ATOM 3074 C CA . ASN B 1 139 ? 0.196 -1.562 -4.828 1 92.94 139 ASN B CA 1
ATOM 3075 C C . ASN B 1 139 ? -1.272 -1.779 -5.184 1 92.94 139 ASN B C 1
ATOM 3077 O O . ASN B 1 139 ? -2.152 -1.591 -4.34 1 92.94 139 ASN B O 1
ATOM 3081 N N . ILE B 1 140 ? -1.543 -2.102 -6.445 1 93.5 140 ILE B N 1
ATOM 3082 C CA . ILE B 1 140 ? -2.92 -2.412 -6.809 1 93.5 140 ILE B CA 1
ATOM 3083 C C . ILE B 1 140 ? -3.432 -3.57 -5.957 1 93.5 140 ILE B C 1
ATOM 3085 O O . ILE B 1 140 ? -4.535 -3.508 -5.41 1 93.5 140 ILE B O 1
ATOM 3089 N N . VAL B 1 141 ? -2.604 -4.523 -5.805 1 93.88 141 VAL B N 1
ATOM 3090 C CA . VAL B 1 141 ? -3 -5.699 -5.031 1 93.88 141 VAL B CA 1
ATOM 3091 C C . VAL B 1 141 ? -3.152 -5.32 -3.561 1 93.88 141 VAL B C 1
ATOM 3093 O O . VAL B 1 141 ? -4.195 -5.57 -2.953 1 93.88 141 VAL B O 1
ATOM 3096 N N . CYS B 1 142 ? -2.217 -4.578 -3.043 1 90 142 CYS B N 1
ATOM 3097 C CA . CYS B 1 142 ? -2.127 -4.375 -1.602 1 90 142 CYS B CA 1
ATOM 3098 C C . CYS B 1 142 ? -3.033 -3.234 -1.155 1 90 142 CYS B C 1
ATOM 3100 O O . CYS B 1 142 ? -3.42 -3.164 0.012 1 90 142 CYS B O 1
ATOM 3102 N N . SER B 1 143 ? -3.396 -2.387 -2.055 1 88 143 SER B N 1
ATOM 3103 C CA . SER B 1 143 ? -4.121 -1.196 -1.622 1 88 143 SER B CA 1
ATOM 3104 C C . SER B 1 143 ? -5.5 -1.124 -2.268 1 88 143 SER B C 1
ATOM 3106 O O . SER B 1 143 ? -6.418 -0.512 -1.718 1 88 143 SER B O 1
ATOM 3108 N N . SER B 1 144 ? -5.672 -1.734 -3.373 1 87.56 144 SER B N 1
ATOM 3109 C CA . SER B 1 144 ? -6.941 -1.573 -4.074 1 87.56 144 SER B CA 1
ATOM 3110 C C . SER B 1 144 ? -7.773 -2.852 -4.016 1 87.56 144 SER B C 1
ATOM 3112 O O . SER B 1 144 ? -8.992 -2.814 -4.184 1 87.56 144 SER B O 1
ATOM 3114 N N . ILE B 1 145 ? -7.172 -3.98 -3.744 1 88.5 145 ILE B N 1
ATOM 3115 C CA . ILE B 1 145 ? -7.895 -5.246 -3.756 1 88.5 145 ILE B CA 1
ATOM 3116 C C . ILE B 1 145 ? -7.996 -5.797 -2.336 1 88.5 145 ILE B C 1
ATOM 3118 O O . ILE B 1 145 ? -9.094 -5.895 -1.779 1 88.5 145 ILE B O 1
ATOM 3122 N N . GLN B 1 146 ? -6.914 -5.934 -1.703 1 87.31 146 GLN B N 1
ATOM 3123 C CA . GLN B 1 146 ? -6.824 -6.762 -0.505 1 87.31 146 GLN B CA 1
ATOM 3124 C C . GLN B 1 146 ? -7.488 -6.078 0.687 1 87.31 146 GLN B C 1
ATOM 3126 O O . GLN B 1 146 ? -8.133 -6.738 1.508 1 87.31 146 GLN B O 1
ATOM 3131 N N . PRO B 1 147 ? -7.316 -4.75 0.792 1 81.12 147 PRO B N 1
ATOM 3132 C CA . PRO B 1 147 ? -7.988 -4.133 1.936 1 81.12 147 PRO B CA 1
ATOM 3133 C C . PRO B 1 147 ? -9.5 -4.332 1.906 1 81.12 147 PRO B C 1
ATOM 3135 O O . PRO B 1 147 ? -10.133 -4.438 2.959 1 81.12 147 PRO B O 1
ATOM 3138 N N . LEU B 1 148 ? -10.062 -4.453 0.783 1 76.81 148 LEU B N 1
ATOM 3139 C CA . LEU B 1 148 ? -11.508 -4.625 0.641 1 76.81 148 LEU B CA 1
ATOM 3140 C C . LEU B 1 148 ? -11.891 -6.09 0.811 1 76.81 148 LEU B C 1
ATOM 3142 O O . LEU B 1 148 ? -13.047 -6.398 1.122 1 76.81 148 LEU B O 1
ATOM 3146 N N . GLN B 1 149 ? -10.945 -6.941 0.597 1 76.62 149 GLN B N 1
ATOM 3147 C CA . GLN B 1 149 ? -11.148 -8.367 0.847 1 76.62 149 GLN B CA 1
ATOM 3148 C C . GLN B 1 149 ? -11.148 -8.664 2.344 1 76.62 149 GLN B C 1
ATOM 3150 O O . GLN B 1 149 ? -12 -9.406 2.834 1 76.62 149 GLN B O 1
ATOM 3155 N N . ALA B 1 150 ? -10.141 -8.156 2.99 1 64.19 150 ALA B N 1
ATOM 3156 C CA . ALA B 1 150 ? -9.953 -8.438 4.41 1 64.19 150 ALA B CA 1
ATOM 3157 C C . ALA B 1 150 ? -10.984 -7.688 5.254 1 64.19 150 ALA B C 1
ATOM 3159 O O . ALA B 1 150 ? -11.57 -8.258 6.176 1 64.19 150 ALA B O 1
ATOM 3160 N N . GLN B 1 151 ? -11.195 -6.426 4.898 1 59.5 151 GLN B N 1
ATOM 3161 C CA . GLN B 1 151 ? -12.031 -5.582 5.746 1 59.5 151 GLN B CA 1
ATOM 3162 C C . GLN B 1 151 ? -13.469 -5.531 5.23 1 59.5 151 GLN B C 1
ATOM 3164 O O . GLN B 1 151 ? -14.391 -5.242 5.988 1 59.5 151 GLN B O 1
ATOM 3169 N N . GLY B 1 152 ? -13.539 -5.695 3.926 1 55.72 152 GLY B N 1
ATOM 3170 C CA . GLY B 1 152 ? -14.891 -5.656 3.377 1 55.72 152 GLY B CA 1
ATOM 3171 C C . GLY B 1 152 ? -15.828 -6.652 4.027 1 55.72 152 GLY B C 1
ATOM 3172 O O . GLY B 1 152 ? -16.969 -6.312 4.363 1 55.72 152 GLY B O 1
ATOM 3173 N N . TYR B 1 153 ? -15.242 -7.902 4.098 1 52.81 153 TYR B N 1
ATOM 3174 C CA . TYR B 1 153 ? -16.078 -8.867 4.793 1 52.81 153 TYR B CA 1
ATOM 3175 C C . TYR B 1 153 ?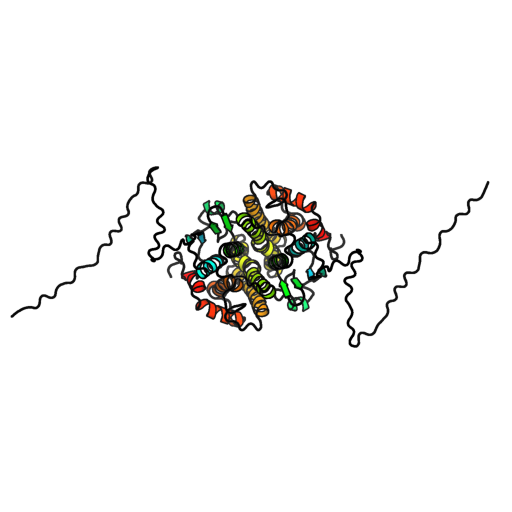 -16.391 -8.406 6.207 1 52.81 153 TYR B C 1
ATOM 3177 O O . TYR B 1 153 ? -17.531 -8.523 6.672 1 52.81 153 TYR B O 1
ATOM 3185 N N . ALA B 1 154 ? -15.336 -8.008 6.824 1 50.62 154 ALA B N 1
ATOM 3186 C CA . ALA B 1 154 ? -15.508 -7.719 8.242 1 50.62 154 ALA B CA 1
ATOM 3187 C C . ALA B 1 154 ? -16.391 -6.492 8.461 1 50.62 154 ALA B C 1
ATOM 3189 O O . ALA B 1 154 ? -17.281 -6.504 9.305 1 50.62 154 ALA B O 1
ATOM 3190 N N . ILE B 1 155 ? -15.992 -5.461 7.816 1 49.72 155 ILE B N 1
ATOM 3191 C CA . ILE B 1 155 ? -16.641 -4.176 8.055 1 49.72 155 ILE B CA 1
ATOM 3192 C C . ILE B 1 155 ? -18.109 -4.254 7.641 1 49.72 155 ILE B C 1
ATOM 3194 O O . ILE B 1 155 ? -19 -3.809 8.375 1 49.72 155 ILE B O 1
ATOM 3198 N N . ILE B 1 156 ? -18.219 -4.637 6.344 1 50.91 156 ILE B N 1
ATOM 3199 C CA . ILE B 1 156 ? -19.578 -4.613 5.832 1 50.91 156 ILE B CA 1
ATOM 3200 C C . ILE B 1 156 ? -20.422 -5.633 6.578 1 50.91 156 ILE B C 1
ATOM 3202 O O . ILE B 1 156 ? -21.594 -5.371 6.883 1 50.91 156 ILE B O 1
ATOM 3206 N N . GLY B 1 157 ? -19.906 -6.723 6.68 1 46.34 157 GLY B N 1
ATOM 3207 C CA . GLY B 1 157 ? -20.688 -7.809 7.258 1 46.34 157 GLY B CA 1
ATOM 3208 C C . GLY B 1 157 ? -20.797 -7.719 8.766 1 46.34 157 GLY B C 1
ATOM 3209 O O . GLY B 1 157 ? -21.891 -7.898 9.328 1 46.34 157 GLY B O 1
ATOM 3210 N N . VAL B 1 158 ? -19.672 -7.715 9.297 1 45.59 158 VAL B N 1
ATOM 3211 C CA . VAL B 1 158 ? -19.672 -8.07 10.719 1 45.59 158 VAL B CA 1
ATOM 3212 C C . VAL B 1 158 ? -20.188 -6.883 11.539 1 45.59 158 VAL B C 1
ATOM 3214 O O . VAL B 1 158 ? -21.016 -7.051 12.43 1 45.59 158 VAL B O 1
ATOM 3217 N N . HIS B 1 159 ? -19.484 -5.688 11.25 1 48.56 159 HIS B N 1
ATOM 3218 C CA . HIS B 1 159 ? -19.797 -4.75 12.328 1 48.56 159 HIS B CA 1
ATOM 3219 C C . HIS B 1 159 ? -21.156 -4.098 12.117 1 48.56 159 HIS B C 1
ATOM 3221 O O . HIS B 1 159 ? -21.781 -3.637 13.07 1 48.56 159 HIS B O 1
ATOM 3227 N N . GLY B 1 160 ? -21.719 -4.59 10.922 1 51.94 160 GLY B N 1
ATOM 3228 C CA . GLY B 1 160 ? -23.047 -3.998 11.023 1 51.94 160 GLY B CA 1
ATOM 3229 C C . GLY B 1 160 ? -24.156 -4.914 10.523 1 51.94 160 GLY B C 1
ATOM 3230 O O . GLY B 1 160 ? -25.312 -4.5 10.422 1 51.94 160 GLY B O 1
ATOM 3231 N N . GLY B 1 161 ? -23.656 -6.246 10.398 1 56.59 161 GLY B N 1
ATOM 3232 C CA . GLY B 1 161 ? -24.734 -7.148 10.016 1 56.59 161 GLY B CA 1
ATOM 3233 C C . GLY B 1 161 ? -25.547 -6.648 8.836 1 56.59 161 GLY B C 1
ATOM 3234 O O . GLY B 1 161 ? -26.672 -7.094 8.625 1 56.59 161 GLY B O 1
ATOM 3235 N N . ARG B 1 162 ? -25.016 -5.652 8.227 1 61.47 162 ARG B N 1
ATOM 3236 C CA . ARG B 1 162 ? -25.922 -5.051 7.254 1 61.47 162 ARG B CA 1
ATOM 3237 C C . ARG B 1 162 ? -25.812 -5.754 5.906 1 61.47 162 ARG B C 1
ATOM 3239 O O . ARG B 1 162 ? -26.766 -5.73 5.113 1 61.47 162 ARG B O 1
ATOM 3246 N N . LEU B 1 163 ? -24.672 -6.621 5.703 1 69 163 LEU B N 1
ATOM 3247 C CA . LEU B 1 163 ? -24.578 -7.352 4.445 1 69 163 LEU B CA 1
ATOM 3248 C C . LEU B 1 163 ? -24.578 -8.859 4.691 1 69 163 LEU B C 1
ATOM 3250 O O . LEU B 1 163 ? -23.969 -9.336 5.652 1 69 163 LEU B O 1
ATOM 3254 N N . SER B 1 164 ? -25.297 -9.469 3.816 1 73.75 164 SER B N 1
ATOM 3255 C CA . SER B 1 164 ? -25.25 -10.93 3.844 1 73.75 164 SER B CA 1
ATOM 3256 C C . SER B 1 164 ? -23.891 -11.445 3.354 1 73.75 164 SER B C 1
ATOM 3258 O O . SER B 1 164 ? -23.156 -10.711 2.699 1 73.75 164 SER B O 1
ATOM 3260 N N . PRO B 1 165 ? -23.594 -12.672 3.688 1 73.75 165 PRO B N 1
ATOM 3261 C CA . PRO B 1 165 ? -22.359 -13.273 3.17 1 73.75 165 PRO B CA 1
ATOM 3262 C C . PRO B 1 165 ? -22.266 -13.219 1.646 1 73.75 165 PRO B C 1
ATOM 3264 O O . PRO B 1 165 ? -21.188 -12.977 1.094 1 73.75 165 PRO B O 1
ATOM 3267 N N . ASP B 1 166 ? -23.375 -13.391 1.075 1 77.75 166 ASP B N 1
ATOM 3268 C CA . ASP B 1 166 ? -23.406 -13.367 -0.384 1 77.75 166 ASP B CA 1
ATOM 3269 C C . ASP B 1 166 ? -23.156 -11.961 -0.917 1 77.75 166 ASP B C 1
ATOM 3271 O O . ASP B 1 166 ? -22.438 -11.789 -1.911 1 77.75 166 ASP B O 1
ATOM 3275 N N . GLU B 1 167 ? -23.672 -11.039 -0.265 1 76.5 167 GLU B N 1
ATOM 3276 C CA . GLU B 1 167 ? -23.469 -9.648 -0.663 1 76.5 167 GLU B CA 1
ATOM 3277 C C . GLU B 1 167 ? -22.016 -9.219 -0.456 1 76.5 167 GLU B C 1
ATOM 3279 O O . GLU B 1 167 ? -21.469 -8.492 -1.278 1 76.5 167 GLU B O 1
ATOM 3284 N N . SER B 1 168 ? -21.547 -9.695 0.582 1 76.81 168 SER B N 1
ATOM 3285 C CA . SER B 1 168 ? -20.141 -9.398 0.864 1 76.81 168 SER B CA 1
ATOM 3286 C C . SER B 1 168 ? -19.234 -9.992 -0.203 1 76.81 168 SER B C 1
ATOM 3288 O O . SER B 1 168 ? -18.281 -9.336 -0.657 1 76.81 168 SER B O 1
ATOM 3290 N N . LEU B 1 169 ? -19.562 -11.188 -0.584 1 80.94 169 LEU B N 1
ATOM 3291 C CA . LEU B 1 169 ? -18.781 -11.859 -1.613 1 80.94 169 LEU B CA 1
ATOM 3292 C C . LEU B 1 169 ? -18.859 -11.102 -2.936 1 80.94 169 LEU B C 1
ATOM 3294 O O . LEU B 1 169 ? -17.859 -10.969 -3.643 1 80.94 169 LEU B O 1
ATOM 3298 N N . GLN B 1 170 ? -19.938 -10.594 -3.199 1 81.75 170 GLN B N 1
ATOM 3299 C CA . GLN B 1 170 ? -20.125 -9.859 -4.445 1 81.75 170 GLN B CA 1
ATOM 3300 C C . GLN B 1 170 ? -19.297 -8.578 -4.457 1 81.75 170 GLN B C 1
ATOM 3302 O O . GLN B 1 170 ? -18.734 -8.203 -5.488 1 81.75 170 GLN B O 1
ATOM 3307 N N . VAL B 1 171 ? -19.25 -7.945 -3.344 1 78 171 VAL B N 1
ATOM 3308 C CA . VAL B 1 171 ? -18.453 -6.723 -3.225 1 78 171 VAL B CA 1
ATOM 3309 C C . VAL B 1 171 ? -16.969 -7.047 -3.4 1 78 171 VAL B C 1
ATOM 3311 O O . VAL B 1 171 ? -16.266 -6.344 -4.121 1 78 171 VAL B O 1
ATOM 3314 N N . ILE B 1 172 ? -16.609 -8.102 -2.785 1 83.06 172 ILE B N 1
ATOM 3315 C CA . ILE B 1 172 ? -15.219 -8.531 -2.869 1 83.06 172 ILE B CA 1
ATOM 3316 C C . ILE B 1 172 ? -14.867 -8.883 -4.312 1 83.06 172 ILE B C 1
ATOM 3318 O O . ILE B 1 172 ? -13.844 -8.445 -4.836 1 83.06 172 ILE B O 1
ATOM 3322 N N . GLN B 1 173 ? -15.75 -9.586 -4.941 1 87.62 173 GLN B N 1
ATOM 3323 C CA . GLN B 1 173 ? -15.523 -9.992 -6.324 1 87.62 173 GLN B CA 1
ATOM 3324 C C . GLN B 1 173 ? -15.461 -8.781 -7.25 1 87.62 173 GLN B C 1
ATOM 3326 O O . GLN B 1 173 ? -14.711 -8.781 -8.227 1 87.62 173 GLN B O 1
ATOM 3331 N N . TYR B 1 174 ? -16.203 -7.852 -6.926 1 85.06 174 TYR B N 1
ATOM 3332 C CA . TYR B 1 174 ? -16.219 -6.633 -7.727 1 85.06 174 TYR B CA 1
ATOM 3333 C C . TYR B 1 174 ? -14.852 -5.949 -7.703 1 85.06 174 TYR B C 1
ATOM 3335 O O . TYR B 1 174 ? -14.328 -5.566 -8.75 1 85.06 174 TYR B O 1
ATOM 3343 N N . TYR B 1 175 ? -14.305 -5.836 -6.598 1 85.75 175 TYR B N 1
ATOM 3344 C CA . TYR B 1 175 ? -13.047 -5.113 -6.473 1 85.75 175 TYR B CA 1
ATOM 3345 C C . TYR B 1 175 ? -11.883 -5.965 -6.969 1 85.75 175 TYR B C 1
ATOM 3347 O O . TYR B 1 175 ? -10.898 -5.438 -7.5 1 85.75 175 TYR B O 1
ATOM 3355 N N . ILE B 1 176 ? -12.023 -7.262 -6.77 1 91.25 176 ILE B N 1
ATOM 3356 C CA . ILE B 1 176 ? -11.016 -8.133 -7.375 1 91.25 176 ILE B CA 1
ATOM 3357 C C . ILE B 1 176 ? -11.047 -7.973 -8.891 1 91.25 176 ILE B C 1
ATOM 3359 O O . ILE B 1 176 ? -10 -7.836 -9.531 1 91.25 176 ILE B O 1
ATOM 3363 N N . ASP B 1 177 ? -12.227 -7.965 -9.398 1 93.69 177 ASP B N 1
ATOM 3364 C CA . ASP B 1 177 ? -12.391 -7.805 -10.844 1 93.69 177 ASP B CA 1
ATOM 3365 C C . ASP B 1 177 ? -11.797 -6.484 -11.32 1 93.69 177 ASP B C 1
ATOM 3367 O O . ASP B 1 177 ? -11.062 -6.453 -12.312 1 93.69 177 ASP B O 1
ATOM 3371 N N . LYS B 1 178 ? -12.055 -5.449 -10.633 1 90.06 178 LYS B N 1
ATOM 3372 C CA . LYS B 1 178 ? -11.531 -4.133 -10.992 1 90.06 178 LYS B CA 1
ATOM 3373 C C . LYS B 1 178 ? -10.008 -4.129 -11 1 90.06 178 LYS B C 1
ATOM 3375 O O . LYS B 1 178 ? -9.383 -3.646 -11.945 1 90.06 178 LYS B O 1
ATOM 3380 N N . GLY B 1 179 ? -9.422 -4.648 -10 1 94.5 179 GLY B N 1
ATOM 3381 C CA . GLY B 1 179 ? -7.977 -4.723 -9.906 1 94.5 179 GLY B CA 1
ATOM 3382 C C . GLY B 1 179 ? -7.355 -5.633 -10.945 1 94.5 179 GLY B C 1
ATOM 3383 O O . GLY B 1 179 ? -6.363 -5.27 -11.586 1 94.5 179 GLY B O 1
ATOM 3384 N N . PHE B 1 180 ? -7.969 -6.816 -11.148 1 97.5 180 PHE B N 1
ATOM 3385 C CA . PHE B 1 180 ? -7.441 -7.777 -12.109 1 97.5 180 PHE B CA 1
ATOM 3386 C C . PHE B 1 180 ? -7.527 -7.23 -13.531 1 97.5 180 PHE B C 1
ATOM 3388 O O . PHE B 1 180 ? -6.605 -7.41 -14.328 1 97.5 180 PHE B O 1
ATOM 3395 N N . ARG B 1 181 ? -8.57 -6.535 -13.82 1 96.44 181 ARG B N 1
ATOM 3396 C CA . ARG B 1 181 ? -8.703 -5.934 -15.141 1 96.44 181 ARG B CA 1
ATOM 3397 C C . ARG B 1 181 ? -7.637 -4.863 -15.359 1 96.44 181 ARG B C 1
ATOM 3399 O O . ARG B 1 181 ? -7.066 -4.766 -16.453 1 96.44 181 ARG B O 1
ATOM 3406 N N . ALA B 1 182 ? -7.414 -4.109 -14.383 1 95.19 182 ALA B N 1
ATOM 3407 C CA . ALA B 1 182 ? -6.395 -3.07 -14.477 1 95.19 182 ALA B CA 1
ATOM 3408 C C . ALA B 1 182 ? -5.012 -3.678 -14.703 1 95.19 182 ALA B C 1
ATOM 3410 O O . ALA B 1 182 ? -4.258 -3.223 -15.562 1 95.19 182 ALA B O 1
ATOM 3411 N N . ILE B 1 183 ? -4.691 -4.715 -13.969 1 97.19 183 ILE B N 1
ATOM 3412 C CA . ILE B 1 183 ? -3.385 -5.352 -14.078 1 97.19 183 ILE B CA 1
ATOM 3413 C C . ILE B 1 183 ? -3.26 -6.047 -15.43 1 97.19 183 ILE B C 1
ATOM 3415 O O . ILE B 1 183 ? -2.195 -6.02 -16.047 1 97.19 183 ILE B O 1
ATOM 3419 N N . GLU B 1 184 ? -4.355 -6.684 -15.852 1 96.94 184 GLU B N 1
ATOM 3420 C CA . GLU B 1 184 ? -4.387 -7.293 -17.172 1 96.94 184 GLU B CA 1
ATOM 3421 C C . GLU B 1 184 ? -4.016 -6.281 -18.266 1 96.94 184 GLU B C 1
ATOM 3423 O O . GLU B 1 184 ? -3.229 -6.582 -19.156 1 96.94 184 GLU B O 1
ATOM 3428 N N . LYS B 1 185 ? -4.539 -5.141 -18.125 1 94.94 185 LYS B N 1
ATOM 3429 C CA . LYS B 1 185 ? -4.277 -4.082 -19.094 1 94.94 185 LYS B CA 1
ATOM 3430 C C . LYS B 1 185 ? -2.826 -3.611 -19.016 1 94.94 185 LYS B C 1
ATOM 3432 O O . LYS B 1 185 ? -2.184 -3.379 -20.031 1 94.94 185 LYS B O 1
ATOM 3437 N N . LEU B 1 186 ? -2.307 -3.473 -17.844 1 93.94 186 LEU B N 1
ATOM 3438 C CA . LEU B 1 186 ? -0.928 -3.037 -17.641 1 93.94 186 LEU B CA 1
ATOM 3439 C C . LEU B 1 186 ? 0.052 -4.035 -18.25 1 93.94 186 LEU B C 1
ATOM 3441 O O . LEU B 1 186 ? 1.129 -3.65 -18.703 1 93.94 186 LEU B O 1
ATOM 3445 N N . LEU B 1 187 ? -0.364 -5.289 -18.297 1 95.94 187 LEU B N 1
ATOM 3446 C CA . LEU B 1 187 ? 0.542 -6.348 -18.719 1 95.94 187 LEU B CA 1
ATOM 3447 C C . LEU B 1 187 ? 0.274 -6.734 -20.172 1 95.94 187 LEU B C 1
ATOM 3449 O O . LEU B 1 187 ? 0.839 -7.711 -20.672 1 95.94 187 LEU B O 1
ATOM 3453 N N . GLU B 1 188 ? -0.55 -5.965 -20.734 1 92.62 188 GLU B N 1
ATOM 3454 C CA . GLU B 1 188 ? -0.858 -6.273 -22.125 1 92.62 188 GLU B CA 1
ATOM 3455 C C . GLU B 1 188 ? 0.408 -6.297 -22.984 1 92.62 188 GLU B C 1
ATOM 3457 O O . GLU B 1 188 ? 1.227 -5.379 -22.922 1 92.62 188 GLU B O 1
ATOM 3462 N N . GLY B 1 189 ? 0.629 -7.34 -23.703 1 83.44 189 GLY B N 1
ATOM 3463 C CA . GLY B 1 189 ? 1.775 -7.508 -24.594 1 83.44 189 GLY B CA 1
ATOM 3464 C C . GLY B 1 189 ? 2.963 -8.156 -23.906 1 83.44 189 GLY B C 1
ATOM 3465 O O . GLY B 1 189 ? 3.996 -8.391 -24.531 1 83.44 189 GLY B O 1
ATOM 3466 N N . CYS B 1 190 ? 2.793 -8.352 -22.641 1 81.12 190 CYS B N 1
ATOM 3467 C CA . CYS B 1 190 ? 3.854 -9.031 -21.906 1 81.12 190 CYS B CA 1
ATOM 3468 C C . CYS B 1 190 ? 3.953 -10.5 -22.312 1 81.12 190 CYS B C 1
ATOM 3470 O O . CYS B 1 190 ? 2.969 -11.234 -22.234 1 81.12 190 CYS B O 1
ATOM 3472 N N . GLU B 1 191 ? 5.117 -10.953 -22.672 1 87 191 GLU B N 1
ATOM 3473 C CA . GLU B 1 191 ? 5.336 -12.336 -23.094 1 87 191 GLU B CA 1
ATOM 3474 C C . GLU B 1 191 ? 6.391 -13.016 -22.219 1 87 191 GLU B C 1
ATOM 3476 O O . GLU B 1 191 ? 6.785 -14.148 -22.5 1 87 191 GLU B O 1
ATOM 3481 N N . SER B 1 192 ? 6.746 -12.344 -21.281 1 92.94 192 SER B N 1
ATOM 3482 C CA . SER B 1 192 ? 7.785 -12.891 -20.406 1 92.94 192 SER B CA 1
ATOM 3483 C C . SER B 1 192 ? 7.234 -13.992 -19.516 1 92.94 192 SER B C 1
ATOM 3485 O O . SER B 1 192 ? 6.02 -14.172 -19.406 1 92.94 192 SER B O 1
ATOM 3487 N N . LYS B 1 193 ? 8.102 -14.773 -18.984 1 96.25 193 LYS B N 1
ATOM 3488 C CA . LYS B 1 193 ? 7.727 -15.891 -18.109 1 96.25 193 LYS B CA 1
ATOM 3489 C C . LYS B 1 193 ? 6.938 -15.406 -16.906 1 96.25 193 LYS B C 1
ATOM 3491 O O . LYS B 1 193 ? 5.902 -15.984 -16.562 1 96.25 193 LYS B O 1
ATOM 3496 N N . TYR B 1 194 ? 7.395 -14.359 -16.328 1 97.19 194 TYR B N 1
ATOM 3497 C CA . TYR B 1 194 ? 6.703 -13.758 -15.195 1 97.19 194 TYR B CA 1
ATOM 3498 C C . TYR B 1 194 ? 6.07 -12.43 -15.586 1 97.19 194 TYR B C 1
ATOM 3500 O O . TYR B 1 194 ? 5.965 -12.109 -16.766 1 97.19 194 TYR B O 1
ATOM 3508 N N . ALA B 1 195 ? 5.5 -11.719 -14.602 1 96.62 195 ALA B N 1
ATOM 3509 C CA . ALA B 1 195 ? 4.668 -10.555 -14.898 1 96.62 195 ALA B CA 1
ATOM 3510 C C . ALA B 1 195 ? 5.473 -9.477 -15.617 1 96.62 195 ALA B C 1
ATOM 3512 O O . ALA B 1 195 ? 4.969 -8.82 -16.531 1 96.62 195 ALA B O 1
ATOM 3513 N N . THR B 1 196 ? 6.781 -9.266 -15.148 1 94.69 196 THR B N 1
ATOM 3514 C CA . THR B 1 196 ? 7.523 -8.133 -15.695 1 94.69 196 THR B CA 1
ATOM 3515 C C . THR B 1 196 ? 8.891 -8.578 -16.203 1 94.69 196 THR B C 1
ATOM 3517 O O . THR B 1 196 ? 9.812 -7.766 -16.312 1 94.69 196 THR B O 1
ATOM 3520 N N . GLY B 1 197 ? 9.094 -9.805 -16.484 1 93.69 197 GLY B N 1
ATOM 3521 C CA . GLY B 1 197 ? 10.344 -10.367 -16.969 1 93.69 197 GLY B CA 1
ATOM 3522 C C . GLY B 1 197 ? 10.445 -11.867 -16.766 1 93.69 197 GLY B C 1
ATOM 3523 O O . GLY B 1 197 ? 9.453 -12.523 -16.469 1 93.69 197 GLY B O 1
ATOM 3524 N N . ASP B 1 198 ? 11.703 -12.32 -16.938 1 95 198 ASP B N 1
ATOM 3525 C CA . ASP B 1 198 ? 11.891 -13.773 -16.875 1 95 198 ASP B CA 1
ATOM 3526 C C . ASP B 1 198 ? 12.336 -14.211 -15.484 1 95 198 ASP B C 1
ATOM 3528 O O . ASP B 1 198 ? 12.469 -15.406 -15.219 1 95 198 ASP B O 1
ATOM 3532 N N . ASP B 1 199 ? 12.492 -13.227 -14.672 1 93.88 199 ASP B N 1
ATOM 3533 C CA . ASP B 1 199 ? 12.789 -13.5 -13.273 1 93.88 199 ASP B CA 1
ATOM 3534 C C . ASP B 1 199 ? 11.648 -13.031 -12.367 1 93.88 199 ASP B C 1
ATOM 3536 O O . ASP B 1 199 ? 10.914 -12.102 -12.711 1 93.88 199 ASP B O 1
ATOM 3540 N N . VAL B 1 200 ? 11.562 -13.742 -11.227 1 95.06 200 VAL B N 1
ATOM 3541 C CA . VAL B 1 200 ? 10.562 -13.344 -10.242 1 95.06 200 VAL B CA 1
ATOM 3542 C C . VAL B 1 200 ? 10.875 -11.945 -9.727 1 95.06 200 VAL B C 1
ATOM 3544 O O . VAL B 1 200 ? 12.008 -11.648 -9.359 1 95.06 200 VAL B O 1
ATOM 3547 N N . GLN B 1 201 ? 9.852 -11.148 -9.766 1 95.44 201 GLN B N 1
ATOM 3548 C CA . GLN B 1 201 ? 9.992 -9.797 -9.25 1 95.44 201 GLN B CA 1
ATOM 3549 C C . GLN B 1 201 ? 8.852 -9.445 -8.297 1 95.44 201 GLN B C 1
ATOM 3551 O O . GLN B 1 201 ? 8.055 -10.312 -7.938 1 95.44 201 GLN B O 1
ATOM 3556 N N . LEU B 1 202 ? 8.852 -8.172 -7.793 1 95.81 202 LEU B N 1
ATOM 3557 C CA . LEU B 1 202 ? 7.934 -7.746 -6.746 1 95.81 202 LEU B CA 1
ATOM 3558 C C . LEU B 1 202 ? 6.488 -7.965 -7.168 1 95.81 202 LEU B C 1
ATOM 3560 O O . LEU B 1 202 ? 5.668 -8.438 -6.379 1 95.81 202 LEU B O 1
ATOM 3564 N N . GLY B 1 203 ? 6.168 -7.598 -8.367 1 96.38 203 GLY B N 1
ATOM 3565 C CA . GLY B 1 203 ? 4.809 -7.793 -8.852 1 96.38 203 GLY B CA 1
ATOM 3566 C C . GLY B 1 203 ? 4.336 -9.227 -8.734 1 96.38 203 GLY B C 1
ATOM 3567 O O . GLY B 1 203 ? 3.178 -9.477 -8.391 1 96.38 203 GLY B O 1
ATOM 3568 N N . ASP B 1 204 ? 5.215 -10.148 -9 1 97 204 ASP B N 1
ATOM 3569 C CA . ASP B 1 204 ? 4.875 -11.562 -8.938 1 97 204 ASP B CA 1
ATOM 3570 C C . ASP B 1 204 ? 4.578 -11.992 -7.504 1 97 204 ASP B C 1
ATOM 3572 O O . ASP B 1 204 ? 3.666 -12.789 -7.262 1 97 204 ASP B O 1
ATOM 3576 N N . VAL B 1 205 ? 5.34 -11.461 -6.602 1 94.94 205 VAL B N 1
ATOM 3577 C CA . VAL B 1 205 ? 5.238 -11.812 -5.188 1 94.94 205 VAL B CA 1
ATOM 3578 C C . VAL B 1 205 ? 3.857 -11.438 -4.656 1 94.94 205 VAL B C 1
ATOM 3580 O O . VAL B 1 205 ? 3.311 -12.117 -3.791 1 94.94 205 VAL B O 1
ATOM 3583 N N . PHE B 1 206 ? 3.273 -10.438 -5.199 1 95.31 206 PHE B N 1
ATOM 3584 C CA . PHE B 1 206 ? 1.963 -9.984 -4.75 1 95.31 206 PHE B CA 1
ATOM 3585 C C . PHE B 1 206 ? 0.856 -10.609 -5.59 1 95.31 206 PHE B C 1
ATOM 3587 O O . PHE B 1 206 ? -0.22 -10.922 -5.078 1 95.31 206 PHE B O 1
ATOM 3594 N N . LEU B 1 207 ? 1.147 -10.875 -6.816 1 96.62 207 LEU B N 1
ATOM 3595 C CA . LEU B 1 207 ? 0.14 -11.414 -7.723 1 96.62 207 LEU B CA 1
ATOM 3596 C C . LEU B 1 207 ? -0.145 -12.883 -7.406 1 96.62 207 LEU B C 1
ATOM 3598 O O . LEU B 1 207 ? -1.303 -13.305 -7.402 1 96.62 207 LEU B O 1
ATOM 3602 N N . ALA B 1 208 ? 0.854 -13.609 -7.152 1 95.94 208 ALA B N 1
ATOM 3603 C CA . ALA B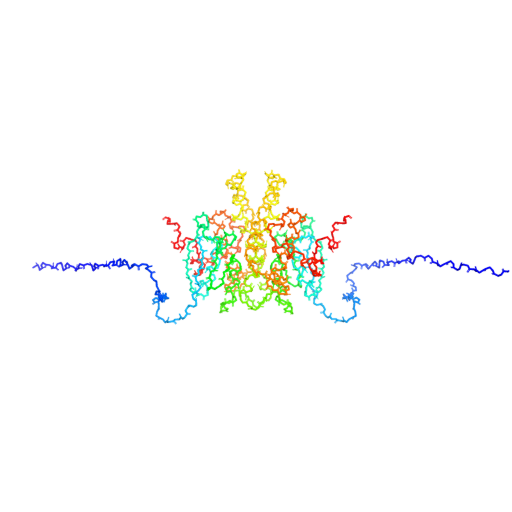 1 208 ? 0.722 -15.062 -7.008 1 95.94 208 ALA B CA 1
ATOM 3604 C C . ALA B 1 208 ? -0.291 -15.414 -5.922 1 95.94 208 ALA B C 1
ATOM 3606 O O . ALA B 1 208 ? -1.302 -16.062 -6.191 1 95.94 208 ALA B O 1
ATOM 3607 N N . PRO B 1 209 ? -0.104 -14.891 -4.723 1 93.38 209 PRO B N 1
ATOM 3608 C CA . PRO B 1 209 ? -1.088 -15.234 -3.693 1 93.38 209 PRO B CA 1
ATOM 3609 C C . PRO B 1 209 ? -2.467 -14.641 -3.975 1 93.38 209 PRO B C 1
ATOM 3611 O O . PRO B 1 209 ? -3.484 -15.242 -3.631 1 93.38 209 PRO B O 1
ATOM 3614 N N . GLN B 1 210 ? -2.5 -13.492 -4.543 1 94.38 210 GLN B N 1
ATOM 3615 C CA . GLN B 1 210 ? -3.781 -12.844 -4.797 1 94.38 210 GLN B CA 1
ATOM 3616 C C . GLN B 1 210 ? -4.598 -13.617 -5.824 1 94.38 210 GLN B C 1
ATOM 3618 O O . GLN B 1 210 ? -5.809 -13.789 -5.664 1 94.38 210 GLN B O 1
ATOM 3623 N N . ILE B 1 211 ? -3.936 -14.07 -6.91 1 96.56 211 ILE B N 1
ATOM 3624 C CA . ILE B 1 211 ? -4.637 -14.844 -7.93 1 96.56 211 ILE B CA 1
ATOM 3625 C C . ILE B 1 211 ? -5.125 -16.156 -7.336 1 96.56 211 ILE B C 1
ATOM 3627 O O . ILE B 1 211 ? -6.266 -16.562 -7.57 1 96.56 211 ILE B O 1
ATOM 3631 N N . HIS B 1 212 ? -4.289 -16.719 -6.59 1 93.69 212 HIS B N 1
ATOM 3632 C CA . HIS B 1 212 ? -4.668 -17.969 -5.941 1 93.69 212 HIS B CA 1
ATOM 3633 C C . HIS B 1 212 ? -5.898 -17.781 -5.062 1 93.69 212 HIS B C 1
ATOM 3635 O O . HIS B 1 212 ? -6.84 -18.578 -5.125 1 93.69 212 HIS B O 1
ATOM 3641 N N . ALA B 1 213 ? -5.918 -16.766 -4.262 1 90.06 213 ALA B N 1
ATOM 3642 C CA . ALA B 1 213 ? -7.074 -16.469 -3.416 1 90.06 213 ALA B CA 1
ATOM 3643 C C . ALA B 1 213 ? -8.305 -16.156 -4.262 1 90.06 213 ALA B C 1
ATOM 3645 O O . ALA B 1 213 ? -9.422 -16.547 -3.904 1 90.06 213 ALA B O 1
ATOM 3646 N N . GLY B 1 214 ? -8.109 -15.422 -5.309 1 92.81 214 GLY B N 1
ATOM 3647 C CA . GLY B 1 214 ? -9.211 -15.125 -6.207 1 92.81 214 GLY B CA 1
ATOM 3648 C C . GLY B 1 214 ? -9.906 -16.375 -6.73 1 92.81 214 GLY B C 1
ATOM 3649 O O . GLY B 1 214 ? -11.133 -16.438 -6.762 1 92.81 214 GLY B O 1
ATOM 3650 N N . ILE B 1 215 ? -9.133 -17.344 -7.066 1 94.12 215 ILE B N 1
ATOM 3651 C CA . ILE B 1 215 ? -9.648 -18.578 -7.652 1 94.12 215 ILE B CA 1
ATOM 3652 C C . ILE B 1 215 ? -10.289 -19.438 -6.562 1 94.12 215 ILE B C 1
ATOM 3654 O O . ILE B 1 215 ? -11.453 -19.812 -6.672 1 94.12 215 ILE B O 1
ATOM 3658 N N . HIS B 1 216 ? -9.625 -19.625 -5.492 1 89.31 216 HIS B N 1
ATOM 3659 C CA . HIS B 1 216 ? -9.992 -20.688 -4.566 1 89.31 216 HIS B CA 1
ATOM 3660 C C . HIS B 1 216 ? -10.898 -20.172 -3.455 1 89.31 216 HIS B C 1
ATOM 3662 O O . HIS B 1 216 ? -11.742 -20.906 -2.939 1 89.31 216 HIS B O 1
ATOM 3668 N N . ARG B 1 217 ? -10.766 -18.938 -3.107 1 85.31 217 ARG B N 1
ATOM 3669 C CA . ARG B 1 217 ? -11.523 -18.406 -1.984 1 85.31 217 ARG B CA 1
ATOM 3670 C C . ARG B 1 217 ? -12.695 -17.562 -2.473 1 85.31 217 ARG B C 1
ATOM 3672 O O . ARG B 1 217 ? -13.781 -17.594 -1.882 1 85.31 217 ARG B O 1
ATOM 3679 N N . PHE B 1 218 ? -12.477 -16.859 -3.566 1 88.88 218 PHE B N 1
ATOM 3680 C CA . PHE B 1 218 ? -13.477 -15.859 -3.93 1 88.88 218 PHE B CA 1
ATOM 3681 C C . PHE B 1 218 ? -14.133 -16.219 -5.258 1 88.88 218 PHE B C 1
ATOM 3683 O O . PHE B 1 218 ? -14.898 -15.414 -5.809 1 88.88 218 PHE B O 1
ATOM 3690 N N . GLN B 1 219 ? -13.781 -17.344 -5.855 1 93.25 219 GLN B N 1
ATOM 3691 C CA . GLN B 1 219 ? -14.461 -17.938 -7.004 1 93.25 219 GLN B CA 1
ATOM 3692 C C . GLN B 1 219 ? -14.445 -16.984 -8.203 1 93.25 219 GLN B C 1
ATOM 3694 O O . GLN B 1 219 ? -15.461 -16.797 -8.867 1 93.25 219 GLN B O 1
ATOM 3699 N N . ILE B 1 220 ? -13.375 -16.422 -8.406 1 96.06 220 ILE B N 1
ATOM 3700 C CA . ILE B 1 220 ? -13.195 -15.539 -9.555 1 96.06 220 ILE B CA 1
ATOM 3701 C C . ILE B 1 220 ? -13.039 -16.359 -10.828 1 96.06 220 ILE B C 1
ATOM 3703 O O . ILE B 1 220 ? -12.312 -17.359 -10.852 1 96.06 220 ILE B O 1
ATOM 3707 N N . ASP B 1 221 ? -13.758 -15.984 -11.914 1 97.31 221 ASP B N 1
ATOM 3708 C CA . ASP B 1 221 ? -13.609 -16.578 -13.242 1 97.31 221 ASP B CA 1
ATOM 3709 C C . ASP B 1 221 ? -12.375 -16.016 -13.953 1 97.31 221 ASP B C 1
ATOM 3711 O O . ASP B 1 221 ? -12.406 -14.891 -14.461 1 97.31 221 ASP B O 1
ATOM 3715 N N . MET B 1 222 ? -11.359 -16.812 -14.094 1 97.56 222 MET B N 1
ATOM 3716 C CA . MET B 1 222 ? -10.07 -16.344 -14.586 1 97.56 222 MET B CA 1
ATOM 3717 C C . MET B 1 222 ? -10.078 -16.219 -16.109 1 97.56 222 MET B C 1
ATOM 3719 O O . MET B 1 222 ? -9.156 -15.664 -16.703 1 97.56 222 MET B O 1
ATOM 3723 N N . SER B 1 223 ? -11.055 -16.719 -16.797 1 97.69 223 SER B N 1
ATOM 3724 C CA . SER B 1 223 ? -11.141 -16.625 -18.25 1 97.69 223 SER B CA 1
ATOM 3725 C C . SER B 1 223 ? -11.188 -15.164 -18.703 1 97.69 223 SER B C 1
ATOM 3727 O O . SER B 1 223 ? -10.883 -14.859 -19.859 1 97.69 223 SER B O 1
ATOM 3729 N N . LYS B 1 224 ? -11.508 -14.266 -17.812 1 96.94 224 LYS B N 1
ATOM 3730 C CA . LYS B 1 224 ? -11.594 -12.836 -18.109 1 96.94 224 LYS B CA 1
ATOM 3731 C C . LYS B 1 224 ? -10.211 -12.188 -18.109 1 96.94 224 LYS B C 1
ATOM 3733 O O . LYS B 1 224 ? -10.055 -11.055 -18.578 1 96.94 224 LYS B O 1
ATOM 3738 N N . TYR B 1 225 ? -9.273 -12.938 -17.578 1 97.56 225 TYR B N 1
ATOM 3739 C CA . TYR B 1 225 ? -7.918 -12.43 -17.406 1 97.56 225 TYR B CA 1
ATOM 3740 C C . TYR B 1 225 ? -6.895 -13.438 -17.922 1 97.56 225 TYR B C 1
ATOM 3742 O O . TYR B 1 225 ? -6.164 -14.047 -17.141 1 97.56 225 TYR B O 1
ATOM 3750 N N . PRO B 1 226 ? -6.762 -13.555 -19.219 1 96.94 226 PRO B N 1
ATOM 3751 C CA . PRO B 1 226 ? -5.926 -14.617 -19.766 1 96.94 226 PRO B CA 1
ATOM 3752 C C . PRO B 1 226 ? -4.461 -14.492 -19.359 1 96.94 226 PRO B C 1
ATOM 3754 O O . PRO B 1 226 ? -3.783 -15.5 -19.156 1 96.94 226 PRO B O 1
ATOM 3757 N N . ILE B 1 227 ? -3.941 -13.312 -19.297 1 97.62 227 ILE B N 1
ATOM 3758 C CA . ILE B 1 227 ? -2.547 -13.133 -18.906 1 97.62 227 ILE B CA 1
ATOM 3759 C C . ILE B 1 227 ? -2.359 -13.578 -17.453 1 97.62 227 ILE B C 1
ATOM 3761 O O . ILE B 1 227 ? -1.421 -14.312 -17.141 1 97.62 227 ILE B O 1
ATOM 3765 N N . LEU B 1 228 ? -3.25 -13.117 -16.578 1 98 228 LEU B N 1
ATOM 3766 C CA . LEU B 1 228 ? -3.156 -13.492 -15.172 1 98 228 LEU B CA 1
ATOM 3767 C C . LEU B 1 228 ? -3.334 -15 -15 1 98 228 LEU B C 1
ATOM 3769 O O . LEU B 1 228 ? -2.717 -15.602 -14.117 1 98 228 LEU B O 1
ATOM 3773 N N . ALA B 1 229 ? -4.223 -15.594 -15.797 1 97.5 229 ALA B N 1
ATOM 3774 C CA . ALA B 1 229 ? -4.406 -17.047 -15.75 1 97.5 229 ALA B CA 1
ATOM 3775 C C . ALA B 1 229 ? -3.113 -17.766 -16.109 1 97.5 229 ALA B C 1
ATOM 3777 O O . ALA B 1 229 ? -2.729 -18.734 -15.438 1 97.5 229 ALA B O 1
ATOM 3778 N N . ARG B 1 230 ? -2.488 -17.312 -17.109 1 97.12 230 ARG B N 1
ATOM 3779 C CA . ARG B 1 230 ? -1.209 -17.906 -17.516 1 97.12 230 ARG B CA 1
ATOM 3780 C C . ARG B 1 230 ? -0.166 -17.734 -16.406 1 97.12 230 ARG B C 1
ATOM 3782 O O . ARG B 1 230 ? 0.59 -18.656 -16.125 1 97.12 230 ARG B O 1
ATOM 3789 N N . LEU B 1 231 ? -0.108 -16.547 -15.875 1 97.69 231 LEU B N 1
ATOM 3790 C CA . LEU B 1 231 ? 0.834 -16.297 -14.797 1 97.69 231 LEU B CA 1
ATOM 3791 C C . LEU B 1 231 ? 0.573 -17.219 -13.609 1 97.69 231 LEU B C 1
ATOM 3793 O O . LEU B 1 231 ? 1.513 -17.703 -12.977 1 97.69 231 LEU B O 1
ATOM 3797 N N . HIS B 1 232 ? -0.676 -17.406 -13.328 1 97.69 232 HIS B N 1
ATOM 3798 C CA . HIS B 1 232 ? -1.017 -18.328 -12.25 1 97.69 232 HIS B CA 1
ATOM 3799 C C . HIS B 1 232 ? -0.424 -19.719 -12.5 1 97.69 232 HIS B C 1
ATOM 3801 O O . HIS B 1 232 ? 0.153 -20.328 -11.594 1 97.69 232 HIS B O 1
ATOM 3807 N N . ASP B 1 233 ? -0.582 -20.203 -13.688 1 97.06 233 ASP B N 1
ATOM 3808 C CA . ASP B 1 233 ? -0.013 -21.516 -14.039 1 97.06 233 ASP B CA 1
ATOM 3809 C C . ASP B 1 233 ? 1.499 -21.516 -13.828 1 97.06 233 ASP B C 1
ATOM 3811 O O . ASP B 1 233 ? 2.049 -22.484 -13.281 1 97.06 233 ASP B O 1
ATOM 3815 N N . THR B 1 234 ? 2.123 -20.484 -14.234 1 97.31 234 THR B N 1
ATOM 3816 C CA . THR B 1 234 ? 3.562 -20.344 -14.055 1 97.31 234 THR B CA 1
ATOM 3817 C C . THR B 1 234 ? 3.92 -20.344 -12.57 1 97.31 234 THR B C 1
ATOM 3819 O O . THR B 1 234 ? 4.883 -20.984 -12.156 1 97.31 234 THR B O 1
ATOM 3822 N N . TYR B 1 235 ? 3.16 -19.547 -11.797 1 96.56 235 TYR B N 1
ATOM 3823 C CA . TYR B 1 235 ? 3.418 -19.453 -10.367 1 96.56 235 TYR B CA 1
ATOM 3824 C C . TYR B 1 235 ? 3.258 -20.812 -9.695 1 96.56 235 TYR B C 1
ATOM 3826 O O . TYR B 1 235 ? 4.012 -21.156 -8.781 1 96.56 235 TYR B O 1
ATOM 3834 N N . MET B 1 236 ? 2.34 -21.656 -10.148 1 95.69 236 MET B N 1
ATOM 3835 C CA . MET B 1 236 ? 2.078 -22.953 -9.562 1 95.69 236 MET B CA 1
ATOM 3836 C C . MET B 1 236 ? 3.197 -23.938 -9.906 1 95.69 236 MET B C 1
ATOM 3838 O O . MET B 1 236 ? 3.309 -25 -9.281 1 95.69 236 MET B O 1
ATOM 3842 N N . GLU B 1 237 ? 3.99 -23.562 -10.812 1 95.5 237 GLU B N 1
ATOM 3843 C CA . GLU B 1 237 ? 5.145 -24.375 -11.164 1 95.5 237 GLU B CA 1
ATOM 3844 C C . GLU B 1 237 ? 6.426 -23.828 -10.547 1 95.5 237 GLU B C 1
ATOM 3846 O O . GLU B 1 237 ? 7.504 -24.406 -10.734 1 95.5 237 GLU B O 1
ATOM 3851 N N . THR B 1 238 ? 6.332 -22.781 -9.867 1 94.56 238 THR B N 1
ATOM 3852 C CA . THR B 1 238 ? 7.477 -22.156 -9.211 1 94.56 238 THR B CA 1
ATOM 3853 C C . THR B 1 238 ? 7.539 -22.531 -7.738 1 94.56 238 THR B C 1
ATOM 3855 O O . THR B 1 238 ? 6.656 -22.156 -6.957 1 94.56 238 THR B O 1
ATOM 3858 N N . PRO B 1 239 ? 8.57 -23.172 -7.324 1 92.25 239 PRO B N 1
ATOM 3859 C CA . PRO B 1 239 ? 8.625 -23.734 -5.973 1 92.25 239 PRO B CA 1
ATOM 3860 C C . PRO B 1 239 ? 8.391 -22.672 -4.887 1 92.25 239 PRO B C 1
ATOM 3862 O O . PRO B 1 239 ? 7.637 -22.922 -3.941 1 92.25 239 PRO B O 1
ATOM 3865 N N . ALA B 1 240 ? 8.953 -21.547 -4.98 1 88.25 240 ALA B N 1
ATOM 3866 C CA . ALA B 1 240 ? 8.828 -20.516 -3.955 1 88.25 240 ALA B CA 1
ATOM 3867 C C . ALA B 1 240 ? 7.367 -20.125 -3.74 1 88.25 240 ALA B C 1
ATOM 3869 O O . ALA B 1 240 ? 6.949 -19.875 -2.609 1 88.25 240 ALA B O 1
ATOM 3870 N N . PHE B 1 241 ? 6.547 -20.062 -4.797 1 92.31 241 PHE B N 1
ATOM 3871 C CA . PHE B 1 241 ? 5.141 -19.703 -4.699 1 92.31 241 PHE B CA 1
ATOM 3872 C C . PHE B 1 241 ? 4.301 -20.875 -4.219 1 92.31 241 PHE B C 1
ATOM 3874 O O . PHE B 1 241 ? 3.334 -20.688 -3.477 1 92.31 241 PHE B O 1
ATOM 3881 N N . GLN B 1 242 ? 4.719 -22.062 -4.527 1 90 242 GLN B N 1
ATOM 3882 C CA . GLN B 1 242 ? 4.02 -23.25 -4.062 1 90 242 GLN B CA 1
ATOM 3883 C C . GLN B 1 242 ? 4.191 -23.438 -2.559 1 90 242 GLN B C 1
ATOM 3885 O O . GLN B 1 242 ? 3.229 -23.75 -1.853 1 90 242 GLN B O 1
ATOM 3890 N N . ASP B 1 243 ? 5.352 -23.219 -2.168 1 85.88 243 ASP B N 1
ATOM 3891 C CA . ASP B 1 243 ? 5.68 -23.422 -0.759 1 85.88 243 ASP B CA 1
ATOM 3892 C C . ASP B 1 243 ? 4.902 -22.453 0.126 1 85.88 243 ASP B C 1
ATOM 3894 O O . ASP B 1 243 ? 4.582 -22.766 1.272 1 85.88 243 ASP B O 1
ATOM 3898 N N . ALA B 1 244 ? 4.539 -21.344 -0.454 1 84.19 244 ALA B N 1
ATOM 3899 C CA . ALA B 1 244 ? 3.922 -20.281 0.339 1 84.19 244 ALA B CA 1
ATOM 3900 C C . ALA B 1 244 ? 2.4 -20.406 0.326 1 84.19 244 ALA B C 1
ATOM 3902 O O . ALA B 1 244 ? 1.703 -19.641 0.993 1 84.19 244 ALA B O 1
ATOM 3903 N N . LEU B 1 245 ? 1.87 -21.406 -0.351 1 85.5 245 LEU B N 1
ATOM 3904 C CA . LEU B 1 245 ? 0.425 -21.594 -0.415 1 85.5 245 LEU B CA 1
ATOM 3905 C C . LEU B 1 245 ? -0.144 -21.906 0.964 1 85.5 245 LEU B C 1
ATOM 3907 O O . LEU B 1 245 ? 0.467 -22.656 1.734 1 85.5 245 LEU B O 1
ATOM 3911 N N . PRO B 1 246 ? -1.322 -21.297 1.215 1 80.81 246 PRO B N 1
ATOM 3912 C CA . PRO B 1 246 ? -1.94 -21.547 2.518 1 80.81 246 PRO B CA 1
ATOM 3913 C C . PRO B 1 246 ? -2.09 -23.047 2.818 1 80.81 246 PRO B C 1
ATOM 3915 O O . PRO B 1 246 ? -1.905 -23.469 3.963 1 80.81 246 PRO B O 1
ATOM 3918 N N . GLU B 1 247 ? -2.387 -23.828 1.899 1 83.12 247 GLU B N 1
ATOM 3919 C CA . GLU B 1 247 ? -2.625 -25.266 2.092 1 83.12 247 GLU B CA 1
ATOM 3920 C C . GLU B 1 247 ? -1.325 -26 2.381 1 83.12 247 GLU B C 1
ATOM 3922 O O . GLU B 1 247 ? -1.347 -27.141 2.848 1 83.12 247 GLU B O 1
ATOM 3927 N N . ASN B 1 248 ? -0.187 -25.344 2.148 1 83.38 248 ASN B N 1
ATOM 3928 C CA . ASN B 1 248 ? 1.105 -25.984 2.348 1 83.38 248 ASN B CA 1
ATOM 3929 C C . ASN B 1 248 ? 1.773 -25.516 3.637 1 83.38 248 ASN B C 1
ATOM 3931 O O . ASN B 1 248 ? 2.924 -25.875 3.908 1 83.38 248 ASN B O 1
ATOM 3935 N N . GLN B 1 249 ? 1.021 -24.688 4.449 1 81 249 GLN B N 1
ATOM 3936 C CA . GLN B 1 249 ? 1.591 -24.188 5.695 1 81 249 GLN B CA 1
ATOM 3937 C C . GLN B 1 249 ? 1.339 -25.172 6.844 1 81 249 GLN B C 1
ATOM 3939 O O . GLN B 1 249 ? 0.387 -25.953 6.805 1 81 249 GLN B O 1
ATOM 3944 N N . PRO B 1 250 ? 2.246 -25.125 7.824 1 75.62 250 PRO B N 1
ATOM 3945 C CA . PRO B 1 250 ? 2.145 -26.078 8.922 1 75.62 250 PRO B CA 1
ATOM 3946 C C . PRO B 1 250 ? 0.814 -26 9.672 1 75.62 250 PRO B C 1
ATOM 3948 O O . PRO B 1 250 ? 0.355 -26.984 10.242 1 75.62 250 PRO B O 1
ATOM 3951 N N . ASP B 1 251 ? 0.183 -24.766 9.672 1 73.62 251 ASP B N 1
ATOM 3952 C CA . ASP B 1 251 ? -1.053 -24.594 10.43 1 73.62 251 ASP B CA 1
ATOM 3953 C C . ASP B 1 251 ? -2.273 -24.688 9.516 1 73.62 251 ASP B C 1
ATOM 3955 O O . ASP B 1 251 ? -3.379 -24.312 9.906 1 73.62 251 ASP B O 1
ATOM 3959 N N . ALA B 1 252 ? -2.012 -25.141 8.328 1 75.62 252 ALA B N 1
ATOM 3960 C CA . ALA B 1 252 ? -3.154 -25.328 7.434 1 75.62 252 ALA B CA 1
ATOM 3961 C C . ALA B 1 252 ? -4.129 -26.359 7.988 1 75.62 252 ALA B C 1
ATOM 3963 O O . ALA B 1 252 ? -3.717 -27.375 8.547 1 75.62 252 ALA B O 1
ATOM 3964 N N . PRO B 1 253 ? -5.441 -25.844 7.879 1 63.84 253 PRO B N 1
ATOM 3965 C CA . PRO B 1 253 ? -6.387 -26.844 8.375 1 63.84 253 PRO B CA 1
ATOM 3966 C C . PRO B 1 253 ? -6.281 -28.172 7.629 1 63.84 253 PRO B C 1
ATOM 3968 O O . PRO B 1 253 ? -5.965 -28.188 6.438 1 63.84 253 PRO B O 1
ATOM 3971 N N . SER B 1 254 ? -5.941 -29.234 8.305 1 55.84 254 SER B N 1
ATOM 3972 C CA . SER B 1 254 ? -5.906 -30.578 7.746 1 55.84 254 SER B CA 1
ATOM 3973 C C . SER B 1 254 ? -7.195 -30.891 6.992 1 55.84 254 SER B C 1
ATOM 3975 O O . SER B 1 254 ? -8.289 -30.547 7.449 1 55.84 254 SER B O 1
ATOM 3977 N N . SER B 1 255 ? -7.07 -30.734 5.57 1 44.88 255 SER B N 1
ATOM 3978 C CA . SER B 1 255 ? -8.242 -31.281 4.895 1 44.88 255 SER B CA 1
ATOM 3979 C C . SER B 1 255 ? -8.539 -32.688 5.367 1 44.88 255 SER B C 1
ATOM 3981 O O . SER B 1 255 ? -7.629 -33.438 5.758 1 44.88 255 SER B O 1
#

InterPro domains:
  IPR004045 Glutathione S-transferase, N-terminal [PF13417] (54-120)
  IPR004045 Glutathione S-transferase, N-terminal [PS50404] (45-122)
  IPR010987 Glutathione S-transferase, C-terminal-like [PS50405] (127-254)
  IPR034330 Glutathione S-transferases, class Zeta , C-terminal [cd03191] (128-249)
  IPR036249 Thioredoxin-like superfamily [SSF52833] (53-145)
  IPR036282 Glutathione S-transferase, C-terminal domain superfamily [SSF47616] (122-253)
  IPR040079 Glutathione transferase family [SFLDS00019] (53-236)